Protein AF-0000000085014831 (afdb_homodimer)

Structure (mmCIF, N/CA/C/O backbone):
data_AF-0000000085014831-model_v1
#
loop_
_entity.id
_entity.type
_entity.pdbx_description
1 polymer 'Oxidoreductase-like protein'
#
loop_
_atom_site.group_PDB
_atom_site.id
_atom_site.type_symbol
_atom_site.label_atom_id
_atom_site.label_alt_id
_atom_site.label_comp_id
_atom_site.label_asym_id
_atom_site.label_entity_id
_atom_site.label_seq_id
_atom_site.pdbx_PDB_ins_code
_atom_site.Cartn_x
_atom_site.Cartn_y
_atom_site.Cartn_z
_atom_site.occupancy
_atom_site.B_iso_or_equiv
_atom_site.auth_seq_id
_atom_site.auth_comp_id
_atom_site.auth_asym_id
_atom_site.auth_atom_id
_atom_site.pdbx_PDB_model_num
ATOM 1 N N . MET A 1 1 ? 46.281 38.094 39.656 1 28.94 1 MET A N 1
ATOM 2 C CA . MET A 1 1 ? 44.969 37.719 40.156 1 28.94 1 MET A CA 1
ATOM 3 C C . MET A 1 1 ? 44.125 37.031 39.062 1 28.94 1 MET A C 1
ATOM 5 O O . MET A 1 1 ? 43.969 37.594 37.969 1 28.94 1 MET A O 1
ATOM 9 N N . PRO A 1 2 ? 43.875 35.688 39.094 1 31.06 2 PRO A N 1
ATOM 10 C CA . PRO A 1 2 ? 43.469 34.938 37.906 1 31.06 2 PRO A CA 1
ATOM 11 C C . PRO A 1 2 ? 42.094 35.344 37.406 1 31.06 2 PRO A C 1
ATOM 13 O O . PRO A 1 2 ? 41.219 35.688 38.219 1 31.06 2 PRO A O 1
ATOM 16 N N . GLN A 1 3 ? 42.031 36.156 36.438 1 25.67 3 GLN A N 1
ATOM 17 C CA . GLN A 1 3 ? 40.75 36.625 35.875 1 25.67 3 GLN A CA 1
ATOM 18 C C . GLN A 1 3 ? 39.75 35.469 35.75 1 25.67 3 GLN A C 1
ATOM 20 O O . GLN A 1 3 ? 40.062 34.438 35.156 1 25.67 3 GLN A O 1
ATOM 25 N N . LYS A 1 4 ? 39.031 35.438 36.844 1 40.5 4 LYS A N 1
ATOM 26 C CA . LYS A 1 4 ? 38.031 34.406 36.938 1 40.5 4 LYS A CA 1
ATOM 27 C C . LYS A 1 4 ? 37.344 34.188 35.594 1 40.5 4 LYS A C 1
ATOM 29 O O . LYS A 1 4 ? 36.938 35.156 34.938 1 40.5 4 LYS A O 1
ATOM 34 N N . PRO A 1 5 ? 37.438 33.031 35.094 1 39.06 5 PRO A N 1
ATOM 35 C CA . PRO A 1 5 ? 36.844 32.781 33.781 1 39.06 5 PRO A CA 1
ATOM 36 C C . PRO A 1 5 ? 35.438 33.281 33.656 1 39.06 5 PRO A C 1
ATOM 38 O O . PRO A 1 5 ? 34.719 33.406 34.625 1 39.06 5 PRO A O 1
ATOM 41 N N . GLU A 1 6 ? 35.094 34.25 32.812 1 36.41 6 GLU A N 1
ATOM 42 C CA . GLU A 1 6 ? 33.75 34.719 32.5 1 36.41 6 GLU A CA 1
ATOM 43 C C . GLU A 1 6 ? 32.75 33.562 32.312 1 36.41 6 GLU A C 1
ATOM 45 O O . GLU A 1 6 ? 32.938 32.719 31.438 1 36.41 6 GLU A O 1
ATOM 50 N N . ILE A 1 7 ? 32.219 32.969 33.344 1 41.25 7 ILE A N 1
ATOM 51 C CA . ILE A 1 7 ? 31.172 31.953 33.312 1 41.25 7 ILE A CA 1
ATOM 52 C C . ILE A 1 7 ? 30.047 32.406 32.375 1 41.25 7 ILE A C 1
ATOM 54 O O . ILE A 1 7 ? 29.531 33.531 32.5 1 41.25 7 ILE A O 1
ATOM 58 N N . PRO A 1 8 ? 30.078 31.953 31.188 1 40 8 PRO A N 1
ATOM 59 C CA . PRO A 1 8 ? 29.016 32.406 30.297 1 40 8 PRO A CA 1
ATOM 60 C C . PRO A 1 8 ? 27.672 32.562 31.016 1 40 8 PRO A C 1
ATOM 62 O O . PRO A 1 8 ? 27.422 31.844 32 1 40 8 PRO A O 1
ATOM 65 N N . LEU A 1 9 ? 27.062 33.75 31.078 1 37.06 9 LEU A N 1
ATOM 66 C CA . LEU A 1 9 ? 25.75 33.906 31.703 1 37.06 9 LEU A CA 1
ATOM 67 C C . LEU A 1 9 ? 24.875 32.656 31.438 1 37.06 9 LEU A C 1
ATOM 69 O O . LEU A 1 9 ? 25.031 32 30.406 1 37.06 9 LEU A O 1
ATOM 73 N N . PRO A 1 10 ? 24.406 31.906 32.406 1 38.41 10 PRO A N 1
ATOM 74 C CA . PRO A 1 10 ? 23.406 30.875 32.156 1 38.41 10 PRO A CA 1
ATOM 75 C C . PRO A 1 10 ? 22.453 31.25 31.016 1 38.41 10 PRO A C 1
ATOM 77 O O . PRO A 1 10 ? 22.266 32.438 30.719 1 38.41 10 PRO A O 1
ATOM 80 N N . GLU A 1 11 ? 22.094 30.438 29.969 1 41.84 11 GLU A N 1
ATOM 81 C CA . GLU A 1 11 ? 21.188 30.812 28.891 1 41.84 11 GLU A CA 1
ATOM 82 C C . GLU A 1 11 ? 20.125 31.797 29.375 1 41.84 11 GLU A C 1
ATOM 84 O O . GLU A 1 11 ? 19.406 31.516 30.344 1 41.84 11 GLU A O 1
ATOM 89 N N . SER A 1 12 ? 20.219 33 29.547 1 39.25 12 SER A N 1
ATOM 90 C CA . SER A 1 12 ? 19.344 34.125 29.906 1 39.25 12 SER A CA 1
ATOM 91 C C . SER A 1 12 ? 17.875 33.75 29.766 1 39.25 12 SER A C 1
ATOM 93 O O . SER A 1 12 ? 17.531 32.781 29.062 1 39.25 12 SER A O 1
ATOM 95 N N . GLU A 1 13 ? 16.844 34.125 30.688 1 44.88 13 GLU A N 1
ATOM 96 C CA . GLU A 1 13 ? 15.414 33.844 30.734 1 44.88 13 GLU A CA 1
ATOM 97 C C . GLU A 1 13 ? 14.828 33.75 29.328 1 44.88 13 GLU A C 1
ATOM 99 O O . GLU A 1 13 ? 14.523 34.75 28.688 1 44.88 13 GLU A O 1
ATOM 104 N N . SER A 1 14 ? 15.336 33.094 28.469 1 54.78 14 SER A N 1
ATOM 105 C CA . SER A 1 14 ? 14.742 32.844 27.156 1 54.78 14 SER A CA 1
ATOM 106 C C . SER A 1 14 ? 13.219 32.906 27.219 1 54.78 14 SER A C 1
ATOM 108 O O . SER A 1 14 ? 12.586 32.125 27.938 1 54.78 14 SER A O 1
ATOM 110 N N . ARG A 1 15 ? 12.562 34.125 27.016 1 82.38 15 ARG A N 1
ATOM 111 C CA . ARG A 1 15 ? 11.156 34.469 27.109 1 82.38 15 ARG A CA 1
ATOM 112 C C . ARG A 1 15 ? 10.305 33.594 26.203 1 82.38 15 ARG A C 1
ATOM 114 O O . ARG A 1 15 ? 10.641 33.406 25.031 1 82.38 15 ARG A O 1
ATOM 121 N N . ARG A 1 16 ? 9.43 32.875 26.781 1 94.5 16 ARG A N 1
ATOM 122 C CA . ARG A 1 16 ? 8.453 32.094 26.047 1 94.5 16 ARG A CA 1
ATOM 123 C C . ARG A 1 16 ? 7.684 32.969 25.047 1 94.5 16 ARG A C 1
ATOM 125 O O . ARG A 1 16 ? 7.477 34.156 25.281 1 94.5 16 ARG A O 1
ATOM 132 N N . VAL A 1 17 ? 7.457 32.406 23.953 1 97.31 17 VAL A N 1
ATOM 133 C CA . VAL A 1 17 ? 6.684 33.094 22.922 1 97.31 17 VAL A CA 1
ATOM 134 C C . VAL A 1 17 ? 5.191 32.906 23.203 1 97.31 17 VAL A C 1
ATOM 136 O O . VAL A 1 17 ? 4.719 31.797 23.406 1 97.31 17 VAL A O 1
ATOM 139 N N . GLY A 1 18 ? 4.488 34 23.266 1 96.69 18 GLY A N 1
ATOM 140 C CA . GLY A 1 18 ? 3.049 33.938 23.484 1 96.69 18 GLY A CA 1
ATOM 141 C C . GLY A 1 18 ? 2.266 33.781 22.188 1 96.69 18 GLY A C 1
ATOM 142 O O . GLY A 1 18 ? 2.496 34.5 21.219 1 96.69 18 GLY A O 1
ATOM 143 N N . TYR A 1 19 ? 1.303 32.812 22.219 1 97.44 19 TYR A N 1
ATOM 144 C CA . TYR A 1 19 ? 0.477 32.5 21.062 1 97.44 19 TYR A CA 1
ATOM 145 C C . TYR A 1 19 ? -0.977 32.906 21.297 1 97.44 19 TYR A C 1
ATOM 147 O O . TYR A 1 19 ? -1.508 32.688 22.391 1 97.44 19 TYR A O 1
ATOM 155 N N . ALA A 1 20 ? -1.594 33.438 20.312 1 97.81 20 ALA A N 1
ATOM 156 C CA . ALA A 1 20 ? -3.053 33.438 20.234 1 97.81 20 ALA A CA 1
ATOM 157 C C . ALA A 1 20 ? -3.555 32.25 19.422 1 97.81 20 ALA A C 1
ATOM 159 O O . ALA A 1 20 ? -3.145 32.062 18.266 1 97.81 20 ALA A O 1
ATOM 160 N N . ILE A 1 21 ? -4.441 31.453 19.969 1 97.06 21 ILE A N 1
ATOM 161 C CA . ILE A 1 21 ? -5.055 30.359 19.25 1 97.06 21 ILE A CA 1
ATOM 162 C C . ILE A 1 21 ? -6.324 30.828 18.547 1 97.06 21 ILE A C 1
ATOM 164 O O . ILE A 1 21 ? -7.25 31.328 19.203 1 97.06 21 ILE A O 1
ATOM 168 N N . VAL A 1 22 ? -6.32 30.703 17.234 1 97.75 22 VAL A N 1
ATOM 169 C CA . VAL A 1 22 ? -7.445 31.156 16.422 1 97.75 22 VAL A CA 1
ATOM 170 C C . VAL A 1 22 ? -8.297 29.969 15.992 1 97.75 22 VAL A C 1
ATOM 172 O O . VAL A 1 22 ? -7.973 29.266 15.031 1 97.75 22 VAL A O 1
ATOM 175 N N . GLY A 1 23 ? -9.445 29.797 16.578 1 96 23 GLY A N 1
ATOM 176 C CA . GLY A 1 23 ? -10.289 28.625 16.422 1 96 23 GLY A CA 1
ATOM 177 C C . GLY A 1 23 ? -10.188 27.641 17.594 1 96 23 GLY A C 1
ATOM 178 O O . GLY A 1 23 ? -9.156 26.984 17.766 1 96 23 GLY A O 1
ATOM 179 N N . ILE A 1 24 ? -11.266 27.516 18.359 1 91.19 24 ILE A N 1
ATOM 180 C CA . ILE A 1 24 ? -11.258 26.641 19.531 1 91.19 24 ILE A CA 1
ATOM 181 C C . ILE A 1 24 ? -12.156 25.422 19.266 1 91.19 24 ILE A C 1
ATOM 183 O O . ILE A 1 24 ? -13.258 25.328 19.812 1 91.19 24 ILE A O 1
ATOM 187 N N . GLY A 1 25 ? -11.633 24.547 18.469 1 87.88 25 GLY A N 1
ATOM 188 C CA . GLY A 1 25 ? -12.289 23.266 18.234 1 87.88 25 GLY A CA 1
ATOM 189 C C . GLY A 1 25 ? -11.68 22.125 19.047 1 87.88 25 GLY A C 1
ATOM 190 O O . GLY A 1 25 ? -11 22.375 20.047 1 87.88 25 GLY A O 1
ATOM 191 N N . GLU A 1 26 ? -12.008 20.984 18.672 1 86.06 26 GLU A N 1
ATOM 192 C CA . GLU A 1 26 ? -11.547 19.797 19.391 1 86.06 26 GLU A CA 1
ATOM 193 C C . GLU A 1 26 ? -10.023 19.734 19.438 1 86.06 26 GLU A C 1
ATOM 195 O O . GLU A 1 26 ? -9.445 19.438 20.484 1 86.06 26 GLU A O 1
ATOM 200 N N . LEU A 1 27 ? -9.414 20.016 18.344 1 89.75 27 LEU A N 1
ATOM 201 C CA . LEU A 1 27 ? -7.953 19.969 18.312 1 89.75 27 LEU A CA 1
ATOM 202 C C . LEU A 1 27 ? -7.352 20.969 19.281 1 89.75 27 LEU A C 1
ATOM 204 O O . LEU A 1 27 ? -6.434 20.641 20.031 1 89.75 27 LEU A O 1
ATOM 208 N N . SER A 1 28 ? -7.859 22.109 19.281 1 89.94 28 SER A N 1
ATOM 209 C CA . SER A 1 28 ? -7.336 23.156 20.141 1 89.94 28 SER A CA 1
ATOM 210 C C . SER A 1 28 ? -7.5 22.797 21.609 1 89.94 28 SER A C 1
ATOM 212 O O . SER A 1 28 ? -6.539 22.844 22.391 1 89.94 28 SER A O 1
ATOM 214 N N . SER A 1 29 ? -8.68 22.344 21.922 1 85.94 29 SER A N 1
ATOM 215 C CA . SER A 1 29 ? -9.016 22.109 23.328 1 85.94 29 SER A CA 1
ATOM 216 C C . SER A 1 29 ? -8.336 20.844 23.844 1 85.94 29 SER A C 1
ATOM 218 O O . SER A 1 29 ? -7.887 20.797 24.984 1 85.94 29 SER A O 1
ATOM 220 N N . GLU A 1 30 ? -8.148 19.906 22.969 1 88.62 30 GLU A N 1
ATOM 221 C CA . GLU A 1 30 ? -7.691 18.609 23.438 1 88.62 30 GLU A CA 1
ATOM 222 C C . GLU A 1 30 ? -6.18 18.453 23.266 1 88.62 30 GLU A C 1
ATOM 224 O O . GLU A 1 30 ? -5.543 17.688 23.984 1 88.62 30 GLU A O 1
ATOM 229 N N . GLU A 1 31 ? -5.645 19.234 22.328 1 91.5 31 GLU A N 1
ATOM 230 C CA . GLU A 1 31 ? -4.25 18.953 22 1 91.5 31 GLU A CA 1
ATOM 231 C C . GLU A 1 31 ? -3.389 20.203 22.141 1 91.5 31 GLU A C 1
ATOM 233 O O . GLU A 1 31 ? -2.42 20.219 22.906 1 91.5 31 GLU A O 1
ATOM 238 N N . LEU A 1 32 ? -3.764 21.281 21.594 1 92 32 LEU A N 1
ATOM 239 C CA . LEU A 1 32 ? -2.879 22.438 21.438 1 92 32 LEU A CA 1
ATOM 240 C C . LEU A 1 32 ? -2.709 23.156 22.766 1 92 32 LEU A C 1
ATOM 242 O O . LEU A 1 32 ? -1.587 23.469 23.172 1 92 32 LEU A O 1
ATOM 246 N N . ILE A 1 33 ? -3.791 23.422 23.406 1 87.44 33 ILE A N 1
ATOM 247 C CA . ILE A 1 33 ? -3.732 24.188 24.641 1 87.44 33 ILE A CA 1
ATOM 248 C C . ILE A 1 33 ? -2.961 23.406 25.703 1 87.44 33 ILE A C 1
ATOM 250 O O . ILE A 1 33 ? -2.027 23.938 26.312 1 87.44 33 ILE A O 1
ATOM 254 N N . PRO A 1 34 ? -3.24 22.109 25.828 1 87.19 34 PRO A N 1
ATOM 255 C CA . PRO A 1 34 ? -2.436 21.328 26.781 1 87.19 34 PRO A CA 1
ATOM 256 C C . PRO A 1 34 ? -0.957 21.297 26.406 1 87.19 34 PRO A C 1
ATOM 258 O O . PRO A 1 34 ? -0.092 21.359 27.281 1 87.19 34 PRO A O 1
ATOM 261 N N . ALA A 1 35 ? -0.677 21.234 25.172 1 91.38 35 ALA A N 1
ATOM 262 C CA . ALA A 1 35 ? 0.706 21.188 24.703 1 91.38 35 ALA A CA 1
ATOM 263 C C . ALA A 1 35 ? 1.439 22.484 25.047 1 91.38 35 ALA A C 1
ATOM 265 O O . ALA A 1 35 ? 2.588 22.453 25.484 1 91.38 35 ALA A O 1
ATOM 266 N N . ALA A 1 36 ? 0.824 23.578 24.875 1 89.44 36 ALA A N 1
ATOM 267 C CA . ALA A 1 36 ? 1.432 24.875 25.156 1 89.44 36 ALA A CA 1
ATOM 268 C C . ALA A 1 36 ? 1.682 25.062 26.656 1 89.44 36 ALA A C 1
ATOM 270 O O . ALA A 1 36 ? 2.652 25.703 27.047 1 89.44 36 ALA A O 1
ATOM 271 N N . ARG A 1 37 ? 0.869 24.438 27.359 1 86.56 37 ARG A N 1
ATOM 272 C CA . ARG A 1 37 ? 0.972 24.578 28.812 1 86.56 37 ARG A CA 1
ATOM 273 C C . ARG A 1 37 ? 2.252 23.922 29.328 1 86.56 37 ARG A C 1
ATOM 275 O O . ARG A 1 37 ? 2.842 24.391 30.312 1 86.56 37 ARG A O 1
ATOM 282 N N . THR A 1 38 ? 2.666 22.969 28.672 1 88 38 THR A N 1
ATOM 283 C CA . THR A 1 38 ? 3.822 22.219 29.172 1 88 38 THR A CA 1
ATOM 284 C C . THR A 1 38 ? 5.078 22.594 28.391 1 88 38 THR A C 1
ATOM 286 O O . THR A 1 38 ? 6.16 22.062 28.641 1 88 38 THR A O 1
ATOM 289 N N . SER A 1 39 ? 4.879 23.484 27.578 1 91.12 39 SER A N 1
ATOM 290 C CA . SER A 1 39 ? 6.012 23.922 26.75 1 91.12 39 SER A CA 1
ATOM 291 C C . SER A 1 39 ? 6.926 24.859 27.531 1 91.12 39 SER A C 1
ATOM 293 O O . SER A 1 39 ? 6.453 25.734 28.281 1 91.12 39 SER A O 1
ATOM 295 N N . GLU A 1 40 ? 8.227 24.688 27.281 1 89 40 GLU A N 1
ATOM 296 C CA . GLU A 1 40 ? 9.203 25.594 27.875 1 89 40 GLU A CA 1
ATOM 297 C C . GLU A 1 40 ? 9.453 26.797 26.984 1 89 40 GLU A C 1
ATOM 299 O O . GLU A 1 40 ? 10.086 27.766 27.422 1 89 40 GLU A O 1
ATOM 304 N N . HIS A 1 41 ? 8.867 26.766 25.828 1 95.19 41 HIS A N 1
ATOM 305 C CA . HIS A 1 41 ? 9.227 27.797 24.859 1 95.19 41 HIS A CA 1
ATOM 306 C C . HIS A 1 41 ? 8 28.594 24.422 1 95.19 41 HIS A C 1
ATOM 308 O O . HIS A 1 41 ? 8.133 29.672 23.828 1 95.19 41 HIS A O 1
ATOM 314 N N . ALA A 1 42 ? 6.809 28.109 24.766 1 95.62 42 ALA A N 1
ATOM 315 C CA . ALA A 1 42 ? 5.582 28.734 24.266 1 95.62 42 ALA A CA 1
ATOM 316 C C . ALA A 1 42 ? 4.512 28.766 25.359 1 95.62 42 ALA A C 1
ATOM 318 O O . ALA A 1 42 ? 4.543 27.969 26.297 1 95.62 42 ALA A O 1
ATOM 319 N N . TYR A 1 43 ? 3.639 29.703 25.281 1 93.75 43 TYR A N 1
ATOM 320 C CA . TYR A 1 43 ? 2.438 29.734 26.109 1 93.75 43 TYR A CA 1
ATOM 321 C C . TYR A 1 43 ? 1.27 30.344 25.344 1 93.75 43 TYR A C 1
ATOM 323 O O . TYR A 1 43 ? 1.468 31.016 24.328 1 93.75 43 TYR A O 1
ATOM 331 N N . VAL A 1 44 ? 0.047 30.078 25.812 1 94.81 44 VAL A N 1
ATOM 332 C CA . VAL A 1 44 ? -1.146 30.656 25.219 1 94.81 44 VAL A CA 1
ATOM 333 C C . VAL A 1 44 ? -1.457 32 25.875 1 94.81 44 VAL A C 1
ATOM 335 O O . VAL A 1 44 ? -1.687 32.062 27.078 1 94.81 44 VAL A O 1
ATOM 338 N N . ALA A 1 45 ? -1.477 33 25.047 1 95.38 45 ALA A N 1
ATOM 339 C CA . ALA A 1 45 ? -1.692 34.344 25.578 1 95.38 45 ALA A CA 1
ATOM 340 C C . ALA A 1 45 ? -3.119 34.812 25.312 1 95.38 45 ALA A C 1
ATOM 342 O O . ALA A 1 45 ? -3.637 35.688 26.031 1 95.38 45 ALA A O 1
ATOM 343 N N . ALA A 1 46 ? -3.727 34.25 24.312 1 96.44 46 ALA A N 1
ATOM 344 C CA . ALA A 1 46 ? -5.066 34.688 23.938 1 96.44 46 ALA A CA 1
ATOM 345 C C . ALA A 1 46 ? -5.797 33.594 23.141 1 96.44 46 ALA A C 1
ATOM 347 O O . ALA A 1 46 ? -5.176 32.688 22.625 1 96.44 46 ALA A O 1
ATOM 348 N N . LEU A 1 47 ? -7.137 33.781 23.125 1 96.25 47 LEU A N 1
ATOM 349 C CA . LEU A 1 47 ? -8.023 32.906 22.375 1 96.25 47 LEU A CA 1
ATOM 350 C C . LEU A 1 47 ? -8.922 33.688 21.453 1 96.25 47 LEU A C 1
ATOM 352 O O . LEU A 1 47 ? -9.406 34.781 21.812 1 96.25 47 LEU A O 1
ATOM 356 N N . VAL A 1 48 ? -9.094 33.188 20.25 1 97.25 48 VAL A N 1
ATOM 357 C CA . VAL A 1 48 ? -10.031 33.781 19.281 1 97.25 48 VAL A CA 1
ATOM 358 C C . VAL A 1 48 ? -11.078 32.75 18.891 1 97.25 48 VAL A C 1
ATOM 360 O O . VAL A 1 48 ? -10.742 31.656 18.422 1 97.25 48 VAL A O 1
ATOM 363 N N . THR A 1 49 ? -12.344 33.062 19.062 1 96.12 49 THR A N 1
ATOM 364 C CA . THR A 1 49 ? -13.398 32.062 18.844 1 96.12 49 THR A CA 1
ATOM 365 C C . THR A 1 49 ? -14.695 32.75 18.406 1 96.12 49 THR A C 1
ATOM 367 O O . THR A 1 49 ? -14.875 33.938 18.625 1 96.12 49 THR A O 1
ATOM 370 N N . GLY A 1 50 ? -15.477 31.969 17.703 1 93.88 50 GLY A N 1
ATOM 371 C CA . GLY A 1 50 ? -16.797 32.438 17.344 1 93.88 50 GLY A CA 1
ATOM 372 C C . GLY A 1 50 ? -17.828 32.25 18.453 1 93.88 50 GLY A C 1
ATOM 373 O O . GLY A 1 50 ? -18.922 32.812 18.375 1 93.88 50 GLY A O 1
ATOM 374 N N . ASP A 1 51 ? -17.438 31.562 19.516 1 92.88 51 ASP A N 1
ATOM 375 C CA . ASP A 1 51 ? -18.281 31.328 20.688 1 92.88 51 ASP A CA 1
ATOM 376 C C . ASP A 1 51 ? -17.641 31.906 21.938 1 92.88 51 ASP A C 1
ATOM 378 O O . ASP A 1 51 ? -16.969 31.203 22.688 1 92.88 51 ASP A O 1
ATOM 382 N N . PRO A 1 52 ? -18.047 33.062 22.266 1 90.44 52 PRO A N 1
ATOM 383 C CA . PRO A 1 52 ? -17.375 33.719 23.375 1 90.44 52 PRO A CA 1
ATOM 384 C C . PRO A 1 52 ? -17.578 33 24.703 1 90.44 52 PRO A C 1
ATOM 386 O O . PRO A 1 52 ? -16.656 32.969 25.531 1 90.44 52 PRO A O 1
ATOM 389 N N . GLU A 1 53 ? -18.703 32.438 24.859 1 91.38 53 GLU A N 1
ATOM 390 C CA . GLU A 1 53 ? -18.953 31.734 26.125 1 91.38 53 GLU A CA 1
ATOM 391 C C . GLU A 1 53 ? -18.047 30.516 26.25 1 91.38 53 GLU A C 1
ATOM 393 O O . GLU A 1 53 ? -17.484 30.266 27.312 1 91.38 53 GLU A O 1
ATOM 398 N N . LYS A 1 54 ? -17.922 29.875 25.172 1 88.44 54 LYS A N 1
ATOM 399 C CA . LYS A 1 54 ? -17 28.75 25.156 1 88.44 54 LYS A CA 1
ATOM 400 C C . LYS A 1 54 ? -15.562 29.203 25.375 1 88.44 54 LYS A C 1
ATOM 402 O O . LYS A 1 54 ? -14.797 28.562 26.094 1 88.44 54 LYS A O 1
ATOM 407 N N . GLY A 1 55 ? -15.273 30.266 24.781 1 90.62 55 GLY A N 1
ATOM 408 C CA . GLY A 1 55 ? -13.945 30.844 24.953 1 90.62 55 GLY A CA 1
ATOM 409 C C . GLY A 1 55 ? -13.633 31.234 26.375 1 90.62 55 GLY A C 1
ATOM 410 O O . GLY A 1 55 ? -12.531 30.969 26.875 1 90.62 55 GLY A O 1
ATOM 411 N N . LYS A 1 56 ? -14.562 31.797 27.016 1 91.12 56 LYS A N 1
ATOM 412 C CA . LYS A 1 56 ? -14.383 32.219 28.391 1 91.12 56 LYS A CA 1
ATOM 413 C C . LYS A 1 56 ? -14.211 31.016 29.312 1 91.12 56 LYS A C 1
ATOM 415 O O . LYS A 1 56 ? -13.391 31.047 30.234 1 91.12 56 LYS A O 1
ATOM 420 N N . ALA A 1 57 ? -14.977 30.062 29.031 1 88.75 57 ALA A N 1
ATOM 421 C CA . ALA A 1 57 ? -14.859 28.844 29.812 1 88.75 57 ALA A CA 1
ATOM 422 C C . ALA A 1 57 ? -13.453 28.25 29.688 1 88.75 57 ALA A C 1
ATOM 424 O O . ALA A 1 57 ? -12.859 27.828 30.688 1 88.75 57 ALA A O 1
ATOM 425 N N . PHE A 1 58 ? -12.984 28.312 28.5 1 86.56 58 PHE A N 1
ATOM 426 C CA . PHE A 1 58 ? -11.633 27.797 28.25 1 86.56 58 PHE A CA 1
ATOM 427 C C . PHE A 1 58 ? -10.594 28.688 28.922 1 86.56 58 PHE A C 1
ATOM 429 O O . PHE A 1 58 ? -9.609 28.203 29.469 1 86.56 58 PHE A O 1
ATOM 436 N N . ALA A 1 59 ? -10.812 29.906 28.828 1 88.62 59 ALA A N 1
ATOM 437 C CA . ALA A 1 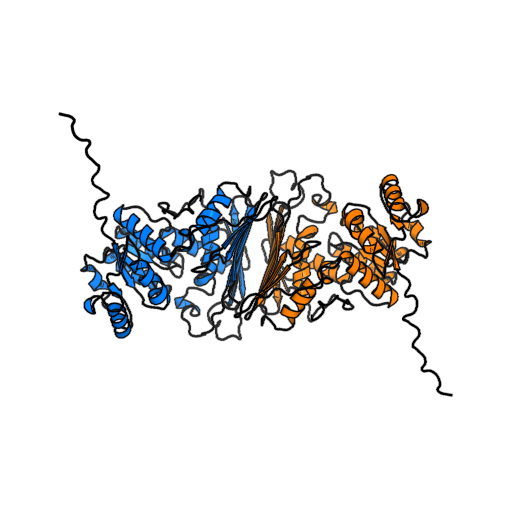59 ? -9.891 30.859 29.422 1 88.62 59 ALA A CA 1
ATOM 438 C C . ALA A 1 59 ? -9.758 30.609 30.922 1 88.62 59 ALA A C 1
ATOM 440 O O . ALA A 1 59 ? -8.641 30.578 31.469 1 88.62 59 ALA A O 1
ATOM 441 N N . HIS A 1 60 ? -10.82 30.359 31.516 1 87.38 60 HIS A N 1
ATOM 442 C CA . HIS A 1 60 ? -10.828 30.125 32.969 1 87.38 60 HIS A CA 1
ATOM 443 C C . HIS A 1 60 ? -10.094 28.844 33.312 1 87.38 60 HIS A C 1
ATOM 445 O O . HIS A 1 60 ? -9.422 28.766 34.344 1 87.38 60 HIS A O 1
ATOM 451 N N . ALA A 1 61 ? -10.234 27.969 32.469 1 83.88 61 ALA A N 1
ATOM 452 C CA . ALA A 1 61 ? -9.625 26.656 32.688 1 83.88 61 ALA A CA 1
ATOM 453 C C . ALA A 1 61 ? -8.109 26.719 32.5 1 83.88 61 ALA A C 1
ATOM 455 O O . ALA A 1 61 ? -7.379 25.859 33 1 83.88 61 ALA A O 1
ATOM 456 N N . TYR A 1 62 ? -7.605 27.75 31.797 1 81.81 62 TYR A N 1
ATOM 457 C CA . TYR A 1 62 ? -6.195 27.734 31.422 1 81.81 62 TYR A CA 1
ATOM 458 C C . TYR A 1 62 ? -5.496 29.016 31.859 1 81.81 62 TYR A C 1
ATOM 460 O O . TYR A 1 62 ? -4.648 29.547 31.125 1 81.81 62 TYR A O 1
ATOM 468 N N . ASP A 1 63 ? -5.773 29.531 32.906 1 82.5 63 ASP A N 1
ATOM 469 C CA . ASP A 1 63 ? -5.145 30.672 33.562 1 82.5 63 ASP A CA 1
ATOM 470 C C . ASP A 1 63 ? -5.152 31.906 32.688 1 82.5 63 ASP A C 1
ATOM 472 O O . ASP A 1 63 ? -4.156 32.625 32.625 1 82.5 63 ASP A O 1
ATOM 476 N N . LEU A 1 64 ? -6.105 32.031 31.859 1 91.44 64 LEU A N 1
ATOM 477 C CA . LEU A 1 64 ? -6.402 33.219 31.094 1 91.44 64 LEU A CA 1
ATOM 478 C C . LEU A 1 64 ? -7.613 33.938 31.656 1 91.44 64 LEU A C 1
ATOM 480 O O . LEU A 1 64 ? -8.281 33.438 32.562 1 91.44 64 LEU A O 1
ATOM 484 N N . THR A 1 65 ? -7.777 35.219 31.266 1 93.44 65 THR A N 1
ATOM 485 C CA . THR A 1 65 ? -8.922 36 31.719 1 93.44 65 THR A CA 1
ATOM 486 C C . THR A 1 65 ? -9.914 36.188 30.578 1 93.44 65 THR A C 1
ATOM 488 O O . THR A 1 65 ? -9.617 35.875 29.422 1 93.44 65 THR A O 1
ATOM 491 N N . GLU A 1 66 ? -11.047 36.656 30.938 1 94.25 66 GLU A N 1
ATOM 492 C CA . GLU A 1 66 ? -12.055 36.938 29.922 1 94.25 66 GLU A CA 1
ATOM 493 C C . GLU A 1 66 ? -11.539 37.969 28.922 1 94.25 66 GLU A C 1
ATOM 495 O O . GLU A 1 66 ? -11.938 37.969 27.75 1 94.25 66 GLU A O 1
ATOM 500 N N . GLY A 1 67 ? -10.617 38.812 29.375 1 94.38 67 GLY A N 1
ATOM 501 C CA . GLY A 1 67 ? -10.023 39.812 28.516 1 94.38 67 GLY A CA 1
ATOM 502 C C . GLY A 1 67 ? -9.07 39.25 27.5 1 94.38 67 GLY A C 1
ATOM 503 O O . GLY A 1 67 ? -8.695 39.938 26.531 1 94.38 67 GLY A O 1
ATOM 504 N N . ASP A 1 68 ? -8.773 38 27.656 1 96.12 68 ASP A N 1
ATOM 505 C CA . ASP A 1 68 ? -7.852 37.344 26.734 1 96.12 68 ASP A CA 1
ATOM 506 C C . ASP A 1 68 ? -8.617 36.562 25.656 1 96.12 68 ASP A C 1
ATOM 508 O O . ASP A 1 68 ? -8.008 35.875 24.844 1 96.12 68 ASP A O 1
ATOM 512 N N . VAL A 1 69 ? -9.977 36.688 25.672 1 96.56 69 VAL A N 1
ATOM 513 C CA . VAL A 1 69 ? -10.828 36.031 24.688 1 96.56 69 VAL A CA 1
ATOM 514 C C . VAL A 1 69 ? -11.336 37.062 23.672 1 96.56 69 VAL A C 1
ATOM 516 O O . VAL A 1 69 ? -11.945 38.062 24.047 1 96.56 69 VAL A O 1
ATOM 519 N N . TYR A 1 70 ? -11.07 36.719 22.422 1 97.19 70 TYR A N 1
ATOM 520 C CA . TYR A 1 70 ? -11.477 37.625 21.344 1 97.19 70 TYR A CA 1
ATOM 521 C C . TYR A 1 70 ? -12.43 36.906 20.391 1 97.19 70 TYR A C 1
ATOM 523 O O . TYR A 1 70 ? -12.375 35.688 20.219 1 97.19 70 TYR A O 1
ATOM 531 N N . THR A 1 71 ? -13.336 37.719 19.797 1 96.69 71 THR A N 1
ATOM 532 C CA . THR A 1 71 ? -14.125 37.219 18.672 1 96.69 71 THR A CA 1
ATOM 533 C C . THR A 1 71 ? -13.375 37.406 17.359 1 96.69 71 THR A C 1
ATOM 535 O O . THR A 1 71 ? -12.367 38.125 17.312 1 96.69 71 THR A O 1
ATOM 538 N N . TYR A 1 72 ? -13.875 36.781 16.312 1 97.25 72 TYR A N 1
ATOM 539 C CA . TYR A 1 72 ? -13.258 36.938 14.992 1 97.25 72 TYR A CA 1
ATOM 540 C C . TYR A 1 72 ? -13.312 38.375 14.516 1 97.25 72 TYR A C 1
ATOM 542 O O . TYR A 1 72 ? -12.398 38.844 13.836 1 97.25 72 TYR A O 1
ATOM 550 N N . GLU A 1 73 ? -14.289 39.125 14.938 1 96.31 73 GLU A N 1
ATOM 551 C CA . GLU A 1 73 ? -14.453 40.5 14.57 1 96.31 73 GLU A CA 1
ATOM 552 C C . GLU A 1 73 ? -13.422 41.406 15.273 1 96.31 73 GLU A C 1
ATOM 554 O O . GLU A 1 73 ? -13.039 42.438 14.75 1 96.31 73 GLU A O 1
ATOM 559 N N . ARG A 1 74 ? -13 40.906 16.422 1 96.88 74 ARG A N 1
ATOM 560 C CA . ARG A 1 74 ? -12.062 41.688 17.219 1 96.88 74 ARG A CA 1
ATOM 561 C C . ARG A 1 74 ? -10.641 41.156 17.078 1 96.88 74 ARG A C 1
ATOM 563 O O . ARG A 1 74 ? -9.781 41.438 17.906 1 96.88 74 ARG A O 1
ATOM 570 N N . PHE A 1 75 ? -10.445 40.438 16.078 1 98.12 75 PHE A N 1
ATOM 571 C CA . PHE A 1 75 ? -9.156 39.812 15.852 1 98.12 75 PHE A CA 1
ATOM 572 C C . PHE A 1 75 ? -8.031 40.844 15.828 1 98.12 75 PHE A C 1
ATOM 574 O O . PHE A 1 75 ? -6.973 40.625 16.422 1 98.12 75 PHE A O 1
ATOM 581 N N . GLU A 1 76 ? -8.242 42 15.242 1 98.25 76 GLU A N 1
ATOM 582 C CA . GLU A 1 76 ? -7.207 43 15.031 1 98.25 76 GLU A CA 1
ATOM 583 C C . GLU A 1 76 ? -6.797 43.656 16.344 1 98.25 76 GLU A C 1
ATOM 585 O O . GLU A 1 76 ? -5.75 44.312 16.422 1 98.25 76 GLU A O 1
ATOM 590 N N . ALA A 1 77 ? -7.598 43.469 17.375 1 97.88 77 ALA A N 1
ATOM 591 C CA . ALA A 1 77 ? -7.242 44.031 18.688 1 97.88 77 ALA A CA 1
ATOM 592 C C . ALA A 1 77 ? -5.969 43.375 19.219 1 97.88 77 ALA A C 1
ATOM 594 O O . ALA A 1 77 ? -5.293 43.938 20.094 1 97.88 77 ALA A O 1
ATOM 595 N N . LEU A 1 78 ? -5.621 42.25 18.719 1 98.12 78 LEU A N 1
ATOM 596 C CA . LEU A 1 78 ? -4.418 41.531 19.141 1 98.12 78 LEU A CA 1
ATOM 597 C C . LEU A 1 78 ? -3.164 42.312 18.766 1 98.12 78 LEU A C 1
ATOM 599 O O . LEU A 1 78 ? -2.082 42.062 19.297 1 98.12 78 LEU A O 1
ATOM 603 N N . LYS A 1 79 ? -3.279 43.219 17.781 1 98.06 79 LYS A N 1
ATOM 604 C CA . LYS A 1 79 ? -2.145 44.062 17.359 1 98.06 79 LYS A CA 1
ATOM 605 C C . LYS A 1 79 ? -1.514 44.781 18.547 1 98.06 79 LYS A C 1
ATOM 607 O O . LYS A 1 79 ? -0.296 44.969 18.594 1 98.06 79 LYS A O 1
ATOM 612 N N . ASP A 1 80 ? -2.305 45.125 19.516 1 96.62 80 ASP A N 1
ATOM 613 C CA . ASP A 1 80 ? -1.866 45.969 20.641 1 96.62 80 ASP A CA 1
ATOM 614 C C . ASP A 1 80 ? -1.39 45.094 21.812 1 96.62 80 ASP A C 1
ATOM 616 O O . ASP A 1 80 ? -0.968 45.594 22.844 1 96.62 80 ASP A O 1
ATOM 620 N N . ARG A 1 81 ? -1.495 43.781 21.656 1 97.06 81 ARG A N 1
ATOM 621 C CA . ARG A 1 81 ? -1.034 42.844 22.688 1 97.06 81 ARG A CA 1
ATOM 622 C C . ARG A 1 81 ? 0.438 42.5 22.5 1 97.06 81 ARG A C 1
ATOM 624 O O . ARG A 1 81 ? 0.775 41.656 21.688 1 97.06 81 ARG A O 1
ATOM 631 N N . GLU A 1 82 ? 1.292 43.031 23.375 1 95.31 82 GLU A N 1
ATOM 632 C CA . GLU A 1 82 ? 2.73 42.812 23.25 1 95.31 82 GLU A CA 1
ATOM 633 C C . GLU A 1 82 ? 3.104 41.406 23.625 1 95.31 82 GLU A C 1
ATOM 635 O O . GLU A 1 82 ? 4.129 40.875 23.188 1 95.31 82 GLU A O 1
ATOM 640 N N . ASP A 1 83 ? 2.26 40.75 24.375 1 95.5 83 ASP A N 1
ATOM 641 C CA . ASP A 1 83 ? 2.561 39.406 24.844 1 95.5 83 ASP A CA 1
ATOM 642 C C . ASP A 1 83 ? 2.139 38.344 23.812 1 95.5 83 ASP A C 1
ATOM 644 O O . ASP A 1 83 ? 2.445 37.156 23.953 1 95.5 83 ASP A O 1
ATOM 648 N N . VAL A 1 84 ? 1.41 38.844 22.781 1 97.62 84 VAL A N 1
ATOM 649 C CA . VAL A 1 84 ? 1.084 37.969 21.656 1 97.62 84 VAL A CA 1
ATOM 650 C C . VAL A 1 84 ? 2.078 38.188 20.516 1 97.62 84 VAL A C 1
ATOM 652 O O . VAL A 1 84 ? 2.047 39.219 19.859 1 97.62 84 VAL A O 1
ATOM 655 N N . GLU A 1 85 ? 2.893 37.188 20.297 1 98.06 85 GLU A N 1
ATOM 656 C CA . GLU A 1 85 ? 3.918 37.344 19.266 1 98.06 85 GLU A CA 1
ATOM 657 C C . GLU A 1 85 ? 3.566 36.531 18.016 1 98.06 85 GLU A C 1
ATOM 659 O O . GLU A 1 85 ? 4.062 36.812 16.922 1 98.06 85 GLU A O 1
ATOM 664 N N . ALA A 1 86 ? 2.766 35.531 18.234 1 98.62 86 ALA A N 1
ATOM 665 C CA . ALA A 1 86 ? 2.381 34.656 17.141 1 98.62 86 ALA A CA 1
ATOM 666 C C . ALA A 1 86 ? 0.91 34.25 17.234 1 98.62 86 ALA A C 1
ATOM 668 O O . ALA A 1 86 ? 0.312 34.344 18.312 1 98.62 86 ALA A O 1
ATOM 669 N N . VAL A 1 87 ? 0.369 33.875 16.125 1 98.62 87 VAL A N 1
ATOM 670 C CA . VAL A 1 87 ? -0.964 33.281 16.094 1 98.62 87 VAL A CA 1
ATOM 671 C C . VAL A 1 87 ? -0.883 31.844 15.586 1 98.62 87 VAL A C 1
ATOM 673 O O . VAL A 1 87 ? -0.065 31.531 14.719 1 98.62 87 VAL A O 1
ATOM 676 N N . TYR A 1 88 ? -1.673 30.953 16.188 1 98.5 88 TYR A N 1
ATOM 677 C CA . TYR A 1 88 ? -1.897 29.594 15.68 1 98.5 88 TYR A CA 1
ATOM 678 C C . TYR A 1 88 ? -3.287 29.469 15.07 1 98.5 88 TYR A C 1
ATOM 680 O O . TYR A 1 88 ? -4.293 29.5 15.781 1 98.5 88 TYR A O 1
ATOM 688 N N . ILE A 1 89 ? -3.314 29.297 13.781 1 98.62 89 ILE A N 1
ATOM 689 C CA . ILE A 1 89 ? -4.574 29.297 13.039 1 98.62 89 ILE A CA 1
ATOM 690 C C . ILE A 1 89 ? -5.09 27.875 12.898 1 98.62 89 ILE A C 1
ATOM 692 O O . ILE A 1 89 ? -4.473 27.047 12.219 1 98.62 89 ILE A O 1
ATOM 696 N N . VAL A 1 90 ? -6.227 27.594 13.523 1 97.5 90 VAL A N 1
ATOM 697 C CA . VAL A 1 90 ? -6.895 26.297 13.523 1 97.5 90 VAL A CA 1
ATOM 698 C C . VAL A 1 90 ? -8.336 26.453 13.047 1 97.5 90 VAL A C 1
ATOM 700 O O . VAL A 1 90 ? -9.281 26.141 13.789 1 97.5 90 VAL A O 1
ATOM 703 N N . LEU A 1 91 ? -8.57 26.938 11.859 1 97.44 91 LEU A N 1
ATOM 704 C CA . LEU A 1 91 ? -9.859 27.203 11.227 1 97.44 91 LEU A CA 1
ATOM 705 C C . LEU A 1 91 ? -10.078 26.297 10.023 1 97.44 91 LEU A C 1
ATOM 707 O O . LEU A 1 91 ? -9.164 25.578 9.609 1 97.44 91 LEU A O 1
ATOM 711 N N . PRO A 1 92 ? -11.289 26.266 9.508 1 97.19 92 PRO A N 1
ATOM 712 C CA . PRO A 1 92 ? -11.43 25.594 8.219 1 97.19 92 PRO A CA 1
ATOM 713 C C . PRO A 1 92 ? -10.461 26.125 7.16 1 97.19 92 PRO A C 1
ATOM 715 O O . PRO A 1 92 ? -10.125 27.312 7.168 1 97.19 92 PRO A O 1
ATOM 718 N N . ASN A 1 93 ? -10.078 25.297 6.258 1 98.62 93 ASN A N 1
ATOM 719 C CA . ASN A 1 93 ? -8.953 25.562 5.363 1 98.62 93 ASN A CA 1
ATOM 720 C C . ASN A 1 93 ? -9.148 26.859 4.586 1 98.62 93 ASN A C 1
ATOM 722 O O . ASN A 1 93 ? -8.195 27.625 4.402 1 98.62 93 ASN A O 1
ATOM 726 N N . SER A 1 94 ? -10.344 27.141 4.191 1 98.5 94 SER A N 1
ATOM 727 C CA . SER A 1 94 ? -10.625 28.281 3.328 1 98.5 94 SER A CA 1
ATOM 728 C C . SER A 1 94 ? -10.398 29.594 4.07 1 98.5 94 SER A C 1
ATOM 730 O O . SER A 1 94 ? -10.312 30.656 3.447 1 98.5 94 SER A O 1
ATOM 732 N N . LEU A 1 95 ? -10.297 29.516 5.363 1 98.44 95 LEU A N 1
ATOM 733 C CA . LEU A 1 95 ? -10.148 30.734 6.164 1 98.44 95 LEU A CA 1
ATOM 734 C C . LEU A 1 95 ? -8.68 30.984 6.492 1 98.44 95 LEU A C 1
ATOM 736 O O . LEU A 1 95 ? -8.328 32.031 7.023 1 98.44 95 LEU A O 1
ATOM 740 N N . HIS A 1 96 ? -7.824 30.078 6.168 1 98.88 96 HIS A N 1
ATOM 741 C CA . HIS A 1 96 ? -6.414 30.188 6.527 1 98.88 96 HIS A CA 1
ATOM 742 C C . HIS A 1 96 ? -5.785 31.422 5.906 1 98.88 96 HIS A C 1
ATOM 744 O O . HIS A 1 96 ? -5.09 32.188 6.59 1 98.88 96 HIS A O 1
ATOM 750 N N . ARG A 1 97 ? -6.059 31.609 4.672 1 98.88 97 ARG A N 1
ATOM 751 C CA . ARG A 1 97 ? -5.438 32.75 3.998 1 98.88 97 ARG A CA 1
ATOM 752 C C . ARG A 1 97 ? -5.844 34.062 4.652 1 98.88 97 ARG A C 1
ATOM 754 O O . ARG A 1 97 ? -4.992 34.875 4.996 1 98.88 97 ARG A O 1
ATOM 761 N N . GLU A 1 98 ? -7.113 34.188 4.793 1 98.81 98 GLU A N 1
ATOM 762 C CA . GLU A 1 98 ? -7.637 35.438 5.359 1 98.81 98 GLU A CA 1
ATOM 763 C C . GLU A 1 98 ? -6.973 35.75 6.695 1 98.81 98 GLU A C 1
ATOM 765 O O . GLU A 1 98 ? -6.461 36.844 6.895 1 98.81 98 GLU A O 1
ATOM 770 N N . TYR A 1 99 ? -6.902 34.812 7.551 1 98.88 99 TYR A N 1
ATOM 771 C CA . TYR A 1 99 ? -6.422 35.094 8.906 1 98.88 99 TYR A CA 1
ATOM 772 C C . TYR A 1 99 ? -4.898 35.156 8.93 1 98.88 99 TYR A C 1
ATOM 774 O O . TYR A 1 99 ? -4.324 35.844 9.789 1 98.88 99 TYR A O 1
ATOM 782 N N . THR A 1 100 ? -4.254 34.469 8.016 1 98.94 100 THR A N 1
ATOM 783 C CA . THR A 1 100 ? -2.811 34.625 7.875 1 98.94 100 THR A CA 1
ATOM 784 C C . THR A 1 100 ? -2.465 36.031 7.426 1 98.94 100 THR A C 1
ATOM 786 O O . THR A 1 100 ? -1.597 36.688 8.016 1 98.94 100 THR A O 1
ATOM 789 N N . GLU A 1 101 ? -3.143 36.531 6.43 1 98.88 101 GLU A N 1
ATOM 790 C CA . GLU A 1 101 ? -2.891 37.875 5.914 1 98.88 101 GLU A CA 1
ATOM 791 C C . GLU A 1 101 ? -3.188 38.938 6.973 1 98.88 101 GLU A C 1
ATOM 793 O O . GLU A 1 101 ? -2.43 39.906 7.125 1 98.88 101 GLU A O 1
ATOM 798 N N . ARG A 1 102 ? -4.258 38.75 7.672 1 98.81 102 ARG A N 1
ATOM 799 C CA . ARG A 1 102 ? -4.625 39.656 8.742 1 98.81 102 ARG A CA 1
ATOM 800 C C . ARG A 1 102 ? -3.584 39.656 9.852 1 98.81 102 ARG A C 1
ATOM 802 O O . ARG A 1 102 ? -3.195 40.719 10.352 1 98.81 102 ARG A O 1
ATOM 809 N N . ALA A 1 103 ? -3.117 38.469 10.258 1 98.88 103 ALA A N 1
ATOM 810 C CA . ALA A 1 103 ? -2.08 38.344 11.281 1 98.88 103 ALA A CA 1
ATOM 811 C C . ALA A 1 103 ? -0.784 39 10.828 1 98.88 103 ALA A C 1
ATOM 813 O O . ALA A 1 103 ? -0.136 39.719 11.609 1 98.88 103 ALA A O 1
ATOM 814 N N . ALA A 1 104 ? -0.428 38.812 9.602 1 98.81 104 ALA A N 1
ATOM 815 C CA . ALA A 1 104 ? 0.78 39.406 9.039 1 98.81 104 ALA A CA 1
ATOM 816 C C . ALA A 1 104 ? 0.71 40.938 9.102 1 98.81 104 ALA A C 1
ATOM 818 O O . ALA A 1 104 ? 1.675 41.594 9.492 1 98.81 104 ALA A O 1
ATOM 819 N N . LYS A 1 105 ? -0.42 41.438 8.758 1 98.38 105 LYS A N 1
ATOM 820 C CA . LYS A 1 105 ? -0.616 42.875 8.773 1 98.38 105 LYS A CA 1
ATOM 821 C C . LYS A 1 105 ? -0.421 43.438 10.18 1 98.38 105 LYS A C 1
ATOM 823 O O . LYS A 1 105 ? 0.013 44.594 10.344 1 98.38 105 LYS A O 1
ATOM 828 N N . MET A 1 106 ? -0.677 42.625 11.195 1 98.25 106 MET A N 1
ATOM 829 C CA . MET A 1 106 ? -0.533 43.031 12.594 1 98.25 106 MET A CA 1
ATOM 830 C C . MET A 1 106 ? 0.904 42.844 13.07 1 98.25 106 MET A C 1
ATOM 832 O O . MET A 1 106 ? 1.233 43.156 14.211 1 98.25 106 MET A O 1
ATOM 836 N N . GLY A 1 107 ? 1.697 42.281 12.242 1 98.44 107 GLY A N 1
ATOM 837 C CA . GLY A 1 107 ? 3.082 42.031 12.609 1 98.44 107 GLY A CA 1
ATOM 838 C C . GLY A 1 107 ? 3.248 40.812 13.484 1 98.44 107 GLY A C 1
ATOM 839 O O . GLY A 1 107 ? 4.207 40.719 14.25 1 98.44 107 GLY A O 1
ATOM 840 N N . LYS A 1 108 ? 2.281 39.875 13.422 1 98.81 108 LYS A N 1
ATOM 841 C CA . LYS A 1 108 ? 2.357 38.656 14.219 1 98.81 108 LYS A CA 1
ATOM 842 C C . LYS A 1 108 ? 2.855 37.5 13.375 1 98.81 108 LYS A C 1
ATOM 844 O O . LYS A 1 108 ? 2.469 37.344 12.211 1 98.81 108 LYS A O 1
ATOM 849 N N . HIS A 1 109 ? 3.791 36.656 13.922 1 98.88 109 HIS A N 1
ATOM 850 C CA . HIS A 1 109 ? 4.184 35.406 13.266 1 98.88 109 HIS A CA 1
ATOM 851 C C . HIS A 1 109 ? 3.008 34.438 13.172 1 98.88 109 HIS A C 1
ATOM 853 O O . HIS A 1 109 ? 2.045 34.562 13.93 1 98.88 109 HIS A O 1
ATOM 859 N N . VAL A 1 110 ? 3.078 33.5 12.211 1 98.94 110 VAL A N 1
ATOM 860 C CA . VAL A 1 110 ? 1.914 32.656 11.969 1 98.94 110 VAL A CA 1
ATOM 861 C C . VAL A 1 110 ? 2.33 31.203 11.969 1 98.94 110 VAL A C 1
ATOM 863 O O . VAL A 1 110 ? 3.225 30.797 11.219 1 98.94 110 VAL A O 1
ATOM 866 N N . LEU A 1 111 ? 1.804 30.391 12.844 1 98.81 111 LEU A N 1
ATOM 867 C CA . LEU A 1 111 ? 1.714 28.938 12.766 1 98.81 111 LEU A CA 1
ATOM 868 C C . LEU A 1 111 ? 0.341 28.516 12.266 1 98.81 111 LEU A C 1
ATOM 870 O O . LEU A 1 111 ? -0.669 28.734 12.93 1 98.81 111 LEU A O 1
ATOM 874 N N . CYS A 1 112 ? 0.275 27.938 11.086 1 98.88 112 CYS A N 1
ATOM 875 C CA . CYS A 1 112 ? -1.002 27.594 10.469 1 98.88 112 CYS A CA 1
ATOM 876 C C . CYS A 1 112 ? -1.149 26.078 10.336 1 98.88 112 CYS A C 1
ATOM 878 O O . CYS A 1 112 ? -0.228 25.406 9.883 1 98.88 112 CYS A O 1
ATOM 880 N N . GLU A 1 113 ? -2.256 25.578 10.664 1 98.44 113 GLU A N 1
ATOM 881 C CA . GLU A 1 113 ? -2.561 24.156 10.492 1 98.44 113 GLU A CA 1
ATOM 882 C C . GLU A 1 113 ? -2.449 23.75 9.023 1 98.44 113 GLU A C 1
ATOM 884 O O . GLU A 1 113 ? -2.639 24.578 8.125 1 98.44 113 GLU A O 1
ATOM 889 N N . LYS A 1 114 ? -2.127 22.531 8.828 1 98.69 114 LYS A N 1
ATOM 890 C CA . LYS A 1 114 ? -2.154 21.938 7.492 1 98.69 114 LYS A CA 1
ATOM 891 C C . LYS A 1 114 ? -3.578 21.562 7.082 1 98.69 114 LYS A C 1
ATOM 893 O O . LYS A 1 114 ? -4.414 21.266 7.934 1 98.69 114 LYS A O 1
ATOM 898 N N . PRO A 1 115 ? -3.93 21.516 5.879 1 98.69 115 PRO A N 1
ATOM 899 C CA . PRO A 1 115 ? -3.1 22.078 4.809 1 98.69 115 PRO A CA 1
ATOM 900 C C . PRO A 1 115 ? -3.01 23.609 4.879 1 98.69 115 PRO A C 1
ATOM 902 O O . PRO A 1 115 ? -3.818 24.25 5.555 1 98.69 115 PRO A O 1
ATOM 905 N N . LEU A 1 116 ? -2.049 24.156 4.215 1 98.81 116 LEU A N 1
ATOM 906 C CA . LEU A 1 116 ? -1.788 25.578 4.391 1 98.81 116 LEU A CA 1
ATOM 907 C C . LEU A 1 116 ? -2.984 26.406 3.936 1 98.81 116 LEU A C 1
ATOM 909 O O . LEU A 1 116 ? -3.26 27.469 4.5 1 98.81 116 LEU A O 1
ATOM 913 N N . SER A 1 117 ? -3.656 25.969 2.881 1 98.5 117 SER A N 1
ATOM 914 C CA . SER A 1 117 ? -4.871 26.609 2.377 1 98.5 117 SER A CA 1
ATOM 915 C C . SER A 1 117 ? -5.711 25.625 1.562 1 98.5 117 SER A C 1
ATOM 917 O O . SER A 1 117 ? -5.828 24.453 1.92 1 98.5 117 SER A O 1
ATOM 919 N N . VAL A 1 118 ? -6.43 26.172 0.494 1 98.31 118 VAL A N 1
ATOM 920 C CA . VAL A 1 118 ? -7.305 25.297 -0.271 1 98.31 118 VAL A CA 1
ATOM 921 C C . VAL A 1 118 ? -6.695 25.031 -1.647 1 98.31 118 VAL A C 1
ATOM 923 O O .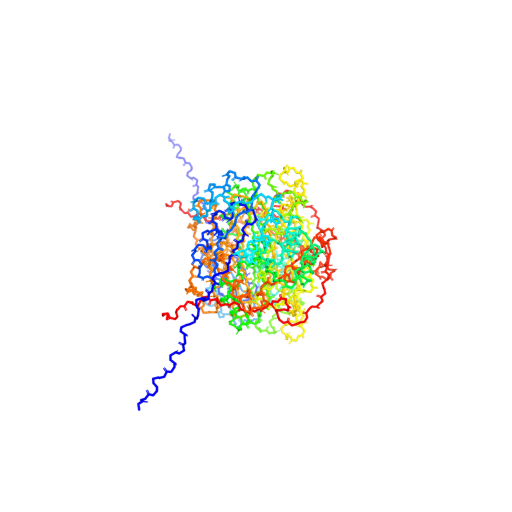 VAL A 1 118 ? -7.121 24.109 -2.355 1 98.31 118 VAL A O 1
ATOM 926 N N . ASN A 1 119 ? -5.711 25.812 -2.043 1 98 119 ASN A N 1
ATOM 927 C CA . ASN A 1 119 ? -5.004 25.641 -3.309 1 98 119 ASN A CA 1
ATOM 928 C C . ASN A 1 119 ? -3.648 26.328 -3.295 1 98 119 ASN A C 1
ATOM 930 O O . ASN A 1 119 ? -3.316 27.047 -2.34 1 98 119 ASN A O 1
ATOM 934 N N . ALA A 1 120 ? -2.92 26.125 -4.352 1 98.44 120 ALA A N 1
ATOM 935 C CA . ALA A 1 120 ? -1.549 26.625 -4.41 1 98.44 120 ALA A CA 1
ATOM 936 C C . ALA A 1 120 ? -1.523 28.156 -4.469 1 98.44 120 ALA A C 1
ATOM 938 O O . ALA A 1 120 ? -0.662 28.781 -3.859 1 98.44 120 ALA A O 1
ATOM 939 N N . ALA A 1 121 ? -2.41 28.719 -5.16 1 98.56 121 ALA A N 1
ATOM 940 C CA . ALA A 1 121 ? -2.443 30.172 -5.316 1 98.56 121 ALA A CA 1
ATOM 941 C C . ALA A 1 121 ? -2.691 30.859 -3.977 1 98.56 121 ALA A C 1
ATOM 943 O O . ALA A 1 121 ? -1.991 31.812 -3.623 1 98.56 121 ALA A O 1
ATOM 944 N N . ASP A 1 122 ? -3.656 30.344 -3.238 1 98.75 122 ASP A N 1
ATOM 945 C CA . ASP A 1 122 ? -3.965 30.906 -1.927 1 98.75 122 ASP A CA 1
ATOM 946 C C . ASP A 1 122 ? -2.807 30.688 -0.953 1 98.75 122 ASP A C 1
ATOM 948 O O . ASP A 1 122 ? -2.465 31.594 -0.184 1 98.75 122 ASP A O 1
ATOM 952 N N . ALA A 1 123 ? -2.248 29.578 -0.988 1 98.94 123 ALA A N 1
ATOM 953 C CA . ALA A 1 123 ? -1.101 29.281 -0.129 1 98.94 123 ALA A CA 1
ATOM 954 C C . ALA A 1 123 ? 0.056 30.234 -0.428 1 98.94 123 ALA A C 1
ATOM 956 O O . ALA A 1 123 ? 0.695 30.75 0.49 1 98.94 123 ALA A O 1
ATOM 957 N N . GLN A 1 124 ? 0.276 30.438 -1.712 1 98.88 124 GLN A N 1
ATOM 958 C CA . GLN A 1 124 ? 1.349 31.344 -2.102 1 98.88 124 GLN A CA 1
ATOM 959 C C . GLN A 1 124 ? 1.073 32.75 -1.608 1 98.88 124 GLN A C 1
ATOM 961 O O . GLN A 1 124 ? 1.99 33.469 -1.176 1 98.88 124 GLN A O 1
ATOM 966 N N . ALA A 1 125 ? -0.141 33.156 -1.683 1 98.94 125 ALA A N 1
ATOM 967 C CA . ALA A 1 125 ? -0.525 34.469 -1.198 1 98.94 125 ALA A CA 1
ATOM 968 C C . ALA A 1 125 ? -0.214 34.625 0.288 1 98.94 125 ALA A C 1
ATOM 970 O O . ALA A 1 125 ? 0.185 35.719 0.738 1 98.94 125 ALA A O 1
ATOM 971 N N . MET A 1 126 ? -0.393 33.594 1.054 1 98.94 126 MET A N 1
ATOM 972 C CA . MET A 1 126 ? -0.062 33.594 2.477 1 98.94 126 MET A CA 1
ATOM 973 C C . MET A 1 126 ? 1.433 33.812 2.688 1 98.94 126 MET A C 1
ATOM 975 O O . MET A 1 126 ? 1.833 34.625 3.525 1 98.94 126 MET A O 1
ATOM 979 N N . VAL A 1 127 ? 2.223 33.062 1.906 1 98.94 127 VAL A N 1
ATOM 980 C CA . VAL A 1 127 ? 3.674 33.188 1.988 1 98.94 127 VAL A CA 1
ATOM 981 C C . VAL A 1 127 ? 4.094 34.625 1.655 1 98.94 127 VAL A C 1
ATOM 983 O O . VAL A 1 127 ? 4.891 35.219 2.377 1 98.94 127 VAL A O 1
ATOM 986 N N . ASP A 1 128 ? 3.533 35.156 0.63 1 98.94 128 ASP A N 1
ATOM 987 C CA . ASP A 1 128 ? 3.863 36.531 0.177 1 98.94 128 ASP A CA 1
ATOM 988 C C . ASP A 1 128 ? 3.494 37.562 1.231 1 98.94 128 ASP A C 1
ATOM 990 O O . ASP A 1 128 ? 4.246 38.5 1.469 1 98.94 128 ASP A O 1
ATOM 994 N N . ALA A 1 129 ? 2.367 37.375 1.852 1 98.88 129 ALA A N 1
ATOM 995 C CA . ALA A 1 129 ? 1.905 38.312 2.871 1 98.88 129 ALA A CA 1
ATOM 996 C C . ALA A 1 129 ? 2.857 38.344 4.062 1 98.88 129 ALA A C 1
ATOM 998 O O . ALA A 1 129 ? 3.211 39.406 4.562 1 98.88 129 ALA A O 1
ATOM 999 N N . CYS A 1 130 ? 3.242 37.188 4.559 1 98.94 130 CYS A N 1
ATOM 1000 C CA . CYS A 1 130 ? 4.148 37.125 5.699 1 98.94 130 CYS A CA 1
ATOM 1001 C C . CYS A 1 130 ? 5.52 37.688 5.348 1 98.94 130 CYS A C 1
ATOM 1003 O O . CYS A 1 130 ? 6.125 38.406 6.152 1 98.94 130 CYS A O 1
ATOM 1005 N N . ARG A 1 131 ? 5.973 37.406 4.137 1 98.75 131 ARG A N 1
ATOM 1006 C CA . ARG A 1 131 ? 7.242 37.938 3.664 1 98.75 131 ARG A CA 1
ATOM 1007 C C . ARG A 1 131 ? 7.207 39.469 3.633 1 98.75 131 ARG A C 1
ATOM 1009 O O . ARG A 1 131 ? 8.133 40.125 4.117 1 98.75 131 ARG A O 1
ATOM 1016 N N . ALA A 1 132 ? 6.211 40 3.094 1 98.69 132 ALA A N 1
ATOM 1017 C CA . ALA A 1 132 ? 6.055 41.438 2.979 1 98.69 132 ALA A CA 1
ATOM 1018 C C . ALA A 1 132 ? 6.023 42.094 4.355 1 98.69 132 ALA A C 1
ATOM 1020 O O . ALA A 1 132 ? 6.523 43.219 4.527 1 98.69 132 ALA A O 1
ATOM 1021 N N . ALA A 1 133 ? 5.461 41.438 5.34 1 98.69 133 ALA A N 1
ATOM 1022 C CA . ALA A 1 133 ? 5.312 41.969 6.688 1 98.69 133 ALA A CA 1
ATOM 1023 C C . ALA A 1 133 ? 6.555 41.688 7.531 1 98.69 133 ALA A C 1
ATOM 1025 O O . ALA A 1 133 ? 6.684 42.219 8.641 1 98.69 133 ALA A O 1
ATOM 1026 N N . GLY A 1 134 ? 7.453 40.875 7.004 1 98.5 134 GLY A N 1
ATOM 1027 C CA . GLY A 1 134 ? 8.664 40.531 7.734 1 98.5 134 GLY A CA 1
ATOM 1028 C C . GLY A 1 134 ? 8.398 39.594 8.906 1 98.5 134 GLY A C 1
ATOM 1029 O O . GLY A 1 134 ? 9.07 39.688 9.938 1 98.5 134 GLY A O 1
ATOM 1030 N N . VAL A 1 135 ? 7.367 38.781 8.852 1 98.81 135 VAL A N 1
ATOM 1031 C CA . VAL A 1 135 ? 7.07 37.812 9.914 1 98.81 135 VAL A CA 1
ATOM 1032 C C . VAL A 1 135 ? 7.223 36.375 9.391 1 98.81 135 VAL A C 1
ATOM 1034 O O . VAL A 1 135 ? 7.219 36.156 8.18 1 98.81 135 VAL A O 1
ATOM 1037 N N . LEU A 1 136 ? 7.367 35.375 10.297 1 98.88 136 LEU A N 1
ATOM 1038 C CA . LEU A 1 136 ? 7.566 33.969 9.938 1 98.88 136 LEU A CA 1
ATOM 1039 C C . LEU A 1 136 ? 6.227 33.281 9.727 1 98.88 136 LEU A C 1
ATOM 1041 O O . LEU A 1 136 ? 5.234 33.625 10.375 1 98.88 136 LEU A O 1
ATOM 1045 N N . LEU A 1 137 ? 6.18 32.375 8.766 1 98.94 137 LEU A N 1
ATOM 1046 C CA . LEU A 1 137 ? 5.066 31.469 8.516 1 98.94 137 LEU A CA 1
ATOM 1047 C C . LEU A 1 137 ? 5.531 30.016 8.594 1 98.94 137 LEU A C 1
ATOM 1049 O O . LEU A 1 137 ? 6.469 29.609 7.902 1 98.94 137 LEU A O 1
ATOM 1053 N N . MET A 1 138 ? 4.914 29.25 9.516 1 98.88 138 MET A N 1
ATOM 1054 C CA . MET A 1 138 ? 5.18 27.812 9.641 1 98.88 138 MET A CA 1
ATOM 1055 C C . MET A 1 138 ? 3.904 27.016 9.422 1 98.88 138 MET A C 1
ATOM 1057 O O . MET A 1 138 ? 2.838 27.375 9.914 1 98.88 138 MET A O 1
ATOM 1061 N N . THR A 1 139 ? 3.973 25.984 8.578 1 98.88 139 THR A N 1
ATOM 1062 C CA . THR A 1 139 ? 2.881 25.031 8.438 1 98.88 139 THR A CA 1
ATOM 1063 C C . THR A 1 139 ? 2.986 23.938 9.484 1 98.88 139 THR A C 1
ATOM 1065 O O . THR A 1 139 ? 4.07 23.391 9.719 1 98.88 139 THR A O 1
ATOM 1068 N N . ALA A 1 140 ? 1.895 23.562 10.078 1 98.44 140 ALA A N 1
ATOM 1069 C CA . ALA A 1 140 ? 1.874 22.625 11.203 1 98.44 140 ALA A CA 1
ATOM 1070 C C . ALA A 1 140 ? 1.938 21.188 10.719 1 98.44 140 ALA A C 1
ATOM 1072 O O . ALA A 1 140 ? 0.939 20.469 10.766 1 98.44 140 ALA A O 1
ATOM 1073 N N . TYR A 1 141 ? 3.107 20.766 10.367 1 98.44 141 TYR A N 1
ATOM 1074 C CA . TYR A 1 141 ? 3.363 19.375 9.984 1 98.44 141 TYR A CA 1
ATOM 1075 C C . TYR A 1 141 ? 3.945 18.594 11.156 1 98.44 141 TYR A C 1
ATOM 1077 O O . TYR A 1 141 ? 5.125 18.219 11.141 1 98.44 141 TYR A O 1
ATOM 1085 N N . ARG A 1 142 ? 3.141 18.203 12.031 1 97.56 142 ARG A N 1
ATOM 1086 C CA . ARG A 1 142 ? 3.523 17.656 13.336 1 97.56 142 ARG A CA 1
ATOM 1087 C C . ARG A 1 142 ? 4.406 16.422 13.172 1 97.56 142 ARG A C 1
ATOM 1089 O O . ARG A 1 142 ? 5.312 16.188 13.969 1 97.56 142 ARG A O 1
ATOM 1096 N N . CYS A 1 143 ? 4.27 15.664 12.086 1 98.12 143 CYS A N 1
ATOM 1097 C CA . CYS A 1 143 ? 5.012 14.422 11.906 1 98.12 143 CYS A CA 1
ATOM 1098 C C . CYS A 1 143 ? 6.488 14.695 11.648 1 98.12 143 CYS A C 1
ATOM 1100 O O . CYS A 1 143 ? 7.336 13.844 11.906 1 98.12 143 CYS A O 1
ATOM 1102 N N . GLN A 1 144 ? 6.793 15.867 11.203 1 98.38 144 GLN A N 1
ATOM 1103 C CA . GLN A 1 144 ? 8.18 16.172 10.883 1 98.38 144 GLN A CA 1
ATOM 1104 C C . GLN A 1 144 ? 8.953 16.594 12.125 1 98.38 144 GLN A C 1
ATOM 1106 O O . GLN A 1 144 ? 10.109 17.031 12.031 1 98.38 144 GLN A O 1
ATOM 1111 N N . TYR A 1 145 ? 8.352 16.453 13.289 1 97.38 145 TYR A N 1
ATOM 1112 C CA . TYR A 1 145 ? 9.016 16.875 14.508 1 97.38 145 TYR A CA 1
ATOM 1113 C C . TYR A 1 145 ? 9.141 15.727 15.5 1 97.38 145 TYR A C 1
ATOM 1115 O O . TYR A 1 145 ? 9.758 15.867 16.547 1 97.38 145 TYR A O 1
ATOM 1123 N N . THR A 1 146 ? 8.648 14.531 15.164 1 97.38 146 THR A N 1
ATOM 1124 C CA . THR A 1 146 ? 8.617 13.422 16.109 1 97.38 146 THR A CA 1
ATOM 1125 C C . THR A 1 146 ? 9.906 12.602 16.016 1 97.38 146 THR A C 1
ATOM 1127 O O . THR A 1 146 ? 10.453 12.422 14.93 1 97.38 146 THR A O 1
ATOM 1130 N N . PRO A 1 147 ? 10.312 12.039 17.172 1 97.62 147 PRO A N 1
ATOM 1131 C CA . PRO A 1 147 ? 11.492 11.172 17.156 1 97.62 147 PRO A CA 1
ATOM 1132 C C . PRO A 1 147 ? 11.344 9.984 16.203 1 97.62 147 PRO A C 1
ATOM 1134 O O . PRO A 1 147 ? 12.305 9.602 15.531 1 97.62 147 PRO A O 1
ATOM 1137 N N . GLN A 1 148 ? 10.195 9.43 16.109 1 98 148 GLN A N 1
ATOM 1138 C CA . GLN A 1 148 ? 9.945 8.25 15.289 1 98 148 GLN A CA 1
ATOM 1139 C C . GLN A 1 148 ? 10.148 8.547 13.812 1 98 148 GLN A C 1
ATOM 1141 O O . GLN A 1 148 ? 10.812 7.793 13.102 1 98 148 GLN A O 1
ATOM 1146 N N . HIS A 1 149 ? 9.641 9.672 13.359 1 98.56 149 HIS A N 1
ATOM 1147 C CA . HIS A 1 149 ? 9.773 10.023 11.953 1 98.56 149 HIS A CA 1
ATOM 1148 C C . HIS A 1 149 ? 11.211 10.375 11.609 1 98.56 149 HIS A C 1
ATOM 1150 O O . HIS A 1 149 ? 11.695 10.055 10.516 1 98.56 149 HIS A O 1
ATOM 1156 N N . TRP A 1 150 ? 11.828 11.047 12.484 1 98.25 150 TRP A N 1
ATOM 1157 C CA . TRP A 1 150 ? 13.219 11.398 12.219 1 98.25 150 TRP A CA 1
ATOM 1158 C C . TRP A 1 150 ? 14.102 10.156 12.203 1 98.25 150 TRP A C 1
ATOM 1160 O O . TRP A 1 150 ? 15.031 10.055 11.398 1 98.25 150 TRP A O 1
ATOM 1170 N N . ALA A 1 151 ? 13.844 9.219 13.133 1 97.88 151 ALA A N 1
ATOM 1171 C CA . ALA A 1 151 ? 14.57 7.953 13.094 1 97.88 151 ALA A CA 1
ATOM 1172 C C . ALA A 1 151 ? 14.32 7.219 11.781 1 97.88 151 ALA A C 1
ATOM 1174 O O . ALA A 1 151 ? 15.242 6.652 11.195 1 97.88 151 ALA A O 1
ATOM 1175 N N . ALA A 1 152 ? 13.102 7.195 11.328 1 98.44 152 ALA A N 1
ATOM 1176 C CA . ALA A 1 152 ? 12.766 6.598 10.039 1 98.44 152 ALA A CA 1
ATOM 1177 C C . ALA A 1 152 ? 13.516 7.281 8.898 1 98.44 152 ALA A C 1
ATOM 1179 O O . ALA A 1 152 ? 14.094 6.613 8.039 1 98.44 152 ALA A O 1
ATOM 1180 N N . ARG A 1 153 ? 13.539 8.602 8.93 1 98.38 153 ARG A N 1
ATOM 1181 C CA . ARG A 1 153 ? 14.242 9.383 7.918 1 98.38 153 ARG A CA 1
ATOM 1182 C C . ARG A 1 153 ? 15.734 9.055 7.902 1 98.38 153 ARG A C 1
ATOM 1184 O O . ARG A 1 153 ? 16.344 8.938 6.836 1 98.38 153 ARG A O 1
ATOM 1191 N N . GLU A 1 154 ? 16.281 8.961 9.055 1 97.56 154 GLU A N 1
ATOM 1192 C CA . GLU A 1 154 ? 17.703 8.617 9.156 1 97.56 154 GLU A CA 1
ATOM 1193 C C . GLU A 1 154 ? 17.984 7.246 8.547 1 97.56 154 GLU A C 1
ATOM 1195 O O . GLU A 1 154 ? 18.984 7.062 7.859 1 97.56 154 GLU A O 1
ATOM 1200 N N . ALA A 1 155 ? 17.141 6.312 8.812 1 97.75 155 ALA A N 1
ATOM 1201 C CA . ALA A 1 155 ? 17.297 4.98 8.234 1 97.75 155 ALA A CA 1
ATOM 1202 C C . ALA A 1 155 ? 17.188 5.023 6.711 1 97.75 155 ALA A C 1
ATOM 1204 O O . ALA A 1 155 ? 17.922 4.312 6.016 1 97.75 155 ALA A O 1
ATOM 1205 N N . VAL A 1 156 ? 16.359 5.848 6.164 1 98.31 156 VAL A N 1
ATOM 1206 C CA . VAL A 1 156 ? 16.078 5.953 4.738 1 98.31 156 VAL A CA 1
ATOM 1207 C C . VAL A 1 156 ? 17.219 6.688 4.039 1 98.31 156 VAL A C 1
ATOM 1209 O O . VAL A 1 156 ? 17.734 6.215 3.025 1 98.31 156 VAL A O 1
ATOM 1212 N N . GLN A 1 157 ? 17.641 7.789 4.605 1 97.56 157 GLN A N 1
ATOM 1213 C CA . GLN A 1 157 ? 18.609 8.656 3.941 1 97.56 157 GLN A CA 1
ATOM 1214 C C . GLN A 1 157 ? 20.031 8.266 4.312 1 97.56 157 GLN A C 1
ATOM 1216 O O . GLN A 1 157 ? 20.969 8.547 3.564 1 97.56 157 GLN A O 1
ATOM 1221 N N . GLY A 1 158 ? 20.156 7.641 5.457 1 95.81 158 GLY A N 1
ATOM 1222 C CA . GLY A 1 158 ? 21.484 7.289 5.934 1 95.81 158 GLY A CA 1
ATOM 1223 C C . GLY A 1 158 ? 22.016 6.008 5.32 1 95.81 158 GLY A C 1
ATOM 1224 O O . GLY A 1 158 ? 23.141 5.59 5.621 1 95.81 158 GLY A O 1
ATOM 1225 N N . GLY A 1 159 ? 21.219 5.348 4.586 1 94.31 159 GLY A N 1
ATOM 1226 C CA . GLY A 1 159 ? 21.703 4.203 3.83 1 94.31 159 GLY A CA 1
ATOM 1227 C C . GLY A 1 159 ? 21.438 2.879 4.523 1 94.31 159 GLY A C 1
ATOM 1228 O O . GLY A 1 159 ? 21.781 1.818 3.996 1 94.31 159 GLY A O 1
ATOM 1229 N N . LYS A 1 160 ? 20.828 2.883 5.637 1 94.62 160 LYS A N 1
ATOM 1230 C CA . LYS A 1 160 ? 20.594 1.672 6.418 1 94.62 160 LYS A CA 1
ATOM 1231 C C . LYS A 1 160 ? 19.797 0.641 5.617 1 94.62 160 LYS A C 1
ATOM 1233 O O . LYS A 1 160 ? 20.016 -0.565 5.777 1 94.62 160 LYS A O 1
ATOM 1238 N N . ILE A 1 161 ? 18.953 1.093 4.758 1 97.69 161 ILE A N 1
ATOM 1239 C CA . ILE A 1 161 ? 18.094 0.143 4.059 1 97.69 161 ILE A CA 1
ATOM 1240 C C . ILE A 1 161 ? 18.516 0.061 2.592 1 97.69 161 ILE A C 1
ATOM 1242 O O . ILE A 1 161 ? 17.766 -0.454 1.758 1 97.69 161 ILE A O 1
ATOM 1246 N N . GLY A 1 162 ? 19.688 0.583 2.24 1 97.38 162 GLY A N 1
ATOM 1247 C CA . GLY A 1 162 ? 20.125 0.621 0.85 1 97.38 162 GLY A CA 1
ATOM 1248 C C . GLY A 1 162 ? 19.328 1.611 0.012 1 97.38 162 GLY A C 1
ATOM 1249 O O . GLY A 1 162 ? 18.547 2.396 0.545 1 97.38 162 GLY A O 1
ATOM 1250 N N . PRO A 1 163 ? 19.594 1.575 -1.333 1 96.75 163 PRO A N 1
ATOM 1251 C CA . PRO A 1 163 ? 18.828 2.477 -2.197 1 96.75 163 PRO A CA 1
ATOM 1252 C C . PRO A 1 163 ? 17.312 2.256 -2.092 1 96.75 163 PRO A C 1
ATOM 1254 O O . PRO A 1 163 ? 16.844 1.12 -2.188 1 96.75 163 PRO A O 1
ATOM 1257 N N . VAL A 1 164 ? 16.594 3.307 -1.886 1 98.12 164 VAL A N 1
ATOM 1258 C CA . VAL A 1 164 ? 15.148 3.254 -1.798 1 98.12 164 VAL A CA 1
ATOM 1259 C C . VAL A 1 164 ? 14.547 3.051 -3.189 1 98.12 164 VAL A C 1
ATOM 1261 O O . VAL A 1 164 ? 14.969 3.699 -4.152 1 98.12 164 VAL A O 1
ATOM 1264 N N . LYS A 1 165 ? 13.523 2.152 -3.271 1 97.94 165 LYS A N 1
ATOM 1265 C CA . LYS A 1 165 ? 12.914 1.866 -4.566 1 97.94 165 LYS A CA 1
ATOM 1266 C C . LYS A 1 165 ? 11.445 2.277 -4.586 1 97.94 165 LYS A C 1
ATOM 1268 O O . LYS A 1 165 ? 10.984 2.924 -5.531 1 97.94 165 LYS A O 1
ATOM 1273 N N . LEU A 1 166 ? 10.758 1.9 -3.584 1 98.69 166 LEU A N 1
ATOM 1274 C CA . LEU A 1 166 ? 9.312 2.096 -3.525 1 98.69 166 LEU A CA 1
ATOM 1275 C C . LEU A 1 166 ? 8.891 2.58 -2.145 1 98.69 166 LEU A C 1
ATOM 1277 O O . LEU A 1 166 ? 9.555 2.289 -1.146 1 98.69 166 LEU A O 1
ATOM 1281 N N . LEU A 1 167 ? 7.809 3.326 -2.08 1 98.88 167 LEU A N 1
ATOM 1282 C CA . LEU A 1 167 ? 7.133 3.688 -0.839 1 98.88 167 LEU A CA 1
ATOM 1283 C C . LEU A 1 167 ? 5.645 3.367 -0.918 1 98.88 167 LEU A C 1
ATOM 1285 O O . LEU A 1 167 ? 5.074 3.314 -2.012 1 98.88 167 LEU A O 1
ATOM 1289 N N . ASP A 1 168 ? 5.051 3.131 0.204 1 98.88 168 ASP A N 1
ATOM 1290 C CA . ASP A 1 168 ? 3.627 2.85 0.353 1 98.88 168 ASP A CA 1
ATOM 1291 C C . ASP A 1 168 ? 3.055 3.547 1.586 1 98.88 168 ASP A C 1
ATOM 1293 O O . ASP A 1 168 ? 3.6 3.422 2.686 1 98.88 168 ASP A O 1
ATOM 1297 N N . ALA A 1 169 ? 2.01 4.309 1.378 1 98.94 169 ALA A N 1
ATOM 1298 C CA . ALA A 1 169 ? 1.423 5.02 2.51 1 98.94 169 ALA A CA 1
ATOM 1299 C C . ALA A 1 169 ? -0.101 5.016 2.434 1 98.94 169 ALA A C 1
ATOM 1301 O O . ALA A 1 169 ? -0.675 5.191 1.355 1 98.94 169 ALA A O 1
ATOM 1302 N N . ILE A 1 170 ? -0.739 4.801 3.627 1 98.88 170 ILE A N 1
ATOM 1303 C CA . ILE A 1 170 ? -2.193 4.805 3.736 1 98.88 170 ILE A CA 1
ATOM 1304 C C . ILE A 1 170 ? -2.619 5.668 4.918 1 98.88 170 ILE A C 1
ATOM 1306 O O . ILE A 1 170 ? -2.068 5.547 6.016 1 98.88 170 ILE A O 1
ATOM 1310 N N . HIS A 1 171 ? -3.504 6.523 4.691 1 98.81 171 HIS A N 1
ATOM 1311 C CA . HIS A 1 171 ? -4.195 7.223 5.77 1 98.81 171 HIS A CA 1
ATOM 1312 C C . HIS A 1 171 ? -5.684 7.367 5.465 1 98.81 171 HIS A C 1
ATOM 1314 O O . HIS A 1 171 ? -6.066 8.07 4.531 1 98.81 171 HIS A O 1
ATOM 1320 N N . GLY A 1 172 ? -6.477 6.676 6.195 1 97.56 172 GLY A N 1
ATOM 1321 C CA . GLY A 1 172 ? -7.922 6.719 6.039 1 97.56 172 GLY A CA 1
ATOM 1322 C C . GLY A 1 172 ? -8.672 6.695 7.355 1 97.56 172 GLY A C 1
ATOM 1323 O O . GLY A 1 172 ? -8.133 6.242 8.367 1 97.56 172 GLY A O 1
ATOM 1324 N N . GLN A 1 173 ? -9.82 7.227 7.352 1 97.25 173 GLN A N 1
ATOM 1325 C CA . GLN A 1 173 ? -10.766 7.203 8.461 1 97.25 173 GLN A CA 1
ATOM 1326 C C . GLN A 1 173 ? -12.195 7.398 7.961 1 97.25 173 GLN A C 1
ATOM 1328 O O . GLN A 1 173 ? -12.414 7.871 6.84 1 97.25 173 GLN A O 1
ATOM 1333 N N . VAL A 1 174 ? -13.109 7.125 8.82 1 96.75 174 VAL A N 1
ATOM 1334 C CA . VAL A 1 174 ? -14.5 7.336 8.445 1 96.75 174 VAL A CA 1
ATOM 1335 C C . VAL A 1 174 ? -14.961 8.719 8.898 1 96.75 174 VAL A C 1
ATOM 1337 O O . VAL A 1 174 ? -14.805 9.078 10.07 1 96.75 174 VAL A O 1
ATOM 1340 N N . GLU A 1 175 ? -15.414 9.492 7.988 1 96.94 175 GLU A N 1
ATOM 1341 C CA . GLU A 1 175 ? -16.172 10.695 8.32 1 96.94 175 GLU A CA 1
ATOM 1342 C C . GLU A 1 175 ? -17.672 10.422 8.32 1 96.94 175 GLU A C 1
ATOM 1344 O O . GLU A 1 175 ? -18.266 10.164 7.262 1 96.94 175 GLU A O 1
ATOM 1349 N N . GLN A 1 176 ? -18.297 10.609 9.453 1 94.56 176 GLN A N 1
ATOM 1350 C CA . GLN A 1 176 ? -19.672 10.125 9.609 1 94.56 176 GLN A CA 1
ATOM 1351 C C . GLN A 1 176 ? -20.672 11.242 9.328 1 94.56 176 GLN A C 1
ATOM 1353 O O . GLN A 1 176 ? -21.75 10.984 8.797 1 94.56 176 GLN A O 1
ATOM 1358 N N . ASP A 1 177 ? -20.328 12.477 9.672 1 96.31 177 ASP A N 1
ATOM 1359 C CA . ASP A 1 177 ? -21.297 13.578 9.633 1 96.31 177 ASP A CA 1
ATOM 1360 C C . ASP A 1 177 ? -21.312 14.242 8.258 1 96.31 177 ASP A C 1
ATOM 1362 O O . ASP A 1 177 ? -20.375 14.953 7.891 1 96.31 177 ASP A O 1
ATOM 1366 N N . PRO A 1 178 ? -22.359 14.094 7.543 1 96.06 178 PRO A N 1
ATOM 1367 C CA . PRO A 1 178 ? -22.438 14.695 6.207 1 96.06 178 PRO A CA 1
ATOM 1368 C C . PRO A 1 178 ? -22.359 16.219 6.242 1 96.06 178 PRO A C 1
ATOM 1370 O O . PRO A 1 178 ? -22.141 16.859 5.211 1 96.06 178 PRO A O 1
ATOM 1373 N N . GLU A 1 179 ? -22.547 16.797 7.422 1 95.94 179 GLU A N 1
ATOM 1374 C CA . GLU A 1 179 ? -22.562 18.25 7.531 1 95.94 179 GLU A CA 1
ATOM 1375 C C . GLU A 1 179 ? -21.188 18.781 7.965 1 95.94 179 GLU A C 1
ATOM 1377 O O . GLU A 1 179 ? -21 19.984 8.078 1 95.94 179 GLU A O 1
ATOM 1382 N N . ALA A 1 180 ? -20.281 17.891 8.156 1 96.25 180 ALA A N 1
ATOM 1383 C CA . ALA A 1 180 ? -18.938 18.312 8.547 1 96.25 180 ALA A CA 1
ATOM 1384 C C . ALA A 1 180 ? -18.312 19.25 7.504 1 96.25 180 ALA A C 1
ATOM 1386 O O . ALA A 1 180 ? -18.438 19 6.301 1 96.25 180 ALA A O 1
ATOM 1387 N N . TRP A 1 181 ? -17.594 20.266 7.969 1 95.88 181 TRP A N 1
ATOM 1388 C CA . TRP A 1 181 ? -17.016 21.25 7.059 1 95.88 181 TRP A CA 1
ATOM 1389 C C . TRP A 1 181 ? -16.016 20.594 6.113 1 95.88 181 TRP A C 1
ATOM 1391 O O . TRP A 1 181 ? -15.852 21.047 4.973 1 95.88 181 TRP A O 1
ATOM 1401 N N . ARG A 1 182 ? -15.391 19.5 6.551 1 97.19 182 ARG A N 1
ATOM 1402 C CA . ARG A 1 182 ? -14.375 18.812 5.754 1 97.19 182 ARG A CA 1
ATOM 1403 C C . ARG A 1 182 ? -14.992 18.125 4.547 1 97.19 182 ARG A C 1
ATOM 1405 O O . ARG A 1 182 ? -14.281 17.719 3.625 1 97.19 182 ARG A O 1
ATOM 1412 N N . LEU A 1 183 ? -16.312 18 4.539 1 98.19 183 LEU A N 1
ATOM 1413 C CA . LEU A 1 183 ? -17 17.406 3.402 1 98.19 183 LEU A CA 1
ATOM 1414 C C . LEU A 1 183 ? -17.578 18.469 2.486 1 98.19 183 LEU A C 1
ATOM 1416 O O . LEU A 1 183 ? -18.266 18.156 1.505 1 98.19 183 LEU A O 1
ATOM 1420 N N . LYS A 1 184 ? -17.344 19.766 2.828 1 98.12 184 LYS A N 1
ATOM 1421 C CA . LYS A 1 184 ? -17.719 20.891 1.984 1 98.12 184 LYS A CA 1
ATOM 1422 C C . LYS A 1 184 ? -16.547 21.359 1.137 1 98.12 184 LYS A C 1
ATOM 1424 O O . LYS A 1 184 ? -15.555 21.875 1.666 1 98.12 184 LYS A O 1
ATOM 1429 N N . ARG A 1 185 ? -16.688 21.266 -0.13 1 97.81 185 ARG A N 1
ATOM 1430 C CA . ARG A 1 185 ? -15.578 21.516 -1.052 1 97.81 185 ARG A CA 1
ATOM 1431 C C . ARG A 1 185 ? -15.031 22.922 -0.883 1 97.81 185 ARG A C 1
ATOM 1433 O O . ARG A 1 185 ? -13.82 23.125 -0.837 1 97.81 185 ARG A O 1
ATOM 1440 N N . ASP A 1 186 ? -15.883 23.875 -0.715 1 97.38 186 ASP A N 1
ATOM 1441 C CA . ASP A 1 186 ? -15.477 25.281 -0.655 1 97.38 186 ASP A CA 1
ATOM 1442 C C . ASP A 1 186 ? -14.703 25.578 0.629 1 97.38 186 ASP A C 1
ATOM 1444 O O . ASP A 1 186 ? -13.875 26.484 0.67 1 97.38 186 ASP A O 1
ATOM 1448 N N . LEU A 1 187 ? -14.945 24.766 1.649 1 97.88 187 LEU A N 1
ATOM 1449 C CA . LEU A 1 187 ? -14.281 24.984 2.93 1 97.88 187 LEU A CA 1
ATOM 1450 C C . LEU A 1 187 ? -13.016 24.141 3.031 1 97.88 187 LEU A C 1
ATOM 1452 O O . LEU A 1 187 ? -11.992 24.609 3.541 1 97.88 187 LEU A O 1
ATOM 1456 N N . ALA A 1 188 ? -13.055 22.938 2.445 1 98.06 188 ALA A N 1
ATOM 1457 C CA . ALA A 1 188 ? -11.984 21.984 2.674 1 98.06 188 ALA A CA 1
ATOM 1458 C C . ALA A 1 188 ? -10.969 22.016 1.539 1 98.06 188 ALA A C 1
ATOM 1460 O O . ALA A 1 188 ? -9.797 21.672 1.737 1 98.06 188 ALA A O 1
ATOM 1461 N N . GLY A 1 189 ? -11.367 22.359 0.382 1 97.94 189 GLY A N 1
ATOM 1462 C CA . GLY A 1 189 ? -10.5 22.344 -0.788 1 97.94 189 GLY A CA 1
ATOM 1463 C C . GLY A 1 189 ? -10.445 20.984 -1.469 1 97.94 189 GLY A C 1
ATOM 1464 O O . GLY A 1 189 ? -9.82 20.844 -2.521 1 97.94 189 GLY A O 1
ATOM 1465 N N . GLY A 1 190 ? -11.102 19.984 -0.942 1 98.19 190 GLY A N 1
ATOM 1466 C CA . GLY A 1 190 ? -11.133 18.625 -1.465 1 98.19 190 GLY A CA 1
ATOM 1467 C C . GLY A 1 190 ? -11.641 17.609 -0.458 1 98.19 190 GLY A C 1
ATOM 1468 O O . GLY A 1 190 ? -12.156 17.984 0.598 1 98.19 190 GLY A O 1
ATOM 1469 N N . GLY A 1 191 ? -11.617 16.359 -0.851 1 98.38 191 GLY A N 1
ATOM 1470 C CA . GLY A 1 191 ? -12.023 15.281 0.031 1 98.38 191 GLY A CA 1
ATOM 1471 C C . GLY A 1 191 ? -10.953 14.883 1.023 1 98.38 191 GLY A C 1
ATOM 1472 O O . GLY A 1 191 ? -10.414 15.727 1.741 1 98.38 191 GLY A O 1
ATOM 1473 N N . PRO A 1 192 ? -10.656 13.594 1.059 1 98.81 192 PRO A N 1
ATOM 1474 C CA . PRO A 1 192 ? -9.703 13.141 2.078 1 98.81 192 PRO A CA 1
ATOM 1475 C C . PRO A 1 192 ? -8.273 13.578 1.784 1 98.81 192 PRO A C 1
ATOM 1477 O O . PRO A 1 192 ? -7.438 13.617 2.689 1 98.81 192 PRO A O 1
ATOM 1480 N N . LEU A 1 193 ? -7.887 13.93 0.616 1 98.81 193 LEU A N 1
ATOM 1481 C CA . LEU A 1 193 ? -6.512 14.227 0.237 1 98.81 193 LEU A CA 1
ATOM 1482 C C . LEU A 1 193 ? -5.973 15.406 1.045 1 98.81 193 LEU A C 1
ATOM 1484 O O . LEU A 1 193 ? -4.945 15.281 1.718 1 98.81 193 LEU A O 1
ATOM 1488 N N . PRO A 1 194 ? -6.617 16.531 1.096 1 98.69 194 PRO A N 1
ATOM 1489 C CA . PRO A 1 194 ? -6.039 17.641 1.846 1 98.69 194 PRO A CA 1
ATOM 1490 C C . PRO A 1 194 ? -6.109 17.438 3.357 1 98.69 194 PRO A C 1
ATOM 1492 O O . PRO A 1 194 ? -5.469 18.172 4.113 1 98.69 194 PRO A O 1
ATOM 1495 N N . ASP A 1 195 ? -6.867 16.5 3.838 1 98.31 195 ASP A N 1
ATOM 1496 C CA . ASP A 1 195 ? -7.074 16.328 5.273 1 98.31 195 ASP A CA 1
ATOM 1497 C C . ASP A 1 195 ? -6.188 15.203 5.816 1 98.31 195 ASP A C 1
ATOM 1499 O O . ASP A 1 195 ? -5.246 15.461 6.57 1 98.31 195 ASP A O 1
ATOM 1503 N N . VAL A 1 196 ? -6.41 14.008 5.363 1 98.25 196 VAL A N 1
ATOM 1504 C CA . VAL A 1 196 ? -5.656 12.883 5.91 1 98.25 196 VAL A CA 1
ATOM 1505 C C . VAL A 1 196 ? -4.645 12.391 4.879 1 98.25 196 VAL A C 1
ATOM 1507 O O . VAL A 1 196 ? -3.533 11.992 5.23 1 98.25 196 VAL A O 1
ATOM 1510 N N . GLY A 1 197 ? -4.949 12.492 3.59 1 98.75 197 GLY A N 1
ATOM 1511 C CA . GLY A 1 197 ? -4.031 12.102 2.533 1 98.75 197 GLY A CA 1
ATOM 1512 C C . GLY A 1 197 ? -2.75 12.906 2.52 1 98.75 197 GLY A C 1
ATOM 1513 O O . GLY A 1 197 ? -1.697 12.406 2.119 1 98.75 197 GLY A O 1
ATOM 1514 N N . ILE A 1 198 ? -2.846 14.102 2.945 1 98.81 198 ILE A N 1
ATOM 1515 C CA . ILE A 1 198 ? -1.702 15.008 2.924 1 98.81 198 ILE A CA 1
ATOM 1516 C C . ILE A 1 198 ? -0.609 14.484 3.852 1 98.81 198 ILE A C 1
ATOM 1518 O O . ILE A 1 198 ? 0.572 14.781 3.658 1 98.81 198 ILE A O 1
ATOM 1522 N N . TYR A 1 199 ? -0.954 13.703 4.875 1 98.81 199 TYR A N 1
ATOM 1523 C CA . TYR A 1 199 ? 0.064 13.102 5.73 1 98.81 199 TYR A CA 1
ATOM 1524 C C . TYR A 1 199 ? 0.931 12.125 4.945 1 98.81 199 TYR A C 1
ATOM 1526 O O . TYR A 1 199 ? 2.148 12.07 5.137 1 98.81 199 TYR A O 1
ATOM 1534 N N . CYS A 1 200 ? 0.319 11.375 4.059 1 98.88 200 CYS A N 1
ATOM 1535 C CA . CYS A 1 200 ? 1.09 10.492 3.191 1 98.88 200 CYS A CA 1
ATOM 1536 C C . CYS A 1 200 ? 2.027 11.289 2.293 1 98.88 200 CYS A C 1
ATOM 1538 O O . CYS A 1 200 ? 3.236 11.047 2.279 1 98.88 200 CYS A O 1
ATOM 1540 N N . LEU A 1 201 ? 1.449 12.258 1.645 1 98.88 201 LEU A N 1
ATOM 1541 C CA . LEU A 1 201 ? 2.18 13.086 0.689 1 98.88 201 LEU A CA 1
ATOM 1542 C C . LEU A 1 201 ? 3.354 13.789 1.363 1 98.88 201 LEU A C 1
ATOM 1544 O O . LEU A 1 201 ? 4.496 13.656 0.92 1 98.88 201 LEU A O 1
ATOM 1548 N N . ASN A 1 202 ? 3.068 14.422 2.428 1 98.88 202 ASN A N 1
ATOM 1549 C CA . ASN A 1 202 ? 4.055 15.258 3.102 1 98.88 202 ASN A CA 1
ATOM 1550 C C . ASN A 1 202 ? 5.168 14.422 3.727 1 98.88 202 ASN A C 1
ATOM 1552 O O . ASN A 1 202 ? 6.344 14.781 3.639 1 98.88 202 ASN A O 1
ATOM 1556 N N . THR A 1 203 ? 4.855 13.305 4.324 1 98.88 203 THR A N 1
ATOM 1557 C CA . THR A 1 203 ? 5.871 12.492 4.992 1 98.88 203 THR A CA 1
ATOM 1558 C C . THR A 1 203 ? 6.75 11.781 3.971 1 98.88 203 THR A C 1
ATOM 1560 O O . THR A 1 203 ? 7.938 11.555 4.215 1 98.88 203 THR A O 1
ATOM 1563 N N . ILE A 1 204 ? 6.215 11.484 2.82 1 98.88 204 ILE A N 1
ATOM 1564 C CA . ILE A 1 204 ? 7.023 10.859 1.777 1 98.88 204 ILE A CA 1
ATOM 1565 C C . ILE A 1 204 ? 8.07 11.852 1.275 1 98.88 204 ILE A C 1
ATOM 1567 O O . ILE A 1 204 ? 9.242 11.508 1.124 1 98.88 204 ILE A O 1
ATOM 1571 N N . ARG A 1 205 ? 7.66 13.086 1.05 1 98.88 205 ARG A N 1
ATOM 1572 C CA . ARG A 1 205 ? 8.602 14.141 0.688 1 98.88 205 ARG A CA 1
ATOM 1573 C C . ARG A 1 205 ? 9.664 14.32 1.769 1 98.88 205 ARG A C 1
ATOM 1575 O O . ARG A 1 205 ? 10.844 14.5 1.463 1 98.88 205 ARG A O 1
ATOM 1582 N N . PHE A 1 206 ? 9.227 14.203 2.99 1 98.88 206 PHE A N 1
ATOM 1583 C CA . PHE A 1 206 ? 10.109 14.336 4.141 1 98.88 206 PHE A CA 1
ATOM 1584 C C . PHE A 1 206 ? 11.102 13.18 4.199 1 98.88 206 PHE A C 1
ATOM 1586 O O . PHE A 1 206 ? 12.305 13.391 4.359 1 98.88 206 PHE A O 1
ATOM 1593 N N . MET A 1 207 ? 10.641 11.938 4.043 1 98.75 207 MET A N 1
ATOM 1594 C CA . MET A 1 207 ? 11.477 10.742 4.121 1 98.75 207 MET A CA 1
ATOM 1595 C C . MET A 1 207 ? 12.562 10.773 3.053 1 98.75 207 MET A C 1
ATOM 1597 O O . MET A 1 207 ? 13.711 10.43 3.326 1 98.75 207 MET A O 1
ATOM 1601 N N . LEU A 1 208 ? 12.188 11.211 1.858 1 98.44 208 LEU A N 1
ATOM 1602 C CA . LEU A 1 208 ? 13.109 11.141 0.73 1 98.44 208 LEU A CA 1
ATOM 1603 C C . LEU A 1 208 ? 13.961 12.406 0.651 1 98.44 208 LEU A C 1
ATOM 1605 O O . LEU A 1 208 ? 15.047 12.391 0.077 1 98.44 208 LEU A O 1
ATOM 1609 N N . GLY A 1 209 ? 13.438 13.516 1.215 1 98.31 209 GLY A N 1
ATOM 1610 C CA . GLY A 1 209 ? 14.094 14.805 1.062 1 98.31 209 GLY A CA 1
ATOM 1611 C C . GLY A 1 209 ? 14.062 15.328 -0.363 1 98.31 209 GLY A C 1
ATOM 1612 O O . GLY A 1 209 ? 14.914 16.125 -0.757 1 98.31 209 GLY A O 1
ATOM 1613 N N . GLN A 1 210 ? 13.164 14.773 -1.189 1 98.25 210 GLN A N 1
ATOM 1614 C CA . GLN A 1 210 ? 13.062 15.117 -2.605 1 98.25 210 GLN A CA 1
ATOM 1615 C C . GLN A 1 210 ? 11.633 15.469 -2.99 1 98.25 210 GLN A C 1
ATOM 1617 O O . GLN A 1 210 ? 10.695 15.227 -2.219 1 98.25 210 GLN A O 1
ATOM 1622 N N . GLU A 1 211 ? 11.516 16.062 -4.141 1 98.75 211 GLU A N 1
ATOM 1623 C CA . GLU A 1 211 ? 10.211 16.422 -4.676 1 98.75 211 GLU A CA 1
ATOM 1624 C C . GLU A 1 211 ? 9.828 15.516 -5.852 1 98.75 211 GLU A C 1
ATOM 1626 O O . GLU A 1 211 ? 10.688 15.133 -6.648 1 98.75 211 GLU A O 1
ATOM 1631 N N . PRO A 1 212 ? 8.57 15.172 -5.938 1 98.69 212 PRO A N 1
ATOM 1632 C CA . PRO A 1 212 ? 8.164 14.344 -7.078 1 98.69 212 PRO A CA 1
ATOM 1633 C C . PRO A 1 212 ? 8.234 15.102 -8.406 1 98.69 212 PRO A C 1
ATOM 1635 O O . PRO A 1 212 ? 8.117 16.328 -8.43 1 98.69 212 PRO A O 1
ATOM 1638 N N . GLU A 1 213 ? 8.328 14.312 -9.469 1 98.38 213 GLU A N 1
ATOM 1639 C CA . GLU A 1 213 ? 8.422 14.859 -10.82 1 98.38 213 GLU A CA 1
ATOM 1640 C C . GLU A 1 213 ? 7.125 14.648 -11.594 1 98.38 213 GLU A C 1
ATOM 1642 O O . GLU A 1 213 ? 6.891 15.297 -12.617 1 98.38 213 GLU A O 1
ATOM 1647 N N . TRP A 1 214 ? 6.34 13.758 -11.195 1 97.69 214 TRP A N 1
ATOM 1648 C CA . TRP A 1 214 ? 5.043 13.492 -11.812 1 97.69 214 TRP A CA 1
ATOM 1649 C C . TRP A 1 214 ? 4.086 12.852 -10.82 1 97.69 214 TRP A C 1
ATOM 1651 O O . TRP A 1 214 ? 4.512 12.359 -9.773 1 97.69 214 TRP A O 1
ATOM 1661 N N . VAL A 1 215 ? 2.816 12.969 -11.156 1 98.06 215 VAL A N 1
ATOM 1662 C CA . VAL A 1 215 ? 1.787 12.367 -10.312 1 98.06 215 VAL A CA 1
ATOM 1663 C C . VAL A 1 215 ? 0.756 11.656 -11.188 1 98.06 215 VAL A C 1
ATOM 1665 O O . VAL A 1 215 ? 0.643 11.938 -12.383 1 98.06 215 VAL A O 1
ATOM 1668 N N . LEU A 1 216 ? 0.137 10.727 -10.609 1 96.38 216 LEU A N 1
ATOM 1669 C CA . LEU A 1 216 ? -0.984 9.992 -11.188 1 96.38 216 LEU A CA 1
ATOM 1670 C C . LEU A 1 216 ? -2.027 9.664 -10.125 1 96.38 216 LEU A C 1
ATOM 1672 O O . LEU A 1 216 ? -1.681 9.258 -9.016 1 96.38 216 LEU A O 1
ATOM 1676 N N . ALA A 1 217 ? -3.34 9.867 -10.453 1 96.88 217 ALA A N 1
ATOM 1677 C CA . ALA A 1 217 ? -4.336 9.664 -9.406 1 96.88 217 ALA A CA 1
ATOM 1678 C C . ALA A 1 217 ? -5.676 9.227 -10 1 96.88 217 ALA A C 1
ATOM 1680 O O . ALA A 1 217 ? -5.945 9.469 -11.18 1 96.88 217 ALA A O 1
ATOM 1681 N N . THR A 1 218 ? -6.422 8.516 -9.203 1 96.19 218 THR A N 1
ATOM 1682 C CA . THR A 1 218 ? -7.836 8.242 -9.422 1 96.19 218 THR A CA 1
ATOM 1683 C C . THR A 1 218 ? -8.641 8.523 -8.164 1 96.19 218 THR A C 1
ATOM 1685 O O . THR A 1 218 ? -8.102 8.492 -7.055 1 96.19 218 THR A O 1
ATOM 1688 N N . LEU A 1 219 ? -9.883 8.898 -8.297 1 97.06 219 LEU A N 1
ATOM 1689 C CA . LEU A 1 219 ? -10.719 9.109 -7.117 1 97.06 219 LEU A CA 1
ATOM 1690 C C . LEU A 1 219 ? -12.109 8.531 -7.332 1 97.06 219 LEU A C 1
ATOM 1692 O O . LEU A 1 219 ? -12.492 8.219 -8.461 1 97.06 219 LEU A O 1
ATOM 1696 N N . HIS A 1 220 ? -12.766 8.273 -6.281 1 97.69 220 HIS A N 1
ATOM 1697 C CA . HIS A 1 220 ? -14.133 7.762 -6.297 1 97.69 220 HIS A CA 1
ATOM 1698 C C . HIS A 1 220 ? -15.047 8.625 -5.438 1 97.69 220 HIS A C 1
ATOM 1700 O O . HIS A 1 220 ? -14.766 8.852 -4.262 1 97.69 220 HIS A O 1
ATOM 1706 N N . GLN A 1 221 ? -16.094 9.078 -6.055 1 98 221 GLN A N 1
ATOM 1707 C CA . GLN A 1 221 ? -17.156 9.828 -5.387 1 98 221 GLN A CA 1
ATOM 1708 C C . GLN A 1 221 ? -18.516 9.156 -5.566 1 98 221 GLN A C 1
ATOM 1710 O O . GLN A 1 221 ? -19.156 9.328 -6.602 1 98 221 GLN A O 1
ATOM 1715 N N . PRO A 1 222 ? -18.891 8.461 -4.535 1 96.81 222 PRO A N 1
ATOM 1716 C CA . PRO A 1 222 ? -20.188 7.797 -4.68 1 96.81 222 PRO A CA 1
ATOM 1717 C C . PRO A 1 222 ? -21.344 8.789 -4.863 1 96.81 222 PRO A C 1
ATOM 1719 O O . PRO A 1 222 ? -21.344 9.859 -4.254 1 96.81 222 PRO A O 1
ATOM 1722 N N . GLN A 1 223 ? -22.312 8.438 -5.609 1 93.81 223 GLN A N 1
ATOM 1723 C CA . GLN A 1 223 ? -23.406 9.344 -5.934 1 93.81 223 GLN A CA 1
ATOM 1724 C C . GLN A 1 223 ? -24.562 9.18 -4.957 1 93.81 223 GLN A C 1
ATOM 1726 O O . GLN A 1 223 ? -25.406 10.07 -4.824 1 93.81 223 GLN A O 1
ATOM 1731 N N . ASP A 1 224 ? -24.578 8.086 -4.266 1 93.88 224 ASP A N 1
ATOM 1732 C CA . ASP A 1 224 ? -25.75 7.773 -3.453 1 93.88 224 ASP A CA 1
ATOM 1733 C C . ASP A 1 224 ? -25.453 7.953 -1.966 1 93.88 224 ASP A C 1
ATOM 1735 O O . ASP A 1 224 ? -26.219 7.52 -1.113 1 93.88 224 ASP A O 1
ATOM 1739 N N . ASP A 1 225 ? -24.359 8.453 -1.596 1 95.81 225 ASP A N 1
ATOM 1740 C CA . ASP A 1 225 ? -23.984 8.734 -0.214 1 95.81 225 ASP A CA 1
ATOM 1741 C C . ASP A 1 225 ? -24 10.234 0.06 1 95.81 225 ASP A C 1
ATOM 1743 O O . ASP A 1 225 ? -23.188 10.977 -0.501 1 95.81 225 ASP A O 1
ATOM 1747 N N . PRO A 1 226 ? -24.828 10.695 0.95 1 96.88 226 PRO A N 1
ATOM 1748 C CA . PRO A 1 226 ? -24.969 12.133 1.195 1 96.88 226 PRO A CA 1
ATOM 1749 C C . PRO A 1 226 ? -23.688 12.773 1.708 1 96.88 226 PRO A C 1
ATOM 1751 O O . PRO A 1 226 ? -23.5 13.984 1.583 1 96.88 226 PRO A O 1
ATOM 1754 N N . ARG A 1 227 ? -22.828 11.984 2.225 1 97.56 227 ARG A N 1
ATOM 1755 C CA . ARG A 1 227 ? -21.562 12.523 2.713 1 97.56 227 ARG A CA 1
ATOM 1756 C C . ARG A 1 227 ? -20.719 13.055 1.564 1 97.56 227 ARG A C 1
ATOM 1758 O O . ARG A 1 227 ? -19.938 13.992 1.747 1 97.56 227 ARG A O 1
ATOM 1765 N N . PHE A 1 228 ? -20.891 12.555 0.436 1 98.31 228 PHE A N 1
ATOM 1766 C CA . PHE A 1 228 ? -19.922 12.82 -0.614 1 98.31 228 PHE A CA 1
ATOM 1767 C C . PHE A 1 228 ? -20.578 13.531 -1.791 1 98.31 228 PHE A C 1
ATOM 1769 O O . PHE A 1 228 ? -20.219 13.289 -2.947 1 98.31 228 PHE A O 1
ATOM 1776 N N . ARG A 1 229 ? -21.422 14.367 -1.442 1 97.25 229 ARG A N 1
ATOM 1777 C CA . ARG A 1 229 ? -22.094 15.164 -2.459 1 97.25 229 ARG A CA 1
ATOM 1778 C C . ARG A 1 229 ? -21.141 16.125 -3.143 1 97.25 229 ARG A C 1
ATOM 1780 O O . ARG A 1 229 ? -21.25 16.375 -4.344 1 97.25 229 ARG A O 1
ATOM 1787 N N . GLU A 1 230 ? -20.125 16.594 -2.361 1 97.75 230 GLU A N 1
ATOM 1788 C CA . GLU A 1 230 ? -19.297 17.672 -2.887 1 97.75 230 GLU A CA 1
ATOM 1789 C C . GLU A 1 230 ? -17.859 17.219 -3.068 1 97.75 230 GLU A C 1
ATOM 1791 O O . GLU A 1 230 ? -17.109 17.797 -3.859 1 97.75 230 GLU A O 1
ATOM 1796 N N . VAL A 1 231 ? -17.5 16.156 -2.342 1 98.31 231 VAL A N 1
ATOM 1797 C CA . VAL A 1 231 ? -16.109 15.719 -2.383 1 98.31 231 VAL A CA 1
ATOM 1798 C C . VAL A 1 231 ? -16.047 14.195 -2.537 1 98.31 231 VAL A C 1
ATOM 1800 O O . VAL A 1 231 ? -17.047 13.508 -2.318 1 98.31 231 VAL A O 1
ATOM 1803 N N . GLU A 1 232 ? -14.938 13.719 -2.979 1 98.5 232 GLU A N 1
ATOM 1804 C CA . GLU A 1 232 ? -14.734 12.289 -3.168 1 98.5 232 GLU A CA 1
ATOM 1805 C C . GLU A 1 232 ? -14.633 11.562 -1.831 1 98.5 232 GLU A C 1
ATOM 1807 O O . GLU A 1 232 ? -14.281 12.164 -0.816 1 98.5 232 GLU A O 1
ATOM 1812 N N . GLU A 1 233 ? -14.93 10.289 -1.844 1 98.62 233 GLU A N 1
ATOM 1813 C CA . GLU A 1 233 ? -14.781 9.406 -0.691 1 98.62 233 GLU A CA 1
ATOM 1814 C C . GLU A 1 233 ? -13.336 8.93 -0.545 1 98.62 233 GLU A C 1
ATOM 1816 O O . GLU A 1 233 ? -12.836 8.797 0.572 1 98.62 233 GLU A O 1
ATOM 1821 N N . SER A 1 234 ? -12.742 8.586 -1.701 1 98.69 234 SER A N 1
ATOM 1822 C CA . SER A 1 234 ? -11.422 7.969 -1.687 1 98.69 234 SER A CA 1
ATOM 1823 C C . SER A 1 234 ? -10.57 8.461 -2.855 1 98.69 234 SER A C 1
ATOM 1825 O O . SER A 1 234 ? -11.102 8.844 -3.898 1 98.69 234 SER A O 1
ATOM 1827 N N . MET A 1 235 ? -9.305 8.438 -2.641 1 98.44 235 MET A N 1
ATOM 1828 C CA . MET A 1 235 ? -8.336 8.703 -3.703 1 98.44 235 MET A CA 1
ATOM 1829 C C . MET A 1 235 ? -7.148 7.758 -3.609 1 98.44 235 MET A C 1
ATOM 1831 O O . MET A 1 235 ? -6.664 7.469 -2.514 1 98.44 235 MET A O 1
ATOM 1835 N N . SER A 1 236 ? -6.77 7.207 -4.723 1 98.25 236 SER A N 1
ATOM 1836 C CA . SER A 1 236 ? -5.5 6.52 -4.938 1 98.25 236 SER A CA 1
ATOM 1837 C C . SER A 1 236 ? -4.555 7.355 -5.793 1 98.25 236 SER A C 1
ATOM 1839 O O . SER A 1 236 ? -4.953 7.875 -6.84 1 98.25 236 SER A O 1
ATOM 1841 N N . PHE A 1 237 ? -3.287 7.508 -5.254 1 98.06 237 PHE A N 1
ATOM 1842 C CA . PHE A 1 237 ? -2.416 8.352 -6.062 1 98.06 237 PHE A CA 1
ATOM 1843 C C . PHE A 1 237 ? -0.974 7.863 -5.996 1 98.06 237 PHE A C 1
ATOM 1845 O O . PHE A 1 237 ? -0.584 7.199 -5.035 1 98.06 237 PHE A O 1
ATOM 1852 N N . LEU A 1 238 ? -0.244 8.18 -7.039 1 97.88 238 LEU A N 1
ATOM 1853 C CA . LEU A 1 238 ? 1.173 7.871 -7.191 1 97.88 238 LEU A CA 1
ATOM 1854 C C . LEU A 1 238 ? 2.002 9.148 -7.289 1 97.88 238 LEU A C 1
ATOM 1856 O O . LEU A 1 238 ? 1.566 10.133 -7.895 1 97.88 238 LEU A O 1
ATOM 1860 N N . LEU A 1 239 ? 3.109 9.078 -6.672 1 98.69 239 LEU A N 1
ATOM 1861 C CA . LEU A 1 239 ? 4.141 10.094 -6.824 1 98.69 239 LEU A CA 1
ATOM 1862 C C . LEU A 1 239 ? 5.406 9.5 -7.438 1 98.69 239 LEU A C 1
ATOM 1864 O O . LEU A 1 239 ? 5.93 8.5 -6.945 1 98.69 239 LEU A O 1
ATOM 1868 N N . GLY A 1 240 ? 5.898 10.117 -8.484 1 98.31 240 GLY A N 1
ATOM 1869 C CA . GLY A 1 240 ? 7.156 9.703 -9.086 1 98.31 240 GLY A CA 1
ATOM 1870 C C . GLY A 1 240 ? 8.312 10.625 -8.742 1 98.31 240 GLY A C 1
ATOM 1871 O O . GLY A 1 240 ? 8.242 11.828 -8.984 1 98.31 240 GLY A O 1
ATOM 1872 N N . PHE A 1 241 ? 9.328 10.078 -8.211 1 98.31 241 PHE A N 1
ATOM 1873 C CA . PHE A 1 241 ? 10.5 10.828 -7.781 1 98.31 241 PHE A CA 1
ATOM 1874 C C . PHE A 1 241 ? 11.68 10.555 -8.695 1 98.31 241 PHE A C 1
ATOM 1876 O O . PHE A 1 241 ? 11.641 9.641 -9.523 1 98.31 241 PHE A O 1
ATOM 1883 N N . PRO A 1 242 ? 12.742 11.406 -8.594 1 96.19 242 PRO A N 1
ATOM 1884 C CA . PRO A 1 242 ? 13.945 11.141 -9.383 1 96.19 242 PRO A CA 1
ATOM 1885 C C . PRO A 1 242 ? 14.523 9.75 -9.133 1 96.19 242 PRO A C 1
ATOM 1887 O O . PRO A 1 242 ? 14.438 9.234 -8.016 1 96.19 242 PRO A O 1
ATOM 1890 N N . GLY A 1 243 ? 15.078 9.164 -10.141 1 93.5 243 GLY A N 1
ATOM 1891 C CA . GLY A 1 243 ? 15.758 7.887 -9.992 1 93.5 243 GLY A CA 1
ATOM 1892 C C . GLY A 1 243 ? 14.812 6.703 -10.07 1 93.5 243 GLY A C 1
ATOM 1893 O O . GLY A 1 243 ? 15.195 5.574 -9.742 1 93.5 243 GLY A O 1
ATOM 1894 N N . GLY A 1 244 ? 13.594 6.945 -10.406 1 94.88 244 GLY A N 1
ATOM 1895 C CA . GLY A 1 244 ? 12.656 5.848 -10.609 1 94.88 244 GLY A CA 1
ATOM 1896 C C . GLY A 1 244 ? 11.922 5.449 -9.344 1 94.88 244 GLY A C 1
ATOM 1897 O O . GLY A 1 244 ? 11.195 4.453 -9.336 1 94.88 244 GLY A O 1
ATOM 1898 N N . VAL A 1 245 ? 12.07 6.184 -8.258 1 97.75 245 VAL A N 1
ATOM 1899 C CA . VAL A 1 245 ? 11.375 5.914 -7.004 1 97.75 245 VAL A CA 1
ATOM 1900 C C . VAL A 1 245 ? 9.898 6.277 -7.148 1 97.75 245 VAL A C 1
ATOM 1902 O O . VAL A 1 245 ? 9.562 7.344 -7.672 1 97.75 245 VAL A O 1
ATOM 1905 N N . VAL A 1 246 ? 9 5.355 -6.738 1 98.25 246 VAL A N 1
ATOM 1906 C CA . VAL A 1 246 ? 7.566 5.605 -6.836 1 98.25 246 VAL A CA 1
ATOM 1907 C C . VAL A 1 246 ? 6.906 5.355 -5.48 1 98.25 246 VAL A C 1
ATOM 1909 O O . VAL A 1 246 ? 7.254 4.402 -4.781 1 98.25 246 VAL A O 1
ATOM 1912 N N . ALA A 1 247 ? 6.004 6.203 -5.117 1 98.75 247 ALA A N 1
ATOM 1913 C CA . ALA A 1 247 ? 5.195 6.035 -3.914 1 98.75 247 ALA A CA 1
ATOM 1914 C C . ALA A 1 247 ? 3.73 5.793 -4.27 1 98.75 247 ALA A C 1
ATOM 1916 O O . ALA A 1 247 ? 3.141 6.543 -5.051 1 98.75 247 ALA A O 1
ATOM 1917 N N . ASN A 1 248 ? 3.176 4.734 -3.691 1 98.56 248 ASN A N 1
ATOM 1918 C CA . ASN A 1 248 ? 1.743 4.465 -3.744 1 98.56 248 ASN A CA 1
ATOM 1919 C C . ASN A 1 248 ? 1.032 4.969 -2.492 1 98.56 248 ASN A C 1
ATOM 1921 O O . ASN A 1 248 ? 1.442 4.66 -1.373 1 98.56 248 ASN A O 1
ATOM 1925 N N . CYS A 1 249 ? -0.044 5.66 -2.744 1 98.81 249 CYS A N 1
ATOM 1926 C CA . CYS A 1 249 ? -0.753 6.215 -1.597 1 98.81 249 CYS A CA 1
ATOM 1927 C C . CYS A 1 249 ? -2.252 5.961 -1.708 1 98.81 249 CYS A C 1
ATOM 1929 O O . CYS A 1 249 ? -2.82 6.043 -2.799 1 98.81 249 CYS A O 1
ATOM 1931 N N . LEU A 1 250 ? -2.861 5.691 -0.558 1 98.88 250 LEU A N 1
ATOM 1932 C CA . LEU A 1 250 ? -4.312 5.586 -0.429 1 98.88 250 LEU A CA 1
ATOM 1933 C C . LEU A 1 250 ? -4.828 6.512 0.669 1 98.88 250 LEU A C 1
ATOM 1935 O O . LEU A 1 250 ? -4.211 6.625 1.731 1 98.88 250 LEU A O 1
ATOM 1939 N N . THR A 1 251 ? -5.918 7.145 0.392 1 98.88 251 THR A N 1
ATOM 1940 C CA . THR A 1 251 ? -6.605 7.926 1.416 1 98.88 251 THR A CA 1
ATOM 1941 C C . THR A 1 251 ? -8.117 7.852 1.226 1 98.88 251 THR A C 1
ATOM 1943 O O . THR A 1 251 ? -8.602 7.73 0.098 1 98.88 251 THR A O 1
ATOM 1946 N N . SER A 1 252 ? -8.867 7.902 2.395 1 98.88 252 SER A N 1
ATOM 1947 C CA . SER A 1 252 ? -10.312 7.734 2.307 1 98.88 252 SER A CA 1
ATOM 1948 C C . SER A 1 252 ? -11.008 8.273 3.551 1 98.88 252 SER A C 1
ATOM 1950 O O . SER A 1 252 ? -10.445 8.25 4.645 1 98.88 252 SER A O 1
ATOM 1952 N N . TYR A 1 253 ? -12.25 8.781 3.316 1 98.69 253 TYR A N 1
ATOM 1953 C CA . TYR A 1 253 ? -13.172 9.07 4.41 1 98.69 253 TYR A CA 1
ATOM 1954 C C . TYR A 1 253 ? -14.148 7.922 4.625 1 98.69 253 TYR A C 1
ATOM 1956 O O . TYR A 1 253 ? -15.102 8.047 5.391 1 98.69 253 TYR A O 1
ATOM 1964 N N . GLY A 1 254 ? -13.914 6.816 3.947 1 97.88 254 GLY A N 1
ATOM 1965 C CA . GLY A 1 254 ? -14.891 5.738 3.994 1 97.88 254 GLY A CA 1
ATOM 1966 C C . GLY A 1 254 ? -14.32 4.441 4.531 1 97.88 254 GLY A C 1
ATOM 1967 O O . GLY A 1 254 ? -14.961 3.389 4.434 1 97.88 254 GLY A O 1
ATOM 1968 N N . THR A 1 255 ? -13.109 4.477 5.117 1 97.69 255 THR A N 1
ATOM 1969 C CA . THR A 1 255 ? -12.484 3.254 5.609 1 97.69 255 THR A CA 1
ATOM 1970 C C . THR A 1 255 ? -12.195 3.361 7.105 1 97.69 255 THR A C 1
ATOM 1972 O O . THR A 1 255 ? -11.992 4.461 7.625 1 97.69 255 THR A O 1
ATOM 1975 N N . GLN A 1 256 ? -12.188 2.186 7.719 1 96.25 256 GLN A N 1
ATOM 1976 C CA . GLN A 1 256 ? -11.688 2.17 9.086 1 96.25 256 GLN A CA 1
ATOM 1977 C C . GLN A 1 256 ? -10.297 2.799 9.172 1 96.25 256 GLN A C 1
ATOM 1979 O O . GLN A 1 256 ? -9.5 2.684 8.242 1 96.25 256 GLN A O 1
ATOM 1984 N N . LYS A 1 257 ? -10.086 3.396 10.312 1 96.31 257 LYS A N 1
ATOM 1985 C CA . LYS A 1 257 ? -8.852 4.148 10.508 1 96.31 257 LYS A CA 1
ATOM 1986 C C . LYS A 1 257 ? -7.629 3.279 10.211 1 96.31 257 LYS A C 1
ATOM 1988 O O . LYS A 1 257 ? -7.465 2.211 10.805 1 96.31 257 LYS A O 1
ATOM 1993 N N . THR A 1 258 ? -6.82 3.658 9.281 1 97 258 THR A N 1
ATOM 1994 C CA . THR A 1 258 ? -5.547 3.066 8.891 1 97 258 THR A CA 1
ATOM 1995 C C . THR A 1 258 ? -4.5 4.148 8.641 1 97 258 THR A C 1
ATOM 1997 O O . THR A 1 258 ? -4.758 5.113 7.914 1 97 258 THR A O 1
ATOM 2000 N N . ALA A 1 259 ? -3.354 4.035 9.273 1 98.31 259 ALA A N 1
ATOM 2001 C CA . ALA A 1 259 ? -2.281 5.023 9.164 1 98.31 259 ALA A CA 1
ATOM 2002 C C . ALA A 1 259 ? -0.918 4.344 9.07 1 98.31 259 ALA A C 1
ATOM 2004 O O . ALA A 1 259 ? -0.266 4.098 10.086 1 98.31 259 ALA A O 1
ATOM 2005 N N . THR A 1 260 ? -0.471 4.125 7.855 1 98.69 260 THR A N 1
ATOM 2006 C CA . THR A 1 260 ? 0.768 3.371 7.703 1 98.69 260 THR A CA 1
ATOM 2007 C C . THR A 1 260 ? 1.686 4.039 6.684 1 98.69 260 THR A C 1
ATOM 2009 O O . THR A 1 260 ? 1.214 4.695 5.75 1 98.69 260 THR A O 1
ATOM 2012 N N . LEU A 1 261 ? 2.939 3.934 6.871 1 98.88 261 LEU A N 1
ATOM 2013 C CA . LEU A 1 261 ? 3.998 4.348 5.957 1 98.88 261 LEU A CA 1
ATOM 2014 C C . LEU A 1 261 ? 5.082 3.279 5.859 1 98.88 261 LEU A C 1
ATOM 2016 O O . LEU A 1 261 ? 5.633 2.855 6.875 1 98.88 261 LEU A O 1
ATOM 2020 N N . ARG A 1 262 ? 5.383 2.848 4.676 1 98.88 262 ARG A N 1
ATOM 2021 C CA . ARG A 1 262 ? 6.426 1.858 4.426 1 98.88 262 ARG A CA 1
ATOM 2022 C C . ARG A 1 262 ? 7.414 2.355 3.377 1 98.88 262 ARG A C 1
ATOM 2024 O O . ARG A 1 262 ? 7.012 2.91 2.354 1 98.88 262 ARG A O 1
ATOM 2031 N N . VAL A 1 263 ? 8.656 2.223 3.645 1 98.88 263 VAL A N 1
ATOM 2032 C CA . VAL A 1 263 ? 9.727 2.508 2.691 1 98.88 263 VAL A CA 1
ATOM 2033 C C . VAL A 1 263 ? 10.484 1.224 2.363 1 98.88 263 VAL A C 1
ATOM 2035 O O . VAL A 1 263 ? 10.961 0.53 3.266 1 98.88 263 VAL A O 1
ATOM 2038 N N . LEU A 1 264 ? 10.562 0.923 1.102 1 98.81 264 LEU A N 1
ATOM 2039 C CA . LEU A 1 264 ? 11.203 -0.314 0.661 1 98.81 264 LEU A CA 1
ATOM 2040 C C . LEU A 1 264 ? 12.547 -0.03 0.007 1 98.81 264 LEU A C 1
ATOM 2042 O O . LEU A 1 264 ? 12.609 0.582 -1.062 1 98.81 264 LEU A O 1
ATOM 2046 N N . GLY A 1 265 ? 13.57 -0.512 0.631 1 98.44 265 GLY A N 1
ATOM 2047 C CA . GLY A 1 265 ? 14.914 -0.47 0.07 1 98.44 265 GLY A CA 1
ATOM 2048 C C . GLY A 1 265 ? 15.438 -1.838 -0.322 1 98.44 265 GLY A C 1
ATOM 2049 O O . GLY A 1 265 ? 14.797 -2.855 -0.049 1 98.44 265 GLY A O 1
ATOM 2050 N N . GLU A 1 266 ? 16.531 -1.807 -0.972 1 97.44 266 GLU A N 1
ATOM 2051 C CA . GLU A 1 266 ? 17.141 -3.039 -1.472 1 97.44 266 GLU A CA 1
ATOM 2052 C C . GLU A 1 266 ? 17.625 -3.916 -0.324 1 97.44 266 GLU A C 1
ATOM 2054 O O . GLU A 1 266 ? 17.609 -5.145 -0.42 1 97.44 266 GLU A O 1
ATOM 2059 N N . GLN A 1 267 ? 17.984 -3.289 0.806 1 97.62 267 GLN A N 1
ATOM 2060 C CA . GLN A 1 267 ? 18.641 -4.043 1.872 1 97.62 267 GLN A CA 1
ATOM 2061 C C . GLN A 1 267 ? 17.781 -4.062 3.135 1 97.62 267 GLN A C 1
ATOM 2063 O O . GLN A 1 267 ? 18.156 -4.672 4.137 1 97.62 267 GLN A O 1
ATOM 2068 N N . GLY A 1 268 ? 16.672 -3.387 3.057 1 98.12 268 GLY A N 1
ATOM 2069 C CA . GLY A 1 268 ? 15.805 -3.338 4.227 1 98.12 268 GLY A CA 1
ATOM 2070 C C . GLY A 1 268 ? 14.547 -2.523 3.998 1 98.12 268 GLY A C 1
ATOM 2071 O O . GLY A 1 268 ? 14.32 -2.01 2.9 1 98.12 268 GLY A O 1
ATOM 2072 N N . THR A 1 269 ? 13.734 -2.51 5.031 1 98.5 269 THR A N 1
ATOM 2073 C CA . THR A 1 269 ? 12.477 -1.763 4.977 1 98.5 269 THR A CA 1
ATOM 2074 C C . THR A 1 269 ? 12.281 -0.944 6.25 1 98.5 269 THR A C 1
ATOM 2076 O O . THR A 1 269 ? 12.836 -1.274 7.297 1 98.5 269 THR A O 1
ATOM 2079 N N . VAL A 1 270 ? 11.625 0.183 6.102 1 98.69 270 VAL A N 1
ATOM 2080 C CA . VAL A 1 270 ? 11.109 0.99 7.203 1 98.69 270 VAL A CA 1
ATOM 2081 C C . VAL A 1 270 ? 9.578 0.905 7.234 1 98.69 270 VAL A C 1
ATOM 2083 O O . VAL A 1 270 ? 8.922 1.129 6.219 1 98.69 270 VAL A O 1
ATOM 2086 N N . LEU A 1 271 ? 9.047 0.553 8.398 1 98.81 271 LEU A N 1
ATOM 2087 C CA . LEU A 1 271 ? 7.598 0.524 8.547 1 98.81 271 LEU A CA 1
ATOM 2088 C C . LEU A 1 271 ? 7.164 1.331 9.773 1 98.81 271 LEU A C 1
ATOM 2090 O O . LEU A 1 271 ? 7.66 1.105 10.875 1 98.81 271 LEU A O 1
ATOM 2094 N N . MET A 1 272 ? 6.332 2.309 9.531 1 98.75 272 MET A N 1
ATOM 2095 C CA . MET A 1 272 ? 5.598 2.949 10.617 1 98.75 272 MET A CA 1
ATOM 2096 C C . MET A 1 272 ? 4.121 2.562 10.578 1 98.75 272 MET A C 1
ATOM 2098 O O . MET A 1 272 ? 3.414 2.893 9.625 1 98.75 272 MET A O 1
ATOM 2102 N N . ASP A 1 273 ? 3.713 1.868 11.664 1 97.69 273 ASP A N 1
ATOM 2103 C CA . ASP A 1 273 ? 2.34 1.388 11.789 1 97.69 273 ASP A CA 1
ATOM 2104 C C . ASP A 1 273 ? 1.908 1.335 13.258 1 97.69 273 ASP A C 1
ATOM 2106 O O . ASP A 1 273 ? 2.117 0.326 13.93 1 97.69 273 ASP A O 1
ATOM 2110 N N . PRO A 1 274 ? 1.296 2.465 13.711 1 97.31 274 PRO A N 1
ATOM 2111 C CA . PRO A 1 274 ? 0.778 3.576 12.906 1 97.31 274 PRO A CA 1
ATOM 2112 C C . PRO A 1 274 ? 1.824 4.66 12.656 1 97.31 274 PRO A C 1
ATOM 2114 O O . PRO A 1 274 ? 2.758 4.816 13.453 1 97.31 274 PRO A O 1
ATOM 2117 N N . ALA A 1 275 ? 1.531 5.445 11.641 1 98.69 275 ALA A N 1
ATOM 2118 C CA . ALA A 1 275 ? 2.484 6.469 11.219 1 98.69 275 ALA A CA 1
ATOM 2119 C C . ALA A 1 275 ? 1.98 7.863 11.562 1 98.69 275 ALA A C 1
ATOM 2121 O O . ALA A 1 275 ? 2.768 8.812 11.656 1 98.69 275 ALA A O 1
ATOM 2122 N N . TYR A 1 276 ? 0.656 8.008 11.781 1 98.44 276 TYR A N 1
ATOM 2123 C CA . TYR A 1 276 ? 0.162 9.383 11.742 1 98.44 276 TYR A CA 1
ATOM 2124 C C . TYR A 1 276 ? -0.685 9.695 12.969 1 98.44 276 TYR A C 1
ATOM 2126 O O . TYR A 1 276 ? -1.258 10.781 13.07 1 98.44 276 TYR A O 1
ATOM 2134 N N . THR A 1 277 ? -0.768 8.812 13.938 1 96.69 277 THR A N 1
ATOM 2135 C CA . THR A 1 277 ? -1.56 9.047 15.141 1 96.69 277 THR A CA 1
ATOM 2136 C C . THR A 1 277 ? -0.849 10.023 16.078 1 96.69 277 THR A C 1
ATOM 2138 O O . THR A 1 277 ? 0.366 10.203 15.984 1 96.69 277 THR A O 1
ATOM 2141 N N . TYR A 1 278 ? -1.633 10.555 17.016 1 95.5 278 TYR A N 1
ATOM 2142 C CA . TYR A 1 278 ? -1.081 11.539 17.938 1 95.5 278 TYR A CA 1
ATOM 2143 C C . TYR A 1 278 ? -0.155 10.867 18.953 1 95.5 278 TYR A C 1
ATOM 2145 O O . TYR A 1 278 ? 0.768 11.508 19.469 1 95.5 278 TYR A O 1
ATOM 2153 N N . GLN A 1 279 ? -0.468 9.656 19.203 1 93.62 279 GLN A N 1
ATOM 2154 C CA . GLN A 1 279 ? 0.298 8.859 20.156 1 93.62 279 GLN A CA 1
ATOM 2155 C C . GLN A 1 279 ? 0.504 7.438 19.641 1 93.62 279 GLN A C 1
ATOM 2157 O O . GLN A 1 279 ? -0.179 7.008 18.703 1 93.62 279 GLN A O 1
ATOM 2162 N N . GLY A 1 280 ? 1.474 6.867 20.109 1 94.94 280 GLY A N 1
ATOM 2163 C CA . GLY A 1 280 ? 1.652 5.445 19.844 1 94.94 280 GLY A CA 1
ATOM 2164 C C . GLY A 1 280 ? 2.273 5.16 18.5 1 94.94 280 GLY A C 1
ATOM 2165 O O . GLY A 1 280 ? 2.062 4.086 17.922 1 94.94 280 GLY A O 1
ATOM 2166 N N . LEU A 1 281 ? 2.996 6.098 17.953 1 97.5 281 LEU A N 1
ATOM 2167 C CA . LEU A 1 281 ? 3.732 5.832 16.719 1 97.5 281 LEU A CA 1
ATOM 2168 C C . LEU A 1 281 ? 4.672 4.641 16.891 1 97.5 281 LEU A C 1
ATOM 2170 O O . LEU A 1 281 ? 5.289 4.48 17.953 1 97.5 281 LEU A O 1
ATOM 2174 N N . ARG A 1 282 ? 4.734 3.799 15.891 1 97.25 282 ARG A N 1
ATOM 2175 C CA . ARG A 1 282 ? 5.598 2.627 15.961 1 97.25 282 ARG A CA 1
ATOM 2176 C C . ARG A 1 282 ? 6.492 2.531 14.727 1 97.25 282 ARG A C 1
ATOM 2178 O O . ARG A 1 282 ? 6.008 2.631 13.594 1 97.25 282 ARG A O 1
ATOM 2185 N N . LEU A 1 283 ? 7.766 2.32 14.992 1 98.31 283 LEU A N 1
ATOM 2186 C CA . LEU A 1 283 ? 8.766 2.174 13.938 1 98.31 283 LEU A CA 1
ATOM 2187 C C . LEU A 1 283 ? 9.383 0.778 13.961 1 98.31 283 LEU A C 1
ATOM 2189 O O . LEU A 1 283 ? 9.828 0.309 15.016 1 98.31 283 LEU A O 1
ATOM 2193 N N . THR A 1 284 ? 9.32 0.124 12.852 1 98.38 284 THR A N 1
ATOM 2194 C CA . THR A 1 284 ? 10.008 -1.149 12.672 1 98.38 284 THR A CA 1
ATOM 2195 C C . THR A 1 284 ? 11.008 -1.065 11.523 1 98.38 284 THR A C 1
ATOM 2197 O O . THR A 1 284 ? 10.664 -0.631 10.422 1 98.38 284 THR A O 1
ATOM 2200 N N . LEU A 1 285 ? 12.195 -1.403 11.805 1 98.12 285 LEU A N 1
ATOM 2201 C CA . LEU A 1 285 ? 13.234 -1.561 10.797 1 98.12 285 LEU A CA 1
ATOM 2202 C C . LEU A 1 285 ? 13.492 -3.035 10.508 1 98.12 285 LEU A C 1
ATOM 2204 O O . LEU A 1 285 ? 13.727 -3.82 11.43 1 98.12 285 LEU A O 1
ATOM 2208 N N . SER A 1 286 ? 13.383 -3.369 9.234 1 97.06 286 SER A N 1
ATOM 2209 C CA . SER A 1 286 ? 13.57 -4.77 8.859 1 97.06 286 SER A CA 1
ATOM 2210 C C . SER A 1 286 ? 14.719 -4.926 7.867 1 97.06 286 SER A C 1
ATOM 2212 O O . SER A 1 286 ? 14.891 -4.094 6.973 1 97.06 286 SER A O 1
ATOM 2214 N N . ASP A 1 287 ? 15.484 -5.984 8.047 1 93.81 287 ASP A N 1
ATOM 2215 C CA . ASP A 1 287 ? 16.5 -6.387 7.078 1 93.81 287 ASP A CA 1
ATOM 2216 C C . ASP A 1 287 ? 16.672 -7.902 7.059 1 93.81 287 ASP A C 1
ATOM 2218 O O . ASP A 1 287 ? 15.789 -8.641 7.496 1 93.81 287 ASP A O 1
ATOM 2222 N N . GLN A 1 288 ? 17.766 -8.391 6.453 1 89.44 288 GLN A N 1
ATOM 2223 C CA . GLN A 1 288 ? 17.984 -9.828 6.305 1 89.44 288 GLN A CA 1
ATOM 2224 C C . GLN A 1 288 ? 18.125 -10.508 7.66 1 89.44 288 GLN A C 1
ATOM 2226 O O . GLN A 1 288 ? 17.969 -11.727 7.773 1 89.44 288 GLN A O 1
ATOM 2231 N N . HIS A 1 289 ? 18.328 -9.672 8.656 1 91.25 289 HIS A N 1
ATOM 2232 C CA . HIS A 1 289 ? 18.578 -10.234 9.984 1 91.25 289 HIS A CA 1
ATOM 2233 C C . HIS A 1 289 ? 17.312 -10.195 10.836 1 91.25 289 HIS A C 1
ATOM 2235 O O . HIS A 1 289 ? 17.281 -10.766 11.93 1 91.25 289 HIS A O 1
ATOM 2241 N N . GLY A 1 290 ? 16.375 -9.547 10.398 1 92.31 290 GLY A N 1
ATOM 2242 C CA . GLY A 1 290 ? 15.117 -9.531 11.125 1 92.31 290 GLY A CA 1
ATOM 2243 C C . GLY A 1 290 ? 14.617 -8.125 11.43 1 92.31 290 GLY A C 1
ATOM 2244 O O . GLY A 1 290 ? 15.016 -7.164 10.766 1 92.31 290 GLY A O 1
ATOM 2245 N N . ASP A 1 291 ? 13.656 -8.078 12.406 1 95.06 291 ASP A N 1
ATOM 2246 C CA . ASP A 1 291 ? 12.992 -6.82 12.742 1 95.06 291 ASP A CA 1
ATOM 2247 C C . ASP A 1 291 ? 13.586 -6.211 14.016 1 95.06 291 ASP A C 1
ATOM 2249 O O . ASP A 1 291 ? 13.898 -6.934 14.961 1 95.06 291 ASP A O 1
ATOM 2253 N N . VAL A 1 292 ? 13.742 -4.898 13.898 1 96.12 292 VAL A N 1
ATOM 2254 C CA . VAL A 1 292 ? 14.117 -4.137 15.086 1 96.12 292 VAL A CA 1
ATOM 2255 C C . VAL A 1 292 ? 13.125 -2.996 15.305 1 96.12 292 VAL A C 1
ATOM 2257 O O . VAL A 1 292 ? 12.773 -2.285 14.359 1 96.12 292 VAL A O 1
ATOM 2260 N N . GLN A 1 293 ? 12.711 -2.871 16.531 1 96.62 293 GLN A N 1
ATOM 2261 C CA . GLN A 1 293 ? 11.867 -1.75 16.938 1 96.62 293 GLN A CA 1
ATOM 2262 C C . GLN A 1 293 ? 12.586 -0.854 17.938 1 96.62 293 GLN A C 1
ATOM 2264 O O . GLN A 1 293 ? 12.609 -1.15 19.141 1 96.62 293 GLN A O 1
ATOM 2269 N N . PRO A 1 294 ? 13.039 0.258 17.406 1 94.88 294 PRO A N 1
ATOM 2270 C CA . PRO A 1 294 ? 13.758 1.136 18.344 1 94.88 294 PRO A CA 1
ATOM 2271 C C . PRO A 1 294 ? 12.852 1.729 19.422 1 94.88 294 PRO A C 1
ATOM 2273 O O . PRO A 1 294 ? 11.68 2.018 19.156 1 94.88 294 PRO A O 1
ATOM 2276 N N . ARG A 1 295 ? 13.445 1.894 20.609 1 91.38 295 ARG A N 1
ATOM 2277 C CA . ARG A 1 295 ? 12.734 2.578 21.688 1 91.38 295 ARG A CA 1
ATOM 2278 C C . ARG A 1 295 ? 12.953 4.086 21.609 1 91.38 295 ARG A C 1
ATOM 2280 O O . ARG A 1 295 ? 14.062 4.57 21.828 1 91.38 295 ARG A O 1
ATOM 2287 N N . LEU A 1 296 ? 11.883 4.75 21.25 1 94.38 296 LEU A N 1
ATOM 2288 C CA . LEU A 1 296 ? 11.93 6.199 21.109 1 94.38 296 LEU A CA 1
ATOM 2289 C C . LEU A 1 296 ? 10.906 6.875 22.016 1 94.38 296 LEU A C 1
ATOM 2291 O O . LEU A 1 296 ? 9.844 6.309 22.281 1 94.38 296 LEU A O 1
ATOM 2295 N N . PRO A 1 297 ? 11.234 8.039 22.547 1 91.06 297 PRO A N 1
ATOM 2296 C CA . PRO A 1 297 ? 10.273 8.711 23.438 1 91.06 297 PRO A CA 1
ATOM 2297 C C . PRO A 1 297 ? 8.977 9.086 22.719 1 91.06 297 PRO A C 1
ATOM 2299 O O . PRO A 1 297 ? 9.008 9.469 21.547 1 91.06 297 PRO A O 1
ATOM 2302 N N . ASP A 1 298 ? 7.934 8.891 23.406 1 89.19 298 ASP A N 1
ATOM 2303 C CA . ASP A 1 298 ? 6.637 9.336 22.922 1 89.19 298 ASP A CA 1
ATOM 2304 C C . ASP A 1 298 ? 6.348 10.773 23.359 1 89.19 298 ASP A C 1
ATOM 2306 O O . ASP A 1 298 ? 5.727 10.992 24.406 1 89.19 298 ASP A O 1
ATOM 2310 N N . GLU A 1 299 ? 6.676 11.695 22.484 1 89.38 299 GLU A N 1
ATOM 2311 C CA . GLU A 1 299 ? 6.586 13.117 22.812 1 89.38 299 GLU A CA 1
ATOM 2312 C C . GLU A 1 299 ? 5.262 13.703 22.328 1 89.38 299 GLU A C 1
ATOM 2314 O O . GLU A 1 299 ? 4.629 13.156 21.406 1 89.38 299 GLU A O 1
ATOM 2319 N N . ASP A 1 300 ? 4.969 14.773 23 1 93.38 300 ASP A N 1
ATOM 2320 C CA . ASP A 1 300 ? 3.836 15.547 22.5 1 93.38 300 ASP A CA 1
ATOM 2321 C C . ASP A 1 300 ? 4.184 16.25 21.188 1 93.38 300 ASP A C 1
ATOM 2323 O O . ASP A 1 300 ? 4.977 17.188 21.172 1 93.38 300 ASP A O 1
ATOM 2327 N N . GLN A 1 301 ? 3.553 15.852 20.156 1 95.44 301 GLN A N 1
ATOM 2328 C CA . GLN A 1 301 ? 3.902 16.297 18.828 1 95.44 301 GLN A CA 1
ATOM 2329 C C . GLN A 1 301 ? 3.588 17.781 18.641 1 95.44 301 GLN A C 1
ATOM 2331 O O . GLN A 1 301 ? 4.309 18.5 17.938 1 95.44 301 GLN A O 1
ATOM 2336 N N . PHE A 1 302 ? 2.586 18.219 19.281 1 95.94 302 PHE A N 1
ATOM 2337 C CA . PHE A 1 302 ? 2.178 19.625 19.188 1 95.94 302 PHE A CA 1
ATOM 2338 C C . PHE A 1 302 ? 3.117 20.516 19.984 1 95.94 302 PHE A C 1
ATOM 2340 O O . PHE A 1 302 ? 3.453 21.609 19.562 1 95.94 302 PHE A O 1
ATOM 2347 N N . GLY A 1 303 ? 3.516 20 21.109 1 94.94 303 GLY A N 1
ATOM 2348 C CA . GLY A 1 303 ? 4.523 20.719 21.875 1 94.94 303 GLY A CA 1
ATOM 2349 C C . GLY A 1 303 ? 5.82 20.922 21.125 1 94.94 303 GLY A C 1
ATOM 2350 O O . GLY A 1 303 ? 6.41 22 21.172 1 94.94 303 GLY A O 1
ATOM 2351 N N . LEU A 1 304 ? 6.184 19.906 20.406 1 95.81 304 LEU A N 1
ATOM 2352 C CA . LEU A 1 304 ? 7.41 19.984 19.609 1 95.81 304 LEU A CA 1
ATOM 2353 C C . LEU A 1 304 ? 7.301 21.047 18.531 1 95.81 304 LEU A C 1
ATOM 2355 O O . LEU A 1 304 ? 8.258 21.766 18.266 1 95.81 304 LEU A O 1
ATOM 2359 N N . GLU A 1 305 ? 6.145 21.172 17.938 1 95.94 305 GLU A N 1
ATOM 2360 C CA . GLU A 1 305 ? 5.91 22.203 16.938 1 95.94 305 GLU A CA 1
ATOM 2361 C C . GLU A 1 305 ? 5.961 23.594 17.547 1 95.94 305 GLU A C 1
ATOM 2363 O O . GLU A 1 305 ? 6.605 24.484 17 1 95.94 305 GLU A O 1
ATOM 2368 N N . PHE A 1 306 ? 5.297 23.734 18.688 1 96.19 306 PHE A N 1
ATOM 2369 C CA . PHE A 1 306 ? 5.316 25 19.406 1 96.19 306 PHE A CA 1
ATOM 2370 C C . PHE A 1 306 ? 6.746 25.422 19.734 1 96.19 306 PHE A C 1
ATOM 2372 O O . PHE A 1 306 ? 7.129 26.562 19.484 1 96.19 306 PHE A O 1
ATOM 2379 N N . ASP A 1 307 ? 7.484 24.5 20.188 1 95.94 307 ASP A N 1
ATOM 2380 C CA . ASP A 1 307 ? 8.844 24.766 20.641 1 95.94 307 ASP A CA 1
ATOM 2381 C C . ASP A 1 307 ? 9.734 25.188 19.469 1 95.94 307 ASP A C 1
ATOM 2383 O O . ASP A 1 307 ? 10.469 26.172 19.562 1 95.94 307 ASP A O 1
ATOM 2387 N N . HIS A 1 308 ? 9.602 24.453 18.438 1 97.62 308 HIS A N 1
ATOM 2388 C CA . HIS A 1 308 ? 10.43 24.75 17.266 1 97.62 308 HIS A CA 1
ATOM 2389 C C . HIS A 1 308 ? 10.125 26.141 16.719 1 97.62 308 HIS A C 1
ATOM 2391 O O . HIS A 1 308 ? 11.047 26.922 16.453 1 97.62 308 HIS A O 1
ATOM 2397 N N . PHE A 1 309 ? 8.875 26.422 16.609 1 98.25 309 PHE A N 1
ATOM 2398 C CA . PHE A 1 309 ? 8.508 27.719 16.047 1 98.25 309 PHE A CA 1
ATOM 2399 C C . PHE A 1 309 ? 8.938 28.859 16.953 1 98.25 309 PHE A C 1
ATOM 2401 O O . PHE A 1 309 ? 9.453 29.875 16.484 1 98.25 309 PHE A O 1
ATOM 2408 N N . ALA A 1 310 ? 8.75 28.688 18.234 1 97.88 310 ALA A N 1
ATOM 2409 C CA . ALA A 1 310 ? 9.172 29.672 19.219 1 97.88 310 ALA A CA 1
ATOM 2410 C C . ALA A 1 310 ? 10.672 29.938 19.109 1 97.88 310 ALA A C 1
ATOM 2412 O O . ALA A 1 310 ? 11.109 31.094 19.125 1 97.88 310 ALA A O 1
ATOM 2413 N N . GLN A 1 311 ? 11.383 28.922 18.969 1 97.06 311 GLN A N 1
ATOM 2414 C CA . GLN A 1 311 ? 12.836 29.047 18.859 1 97.06 311 GLN A CA 1
ATOM 2415 C C . GLN A 1 311 ? 13.227 29.781 17.578 1 97.06 311 GLN A C 1
ATOM 2417 O O . GLN A 1 311 ? 14.141 30.609 17.578 1 97.06 311 GLN A O 1
ATOM 2422 N N . CYS A 1 312 ? 12.523 29.5 16.516 1 98.25 312 CYS A N 1
ATOM 2423 C CA . CYS A 1 312 ? 12.781 30.188 15.258 1 98.25 312 CYS A CA 1
ATOM 2424 C C . CYS A 1 312 ? 12.453 31.672 15.359 1 98.25 312 CYS A C 1
ATOM 2426 O O . CYS A 1 312 ? 13.188 32.5 14.844 1 98.25 312 CYS A O 1
ATOM 2428 N N . ILE A 1 313 ? 11.344 31.969 16.016 1 97.94 313 ILE A N 1
ATOM 2429 C CA . ILE A 1 313 ? 10.945 33.344 16.203 1 97.94 313 ILE A CA 1
ATOM 2430 C C . ILE A 1 313 ? 12.031 34.094 16.969 1 97.94 313 ILE A C 1
ATOM 2432 O O . ILE A 1 313 ? 12.445 35.188 16.562 1 97.94 313 ILE A O 1
ATOM 2436 N N . ARG A 1 314 ? 12.555 33.562 17.984 1 96.31 314 ARG A N 1
ATOM 2437 C CA . ARG A 1 314 ? 13.562 34.188 18.828 1 96.31 314 ARG A CA 1
ATOM 2438 C C . ARG A 1 314 ? 14.883 34.344 18.078 1 96.31 314 ARG A C 1
ATOM 2440 O O . ARG A 1 314 ? 15.586 35.344 18.25 1 96.31 314 ARG A O 1
ATOM 2447 N N . ALA A 1 315 ? 15.18 33.406 17.25 1 96.38 315 ALA A N 1
ATOM 2448 C CA . ALA A 1 315 ? 16.469 33.375 16.578 1 96.38 315 ALA A CA 1
ATOM 2449 C C . ALA A 1 315 ? 16.406 34.062 15.219 1 96.38 315 ALA A C 1
ATOM 2451 O O . ALA A 1 315 ? 17.438 34.344 14.602 1 96.38 315 ALA A O 1
ATOM 2452 N N . GLY A 1 316 ? 15.242 34.375 14.812 1 96.81 316 GLY A N 1
ATOM 2453 C CA . GLY A 1 316 ? 15.086 34.938 13.484 1 96.81 316 GLY A CA 1
ATOM 2454 C C . GLY A 1 316 ? 15.453 33.969 12.367 1 96.81 316 GLY A C 1
ATOM 2455 O O . GLY A 1 316 ? 16.125 34.375 11.406 1 96.81 316 GLY A O 1
ATOM 2456 N N . LYS A 1 317 ? 15.125 32.688 12.547 1 98.19 317 LYS A N 1
ATOM 2457 C CA . LYS A 1 31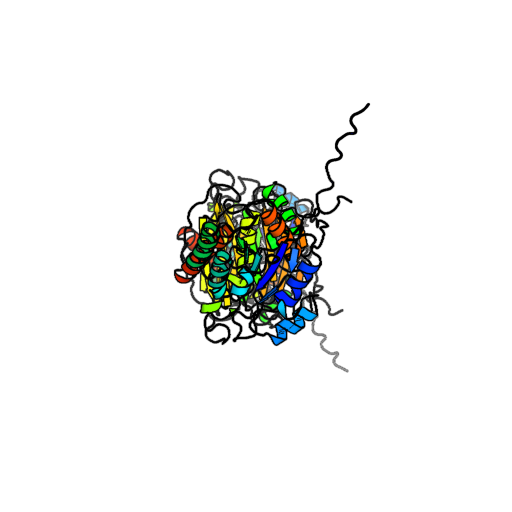7 ? 15.438 31.656 11.562 1 98.19 317 LYS A CA 1
ATOM 2458 C C . LYS A 1 317 ? 14.172 31.141 10.891 1 98.19 317 LYS A C 1
ATOM 2460 O O . LYS A 1 317 ? 13.102 31.125 11.492 1 98.19 317 LYS A O 1
ATOM 2465 N N . THR A 1 318 ? 14.289 30.734 9.664 1 98.62 318 THR A N 1
ATOM 2466 C CA . THR A 1 318 ? 13.188 30.109 8.938 1 98.62 318 THR A CA 1
ATOM 2467 C C . THR A 1 318 ? 12.828 28.766 9.555 1 98.62 318 THR A C 1
ATOM 2469 O O . THR A 1 318 ? 13.695 27.906 9.727 1 98.62 318 THR A O 1
ATOM 2472 N N . PRO A 1 319 ? 11.578 28.594 9.898 1 98.81 319 PRO A N 1
ATOM 2473 C CA . PRO A 1 319 ? 11.203 27.297 10.477 1 98.81 319 PRO A CA 1
ATOM 2474 C C . PRO A 1 319 ? 11.406 26.141 9.5 1 98.81 319 PRO A C 1
ATOM 2476 O O . PRO A 1 319 ? 11.422 26.344 8.289 1 98.81 319 PRO A O 1
ATOM 2479 N N . TRP A 1 320 ? 11.5 24.922 10.008 1 98.75 320 TRP A N 1
ATOM 2480 C CA . TRP A 1 320 ? 11.758 23.719 9.227 1 98.75 320 TRP A CA 1
ATOM 2481 C C . TRP A 1 320 ? 10.648 23.484 8.203 1 98.75 320 TRP A C 1
ATOM 2483 O O . TRP A 1 320 ? 10.922 23.094 7.062 1 98.75 320 TRP A O 1
ATOM 2493 N N . THR A 1 321 ? 9.438 23.719 8.594 1 98.81 321 THR A N 1
ATOM 2494 C CA . THR A 1 321 ? 8.305 23.578 7.684 1 98.81 321 THR A CA 1
ATOM 2495 C C . THR A 1 321 ? 7.695 24.938 7.367 1 98.81 321 THR A C 1
ATOM 2497 O O . THR A 1 321 ? 6.539 25.203 7.715 1 98.81 321 THR A O 1
ATOM 2500 N N . PRO A 1 322 ? 8.383 25.75 6.605 1 98.88 322 PRO A N 1
ATOM 2501 C CA . PRO A 1 322 ? 7.883 27.078 6.273 1 98.88 322 PRO A CA 1
ATOM 2502 C C . PRO A 1 322 ? 6.68 27.047 5.332 1 98.88 322 PRO A C 1
ATOM 2504 O O . PRO A 1 322 ? 6.285 25.969 4.875 1 98.88 322 PRO A O 1
ATOM 2507 N N . GLY A 1 323 ? 6.109 28.203 5.113 1 98.88 323 GLY A N 1
ATOM 2508 C CA . GLY A 1 323 ? 4.969 28.312 4.219 1 98.88 323 GLY A CA 1
ATOM 2509 C C . GLY A 1 323 ? 5.23 27.703 2.852 1 98.88 323 GLY A C 1
ATOM 2510 O O . GLY A 1 323 ? 4.328 27.125 2.242 1 98.88 323 GLY A O 1
ATOM 2511 N N . GLU A 1 324 ? 6.461 27.781 2.375 1 98.75 324 GLU A N 1
ATOM 2512 C CA . GLU A 1 324 ? 6.84 27.297 1.051 1 98.75 324 GLU A CA 1
ATOM 2513 C C . GLU A 1 324 ? 6.637 25.781 0.939 1 98.75 324 GLU A C 1
ATOM 2515 O O . GLU A 1 324 ? 6.293 25.281 -0.13 1 98.75 324 GLU A O 1
ATOM 2520 N N . GLU A 1 325 ? 6.871 25.094 2.014 1 98.56 325 GLU A N 1
ATOM 2521 C CA . GLU A 1 325 ? 6.602 23.656 2.021 1 98.56 325 GLU A CA 1
ATOM 2522 C C . GLU A 1 325 ? 5.117 23.375 1.816 1 98.56 325 GLU A C 1
ATOM 2524 O O . GLU A 1 325 ? 4.75 22.438 1.095 1 98.56 325 GLU A O 1
ATOM 2529 N N . GLY A 1 326 ? 4.289 24.172 2.475 1 98.88 326 GLY A N 1
ATOM 2530 C CA . GLY A 1 326 ? 2.852 24.047 2.295 1 98.88 326 GLY A CA 1
ATOM 2531 C C . GLY A 1 326 ? 2.395 24.375 0.886 1 98.88 326 GLY A C 1
ATOM 2532 O O . GLY A 1 326 ? 1.491 23.734 0.353 1 98.88 326 GLY A O 1
ATOM 2533 N N . VAL A 1 327 ? 3.006 25.375 0.26 1 98.88 327 VAL A N 1
ATOM 2534 C CA . VAL A 1 327 ? 2.693 25.734 -1.12 1 98.88 327 VAL A CA 1
ATOM 2535 C C . VAL A 1 327 ? 2.998 24.547 -2.039 1 98.88 327 VAL A C 1
ATOM 2537 O O . VAL A 1 327 ? 2.199 24.219 -2.918 1 98.88 327 VAL A O 1
ATOM 2540 N N . GLN A 1 328 ? 4.125 23.953 -1.834 1 98.81 328 GLN A N 1
ATOM 2541 C CA . GLN A 1 328 ? 4.52 22.812 -2.664 1 98.81 328 GLN A CA 1
ATOM 2542 C C . GLN A 1 328 ? 3.545 21.656 -2.504 1 98.81 328 GLN A C 1
ATOM 2544 O O . GLN A 1 328 ? 3.205 20.984 -3.482 1 98.81 328 GLN A O 1
ATOM 2549 N N . ASP A 1 329 ? 3.084 21.391 -1.277 1 98.81 329 ASP A N 1
ATOM 2550 C CA . ASP A 1 329 ? 2.039 20.391 -1.092 1 98.81 329 ASP A CA 1
ATOM 2551 C C . ASP A 1 329 ? 0.831 20.688 -1.978 1 98.81 329 ASP A C 1
ATOM 2553 O O . ASP A 1 329 ? 0.293 19.781 -2.623 1 98.81 329 ASP A O 1
ATOM 2557 N N . HIS A 1 330 ? 0.439 21.922 -1.974 1 98.81 330 HIS A N 1
ATOM 2558 C CA . HIS A 1 330 ? -0.743 22.281 -2.746 1 98.81 330 HIS A CA 1
ATOM 2559 C C . HIS A 1 330 ? -0.489 22.141 -4.242 1 98.81 330 HIS A C 1
ATOM 2561 O O . HIS A 1 330 ? -1.38 21.734 -4.992 1 98.81 330 HIS A O 1
ATOM 2567 N N . ARG A 1 331 ? 0.707 22.484 -4.703 1 98.81 331 ARG A N 1
ATOM 2568 C CA . ARG A 1 331 ? 1.021 22.297 -6.113 1 98.81 331 ARG A CA 1
ATOM 2569 C C . ARG A 1 331 ? 0.884 20.828 -6.512 1 98.81 331 ARG A C 1
ATOM 2571 O O . ARG A 1 331 ? 0.327 20.516 -7.566 1 98.81 331 ARG A O 1
ATOM 2578 N N . ILE A 1 332 ? 1.331 19.969 -5.711 1 98.88 332 ILE A N 1
ATOM 2579 C CA . ILE A 1 332 ? 1.266 18.547 -5.973 1 98.88 332 ILE A CA 1
ATOM 2580 C C . ILE A 1 332 ? -0.184 18.062 -5.891 1 98.88 332 ILE A C 1
ATOM 2582 O O . ILE A 1 332 ? -0.651 17.328 -6.754 1 98.88 332 ILE A O 1
ATOM 2586 N N . MET A 1 333 ? -0.943 18.5 -4.879 1 98.88 333 MET A N 1
ATOM 2587 C CA . MET A 1 333 ? -2.334 18.078 -4.734 1 98.88 333 MET A CA 1
ATOM 2588 C C . MET A 1 333 ? -3.18 18.578 -5.898 1 98.88 333 MET A C 1
ATOM 2590 O O . MET A 1 333 ? -4.051 17.859 -6.395 1 98.88 333 MET A O 1
ATOM 2594 N N . ASP A 1 334 ? -2.908 19.859 -6.297 1 98.62 334 ASP A N 1
ATOM 2595 C CA . ASP A 1 334 ? -3.604 20.359 -7.477 1 98.62 334 ASP A CA 1
ATOM 2596 C C . ASP A 1 334 ? -3.348 19.484 -8.688 1 98.62 334 ASP A C 1
ATOM 2598 O O . ASP A 1 334 ? -4.27 19.188 -9.453 1 98.62 334 ASP A O 1
ATOM 2602 N N . ALA A 1 335 ? -2.121 19.047 -8.852 1 98.75 335 ALA A N 1
ATOM 2603 C CA . ALA A 1 335 ? -1.756 18.156 -9.945 1 98.75 335 ALA A CA 1
ATOM 2604 C C . ALA A 1 335 ? -2.443 16.797 -9.805 1 98.75 335 ALA A C 1
ATOM 2606 O O . ALA A 1 335 ? -2.857 16.203 -10.805 1 98.75 335 ALA A O 1
ATOM 2607 N N . LEU A 1 336 ? -2.58 16.312 -8.617 1 98.62 336 LEU A N 1
ATOM 2608 C CA . LEU A 1 336 ? -3.26 15.047 -8.375 1 98.62 336 LEU A CA 1
ATOM 2609 C C . LEU A 1 336 ? -4.727 15.125 -8.781 1 98.62 336 LEU A C 1
ATOM 2611 O O . LEU A 1 336 ? -5.242 14.227 -9.445 1 98.62 336 LEU A O 1
ATOM 2615 N N . TYR A 1 337 ? -5.391 16.203 -8.406 1 98.5 337 TYR A N 1
ATOM 2616 C CA . TYR A 1 337 ? -6.785 16.375 -8.797 1 98.5 337 TYR A CA 1
ATOM 2617 C C . TYR A 1 337 ? -6.918 16.5 -10.312 1 98.5 337 TYR A C 1
ATOM 2619 O O . TYR A 1 337 ? -7.863 15.969 -10.898 1 98.5 337 TYR A O 1
ATOM 2627 N N . GLN A 1 338 ? -5.957 17.219 -10.891 1 98 338 GLN A N 1
ATOM 2628 C CA . GLN A 1 338 ? -5.945 17.297 -12.352 1 98 338 GLN A CA 1
ATOM 2629 C C . GLN A 1 338 ? -5.797 15.914 -12.984 1 98 338 GLN A C 1
ATOM 2631 O O . GLN A 1 338 ? -6.496 15.586 -13.945 1 98 338 GLN A O 1
ATOM 2636 N N . SER A 1 339 ? -4.891 15.125 -12.461 1 96.75 339 SER A N 1
ATOM 2637 C CA . SER A 1 339 ? -4.668 13.773 -12.953 1 96.75 339 SER A CA 1
ATOM 2638 C C . SER A 1 339 ? -5.926 12.922 -12.82 1 96.75 339 SER A C 1
ATOM 2640 O O . SER A 1 339 ? -6.301 12.203 -13.75 1 96.75 339 SER A O 1
ATOM 2642 N N . ALA A 1 340 ? -6.574 12.977 -11.688 1 96.19 340 ALA A N 1
ATOM 2643 C CA . ALA A 1 340 ? -7.785 12.203 -11.438 1 96.19 340 ALA A CA 1
ATOM 2644 C C . ALA A 1 340 ? -8.883 12.562 -12.43 1 96.19 340 ALA A C 1
ATOM 2646 O O . ALA A 1 340 ? -9.656 11.703 -12.844 1 96.19 340 ALA A O 1
ATOM 2647 N N . ARG A 1 341 ? -8.953 13.781 -12.789 1 94.94 341 ARG A N 1
ATOM 2648 C CA . ARG A 1 341 ? -9.969 14.25 -13.727 1 94.94 341 ARG A CA 1
ATOM 2649 C C . ARG A 1 341 ? -9.648 13.805 -15.148 1 94.94 341 ARG A C 1
ATOM 2651 O O . ARG A 1 341 ? -10.539 13.367 -15.883 1 94.94 341 ARG A O 1
ATOM 2658 N N . SER A 1 342 ? -8.359 13.859 -15.523 1 93.19 342 SER A N 1
ATOM 2659 C CA . SER A 1 342 ? -7.973 13.625 -16.906 1 93.19 342 SER A CA 1
ATOM 2660 C C . SER A 1 342 ? -7.672 12.156 -17.156 1 93.19 342 SER A C 1
ATOM 2662 O O . SER A 1 342 ? -7.672 11.703 -18.312 1 93.19 342 SER A O 1
ATOM 2664 N N . GLY A 1 343 ? -7.316 11.445 -16.125 1 89.88 343 GLY A N 1
ATOM 2665 C CA . GLY A 1 343 ? -6.887 10.062 -16.266 1 89.88 343 GLY A CA 1
ATOM 2666 C C . GLY A 1 343 ? -5.484 9.922 -16.828 1 89.88 343 GLY A C 1
ATOM 2667 O O . GLY A 1 343 ? -5.145 8.898 -17.422 1 89.88 343 GLY A O 1
ATOM 2668 N N . GLN A 1 344 ? -4.66 11.016 -16.703 1 92.5 344 GLN A N 1
ATOM 2669 C CA . GLN A 1 344 ? -3.324 11.023 -17.281 1 92.5 344 GLN A CA 1
ATOM 2670 C C . GLN A 1 344 ? -2.273 11.422 -16.25 1 92.5 344 GLN A C 1
ATOM 2672 O O . GLN A 1 344 ? -2.596 12.055 -15.242 1 92.5 344 GLN A O 1
ATOM 2677 N N . VAL A 1 345 ? -1.091 11.047 -16.578 1 94.69 345 VAL A N 1
ATOM 2678 C CA . VAL A 1 345 ? 0.049 11.516 -15.797 1 94.69 345 VAL A CA 1
ATOM 2679 C C . VAL A 1 345 ? 0.17 13.031 -15.914 1 94.69 345 VAL A C 1
ATOM 2681 O O . VAL A 1 345 ? -0.003 13.594 -17 1 94.69 345 VAL A O 1
ATOM 2684 N N . VAL A 1 346 ? 0.396 13.68 -14.758 1 97.12 346 VAL A N 1
ATOM 2685 C CA . VAL A 1 346 ? 0.67 15.117 -14.742 1 97.12 346 VAL A CA 1
ATOM 2686 C C . VAL A 1 346 ? 2.111 15.359 -14.305 1 97.12 346 VAL A C 1
ATOM 2688 O O . VAL A 1 346 ? 2.527 14.906 -13.234 1 97.12 346 VAL A O 1
ATOM 2691 N N . ARG A 1 347 ? 2.855 16.062 -15.117 1 97.75 347 ARG A N 1
ATOM 2692 C CA . ARG A 1 347 ? 4.246 16.359 -14.805 1 97.75 347 ARG A CA 1
ATOM 2693 C C . ARG A 1 347 ? 4.352 17.609 -13.922 1 97.75 347 ARG A C 1
ATOM 2695 O O . ARG A 1 347 ? 3.568 18.547 -14.078 1 97.75 347 ARG A O 1
ATOM 2702 N N . LEU A 1 348 ? 5.289 17.547 -13.023 1 98.5 348 LEU A N 1
ATOM 2703 C CA . LEU A 1 348 ? 5.566 18.656 -12.117 1 98.5 348 LEU A CA 1
ATOM 2704 C C . LEU A 1 348 ? 6.898 19.312 -12.461 1 98.5 348 LEU A C 1
ATOM 2706 O O . LEU A 1 348 ? 7.738 18.719 -13.133 1 98.5 348 LEU A O 1
ATOM 2710 N N . GLU A 1 349 ? 7.023 20.547 -12.016 1 97.06 349 GLU A N 1
ATOM 2711 C CA . GLU A 1 349 ? 8.312 21.219 -12.164 1 97.06 349 GLU A CA 1
ATOM 2712 C C . GLU A 1 349 ? 9.414 20.469 -11.422 1 97.06 349 GLU A C 1
ATOM 2714 O O . GLU A 1 349 ? 9.234 20.078 -10.273 1 97.06 349 GLU A O 1
ATOM 2719 N N . ARG A 1 350 ? 10.5 20.297 -12.133 1 95.62 350 ARG A N 1
ATOM 2720 C CA . ARG A 1 350 ? 11.625 19.609 -11.516 1 95.62 350 ARG A CA 1
ATOM 2721 C C . ARG A 1 350 ? 12.32 20.484 -10.484 1 95.62 350 ARG A C 1
ATOM 2723 O O . ARG A 1 350 ? 12.625 21.641 -10.758 1 95.62 350 ARG A O 1
ATOM 2730 N N . MET A 1 351 ? 12.469 19.938 -9.312 1 95.5 351 MET A N 1
ATOM 2731 C CA . MET A 1 351 ? 13.203 20.609 -8.242 1 95.5 351 MET A CA 1
ATOM 2732 C C . MET A 1 351 ? 14.492 19.859 -7.922 1 95.5 351 MET A C 1
ATOM 2734 O O . MET A 1 351 ? 14.453 18.703 -7.496 1 95.5 351 MET A O 1
ATOM 2738 N N . GLU A 1 352 ? 15.609 20.516 -8.055 1 94.06 352 GLU A N 1
ATOM 2739 C CA . GLU A 1 352 ? 16.891 19.875 -7.766 1 94.06 352 GLU A CA 1
ATOM 2740 C C . GLU A 1 352 ? 17.312 20.125 -6.32 1 94.06 352 GLU A C 1
ATOM 2742 O O . GLU A 1 352 ? 17.062 21.188 -5.766 1 94.06 352 GLU A O 1
ATOM 2747 N N . GLY A 1 353 ? 17.906 19.062 -5.773 1 94.75 353 GLY A N 1
ATOM 2748 C CA . GLY A 1 353 ? 18.422 19.188 -4.422 1 94.75 353 GLY A CA 1
ATOM 2749 C C . GLY A 1 353 ? 17.562 18.5 -3.385 1 94.75 353 GLY A C 1
ATOM 2750 O O . GLY A 1 353 ? 16.531 17.906 -3.715 1 94.75 353 GLY A O 1
ATOM 2751 N N . ARG A 1 354 ? 18.062 18.531 -2.119 1 96.5 354 ARG A N 1
ATOM 2752 C CA . ARG A 1 354 ? 17.375 17.906 -0.99 1 96.5 354 ARG A CA 1
ATOM 2753 C C . ARG A 1 354 ? 16.781 18.969 -0.07 1 96.5 354 ARG A C 1
ATOM 2755 O O . ARG A 1 354 ? 17.391 20.016 0.173 1 96.5 354 ARG A O 1
ATOM 2762 N N . ASP A 1 355 ? 15.555 18.703 0.372 1 97.88 355 ASP A N 1
ATOM 2763 C CA . ASP A 1 355 ? 14.891 19.547 1.357 1 97.88 355 ASP A CA 1
ATOM 2764 C C . ASP A 1 355 ? 14.82 20.984 0.879 1 97.88 355 ASP A C 1
ATOM 2766 O O . ASP A 1 355 ? 15.125 21.922 1.637 1 97.88 355 ASP A O 1
ATOM 2770 N N . VAL A 1 356 ? 14.406 21.203 -0.354 1 97.62 356 VAL A N 1
ATOM 2771 C CA . VAL A 1 356 ? 14.539 22.484 -1.026 1 97.62 356 VAL A CA 1
ATOM 2772 C C . VAL A 1 356 ? 13.516 23.469 -0.463 1 97.62 356 VAL A C 1
ATOM 2774 O O . VAL A 1 356 ? 13.633 24.688 -0.658 1 97.62 356 VAL A O 1
ATOM 2777 N N . PHE A 1 357 ? 12.562 22.969 0.302 1 97.5 357 PHE A N 1
ATOM 2778 C CA . PHE A 1 357 ? 11.539 23.875 0.819 1 97.5 357 PHE A CA 1
ATOM 2779 C C . PHE A 1 357 ? 11.586 23.922 2.342 1 97.5 357 PHE A C 1
ATOM 2781 O O . PHE A 1 357 ? 10.625 24.359 2.98 1 97.5 357 PHE A O 1
ATOM 2788 N N . ARG A 1 358 ? 12.641 23.453 2.938 1 97.5 358 ARG A N 1
ATOM 2789 C CA . ARG A 1 358 ? 12.68 23.359 4.391 1 97.5 358 ARG A CA 1
ATOM 2790 C C . ARG A 1 358 ? 13.68 24.344 4.98 1 97.5 358 ARG A C 1
ATOM 2792 O O . ARG A 1 358 ? 14.578 24.828 4.285 1 97.5 358 ARG A O 1
ATOM 2799 N N . GLY A 1 359 ? 13.469 24.703 6.246 1 97.88 359 GLY A N 1
ATOM 2800 C CA . GLY A 1 359 ? 14.32 25.656 6.926 1 97.88 359 GLY A CA 1
ATOM 2801 C C . GLY A 1 359 ? 15.25 25.016 7.938 1 97.88 359 GLY A C 1
ATOM 2802 O O . GLY A 1 359 ? 15.867 23.984 7.656 1 97.88 359 GLY A O 1
ATOM 2803 N N . GLU A 1 360 ? 15.289 25.609 9.094 1 97.31 360 GLU A N 1
ATOM 2804 C CA . GLU A 1 360 ? 16.188 25.188 10.156 1 97.31 360 GLU A CA 1
ATOM 2805 C C . GLU A 1 360 ? 15.742 23.859 10.758 1 97.31 360 GLU A C 1
ATOM 2807 O O . GLU A 1 360 ? 14.609 23.719 11.211 1 97.31 360 GLU A O 1
ATOM 2812 N N . LYS A 1 361 ? 16.672 22.953 10.812 1 97 361 LYS A N 1
ATOM 2813 C CA . LYS A 1 361 ? 16.375 21.641 11.383 1 97 361 LYS A CA 1
ATOM 2814 C C . LYS A 1 361 ? 15.984 21.766 12.859 1 97 361 LYS A C 1
ATOM 2816 O O . LYS A 1 361 ? 16.641 22.484 13.617 1 97 361 LYS A O 1
ATOM 2821 N N . PRO A 1 362 ? 14.914 21.031 13.203 1 96.88 362 PRO A N 1
ATOM 2822 C CA . PRO A 1 362 ? 14.523 21.078 14.617 1 96.88 362 PRO A CA 1
ATOM 2823 C C . PRO A 1 362 ? 15.43 20.234 15.508 1 96.88 362 PRO A C 1
ATOM 2825 O O . PRO A 1 362 ? 16.125 19.344 15.016 1 96.88 362 PRO A O 1
ATOM 2828 N N . GLN A 1 363 ? 15.352 20.594 16.781 1 90.62 363 GLN A N 1
ATOM 2829 C CA . GLN A 1 363 ? 15.938 19.703 17.781 1 90.62 363 GLN A CA 1
ATOM 2830 C C . GLN A 1 363 ? 14.969 18.578 18.156 1 90.62 363 GLN A C 1
ATOM 2832 O O . GLN A 1 363 ? 13.922 18.844 18.75 1 90.62 363 GLN A O 1
ATOM 2837 N N . VAL A 1 364 ? 15.242 17.422 17.75 1 90 364 VAL A N 1
ATOM 2838 C CA . VAL A 1 364 ? 14.367 16.281 18.016 1 90 364 VAL A CA 1
ATOM 2839 C C . VAL A 1 364 ? 14.914 15.484 19.203 1 90 364 VAL A C 1
ATOM 2841 O O . VAL A 1 364 ? 16.094 15.156 19.234 1 90 364 VAL A O 1
ATOM 2844 N N . PRO A 1 365 ? 14.047 15.211 20.125 1 83.94 365 PRO A N 1
ATOM 2845 C CA . PRO A 1 365 ? 14.492 14.406 21.266 1 83.94 365 PRO A CA 1
ATOM 2846 C C . PRO A 1 365 ? 15 13.031 20.859 1 83.94 365 PRO A C 1
ATOM 2848 O O . PRO A 1 365 ? 14.461 12.422 19.922 1 83.94 365 PRO A O 1
ATOM 2851 N N . SER A 1 366 ? 16.188 12.656 21.25 1 75.31 366 SER A N 1
ATOM 2852 C CA . SER A 1 366 ? 16.766 11.359 20.891 1 75.31 366 SER A CA 1
ATOM 2853 C C . SER A 1 366 ? 16.578 10.352 22.031 1 75.31 366 SER A C 1
ATOM 2855 O O . SER A 1 366 ? 16.422 10.742 23.188 1 75.31 366 SER A O 1
ATOM 2857 N N . GLY A 1 367 ? 16.156 9.023 21.75 1 59.75 367 GLY A N 1
ATOM 2858 C CA . GLY A 1 367 ? 16.141 7.992 22.766 1 59.75 367 GLY A CA 1
ATOM 2859 C C . GLY A 1 367 ? 17.484 7.812 23.438 1 59.75 367 GLY A C 1
ATOM 2860 O O . GLY A 1 367 ? 18.531 8.016 22.812 1 59.75 367 GLY A O 1
ATOM 2861 N N . GLY A 1 368 ? 17.656 8.141 24.719 1 43.62 368 GLY A N 1
ATOM 2862 C CA . GLY A 1 368 ? 18.859 7.809 25.453 1 43.62 368 GLY A CA 1
ATOM 2863 C C . GLY A 1 368 ? 19.422 6.441 25.094 1 43.62 368 GLY A C 1
ATOM 2864 O O . GLY A 1 368 ? 18.672 5.52 24.797 1 43.62 368 GLY A O 1
ATOM 2865 N N . SER A 1 369 ? 20.562 6.328 24.422 1 36.47 369 SER A N 1
ATOM 2866 C CA . SER A 1 369 ? 21.328 5.082 24.484 1 36.47 369 SER A CA 1
ATOM 2867 C C . SER A 1 369 ? 21.219 4.449 25.875 1 36.47 369 SER A C 1
ATOM 2869 O O . SER A 1 369 ? 21.766 4.977 26.844 1 36.47 369 SER A O 1
ATOM 2871 N N . GLN A 1 370 ? 20.125 4.094 26.531 1 25.97 370 GLN A N 1
ATOM 2872 C CA . GLN A 1 370 ? 20.484 3.133 27.578 1 25.97 370 GLN A CA 1
ATOM 2873 C C . GLN A 1 370 ? 20.922 1.803 26.969 1 25.97 370 GLN A C 1
ATOM 2875 O O . GLN A 1 370 ? 20.328 1.339 25.984 1 25.97 370 GLN A O 1
ATOM 2880 N N . MET B 1 1 ? -34.062 -61.625 12.5 1 27.5 1 MET B N 1
ATOM 2881 C CA . MET B 1 1 ? -32.625 -61.438 12.523 1 27.5 1 MET B CA 1
ATOM 2882 C C . MET B 1 1 ? -32.25 -60.062 12.016 1 27.5 1 MET B C 1
ATOM 2884 O O . MET B 1 1 ? -32.625 -59.656 10.914 1 27.5 1 MET B O 1
ATOM 2888 N N . PRO B 1 2 ? -31.906 -59.094 12.875 1 30.75 2 PRO B N 1
ATOM 2889 C CA . PRO B 1 2 ? -31.875 -57.688 12.492 1 30.75 2 PRO B CA 1
ATOM 2890 C C . PRO B 1 2 ? -30.875 -57.375 11.383 1 30.75 2 PRO B C 1
ATOM 2892 O O . PRO B 1 2 ? -29.828 -58.031 11.312 1 30.75 2 PRO B O 1
ATOM 2895 N N . GLN B 1 3 ? -31.328 -57.344 10.219 1 24.08 3 GLN B N 1
ATOM 2896 C CA . GLN B 1 3 ? -30.453 -57.031 9.094 1 24.08 3 GLN B CA 1
ATOM 2897 C C . GLN B 1 3 ? -29.453 -55.938 9.461 1 24.08 3 GLN B C 1
ATOM 2899 O O . GLN B 1 3 ? -29.828 -54.875 9.969 1 24.08 3 GLN B O 1
ATOM 2904 N N . LYS B 1 4 ? -28.359 -56.531 9.922 1 40.31 4 LYS B N 1
ATOM 2905 C CA . LYS B 1 4 ? -27.281 -55.625 10.289 1 40.31 4 LYS B CA 1
ATOM 2906 C C . LYS B 1 4 ? -27.219 -54.438 9.328 1 40.31 4 LYS B C 1
ATOM 2908 O O . LYS B 1 4 ? -27.266 -54.625 8.109 1 40.31 4 LYS B O 1
ATOM 2913 N N . PRO B 1 5 ? -27.422 -53.312 9.797 1 39.38 5 PRO B N 1
ATOM 2914 C CA . PRO B 1 5 ? -27.391 -52.125 8.945 1 39.38 5 PRO B CA 1
ATOM 2915 C C . PRO B 1 5 ? -26.234 -52.125 7.949 1 39.38 5 PRO B C 1
ATOM 2917 O O . PRO B 1 5 ? -25.203 -52.719 8.211 1 39.38 5 PRO B O 1
ATOM 2920 N N . GLU B 1 6 ? -26.438 -52.125 6.672 1 36.06 6 GLU B N 1
ATOM 2921 C CA . GLU B 1 6 ? -25.438 -51.969 5.621 1 36.06 6 GLU B CA 1
ATOM 2922 C C . GLU B 1 6 ? -24.438 -50.875 5.957 1 36.06 6 GLU B C 1
ATOM 2924 O O . GLU B 1 6 ? -24.828 -49.719 6.121 1 36.06 6 GLU B O 1
ATOM 2929 N N . ILE B 1 7 ? -23.453 -51.125 6.809 1 41.25 7 ILE B N 1
ATOM 2930 C CA . ILE B 1 7 ? -22.344 -50.219 7.055 1 41.25 7 ILE B CA 1
ATOM 2931 C C . ILE B 1 7 ? -21.812 -49.656 5.73 1 41.25 7 ILE B C 1
ATOM 2933 O O . ILE B 1 7 ? -21.5 -50.406 4.82 1 41.25 7 ILE B O 1
ATOM 2937 N N . PRO B 1 8 ? -22.281 -48.531 5.34 1 39.88 8 PRO B N 1
ATOM 2938 C CA . PRO B 1 8 ? -21.766 -48.031 4.07 1 39.88 8 PRO B CA 1
ATOM 2939 C C . PRO B 1 8 ? -20.297 -48.375 3.852 1 39.88 8 PRO B C 1
ATOM 2941 O O . PRO B 1 8 ? -19.547 -48.562 4.816 1 39.88 8 PRO B O 1
ATOM 2944 N N . LEU B 1 9 ? -19.984 -49.125 2.789 1 36.97 9 LEU B N 1
ATOM 2945 C CA . LEU B 1 9 ? -18.578 -49.406 2.498 1 36.97 9 LEU B CA 1
ATOM 2946 C C . LEU B 1 9 ? -17.688 -48.25 2.887 1 36.97 9 LEU B C 1
ATOM 2948 O O . LEU B 1 9 ? -18.125 -47.094 2.812 1 36.97 9 LEU B O 1
ATOM 2952 N N . PRO B 1 10 ? -16.766 -48.344 3.836 1 38.47 10 PRO B N 1
ATOM 2953 C CA . PRO B 1 10 ? -15.797 -47.25 4.027 1 38.47 10 PRO B CA 1
ATOM 2954 C C . PRO B 1 10 ? -15.445 -46.531 2.725 1 38.47 10 PRO B C 1
ATOM 2956 O O . PRO B 1 10 ? -15.594 -47.125 1.642 1 38.47 10 PRO B O 1
ATOM 2959 N N . GLU B 1 11 ? -15.414 -45.188 2.549 1 41.53 11 GLU B N 1
ATOM 2960 C CA . GLU B 1 11 ? -15.047 -44.531 1.308 1 41.53 11 GLU B CA 1
ATOM 2961 C C . GLU B 1 11 ? -14.078 -45.375 0.485 1 41.53 11 GLU B C 1
ATOM 2963 O O . GLU B 1 11 ? -13.047 -45.812 0.995 1 41.53 11 GLU B O 1
ATOM 2968 N N . SER B 1 12 ? -14.352 -46.25 -0.357 1 39 12 SER B N 1
ATOM 2969 C CA . SER B 1 12 ? -13.594 -47.094 -1.292 1 39 12 SER B CA 1
ATOM 2970 C C . SER B 1 12 ? -12.18 -46.531 -1.494 1 39 12 SER B C 1
ATOM 2972 O O . SER B 1 12 ? -11.938 -45.344 -1.306 1 39 12 SER B O 1
ATOM 2974 N N . GLU B 1 13 ? -11.008 -47.281 -1.395 1 44.84 13 GLU B N 1
ATOM 2975 C CA . GLU B 1 13 ? -9.609 -46.938 -1.559 1 44.84 13 GLU B CA 1
ATOM 2976 C C . GLU B 1 13 ? -9.445 -45.781 -2.549 1 44.84 13 GLU B C 1
ATOM 2978 O O . GLU B 1 13 ? -9.461 -46 -3.762 1 44.84 13 GLU B O 1
ATOM 2983 N N . SER B 1 14 ? -10.117 -44.781 -2.498 1 55.31 14 SER B N 1
ATOM 2984 C CA . SER B 1 14 ? -9.914 -43.594 -3.322 1 55.31 14 SER B CA 1
ATOM 2985 C C . SER B 1 14 ? -8.469 -43.5 -3.801 1 55.31 14 SER B C 1
ATOM 2987 O O . SER B 1 14 ? -7.547 -43.406 -2.99 1 55.31 14 SER B O 1
ATOM 2989 N N . ARG B 1 15 ? -8.102 -44.062 -5.02 1 82.69 15 ARG B N 1
ATOM 2990 C CA . ARG B 1 15 ? -6.789 -44.188 -5.652 1 82.69 15 ARG B CA 1
ATOM 2991 C C . ARG B 1 15 ? -6.133 -42.812 -5.812 1 82.69 15 ARG B C 1
ATOM 2993 O O . ARG B 1 15 ? -6.773 -41.875 -6.273 1 82.69 15 ARG B O 1
ATOM 3000 N N . ARG B 1 16 ? -5.035 -42.688 -5.207 1 94.56 16 ARG B N 1
ATOM 3001 C CA . ARG B 1 16 ? -4.219 -41.469 -5.363 1 94.56 16 ARG B CA 1
ATOM 3002 C C . ARG B 1 16 ? -3.91 -41.219 -6.832 1 94.56 16 ARG B C 1
ATOM 3004 O O . ARG B 1 16 ? -3.814 -42.156 -7.633 1 94.56 16 ARG B O 1
ATOM 3011 N N . VAL B 1 17 ? -3.945 -40.031 -7.164 1 97.31 17 VAL B N 1
ATOM 3012 C CA . VAL B 1 17 ? -3.619 -39.594 -8.523 1 97.31 17 VAL B CA 1
ATOM 3013 C C . VAL B 1 17 ? -2.104 -39.5 -8.68 1 97.31 17 VAL B C 1
ATOM 3015 O O . VAL B 1 17 ? -1.438 -38.844 -7.871 1 97.31 17 VAL B O 1
ATOM 3018 N N . GLY B 1 18 ? -1.563 -40.156 -9.641 1 96.69 18 GLY B N 1
ATOM 3019 C CA . GLY B 1 18 ? -0.135 -40.062 -9.906 1 96.69 18 GLY B CA 1
ATOM 3020 C C . GLY B 1 18 ? 0.245 -38.906 -10.797 1 96.69 18 GLY B C 1
ATOM 3021 O O . GLY B 1 18 ? -0.363 -38.688 -11.852 1 96.69 18 GLY B O 1
ATOM 3022 N N . TYR B 1 19 ? 1.291 -38.156 -10.375 1 97.44 19 TYR B N 1
ATOM 3023 C CA . TYR B 1 19 ? 1.769 -37 -11.086 1 97.44 19 TYR B CA 1
ATOM 3024 C C . TYR B 1 19 ? 3.16 -37.219 -11.664 1 97.44 19 TYR B C 1
ATOM 3026 O O . TYR B 1 19 ? 4.02 -37.812 -11 1 97.44 19 TYR B O 1
ATOM 3034 N N . ALA B 1 20 ? 3.371 -36.781 -12.859 1 97.75 20 ALA B N 1
ATOM 3035 C CA . ALA B 1 20 ? 4.727 -36.531 -13.336 1 97.75 20 ALA B CA 1
ATOM 3036 C C . ALA B 1 20 ? 5.117 -35.062 -13.102 1 97.75 20 ALA B C 1
ATOM 3038 O O . ALA B 1 20 ? 4.406 -34.156 -13.531 1 97.75 20 ALA B O 1
ATOM 3039 N N . ILE B 1 21 ? 6.234 -34.812 -12.445 1 97.06 21 ILE B N 1
ATOM 3040 C CA . ILE B 1 21 ? 6.746 -33.469 -12.25 1 97.06 21 ILE B CA 1
ATOM 3041 C C . ILE B 1 21 ? 7.676 -33.094 -13.406 1 97.06 21 ILE B C 1
ATOM 3043 O O . ILE B 1 21 ? 8.672 -33.781 -13.648 1 97.06 21 ILE B O 1
ATOM 3047 N N . VAL B 1 22 ? 7.293 -32.031 -14.117 1 97.75 22 VAL B N 1
ATOM 3048 C CA . VAL B 1 22 ? 8.055 -31.578 -15.281 1 97.75 22 VAL B CA 1
ATOM 3049 C C . VAL B 1 22 ? 8.898 -30.359 -14.906 1 97.75 22 VAL B C 1
ATOM 3051 O O . VAL B 1 22 ? 8.391 -29.234 -14.867 1 97.75 22 VAL B O 1
ATOM 3054 N N . GLY B 1 23 ? 10.188 -30.531 -14.773 1 95.94 23 GLY B N 1
ATOM 3055 C CA . GLY B 1 23 ? 11.102 -29.516 -14.258 1 95.94 23 GLY B CA 1
ATOM 3056 C C . GLY B 1 23 ? 11.477 -29.75 -12.805 1 95.94 23 GLY B C 1
ATOM 3057 O O . GLY B 1 23 ? 10.648 -29.578 -11.906 1 95.94 23 GLY B O 1
ATOM 3058 N N . ILE B 1 24 ? 12.75 -30.078 -12.555 1 91.12 24 ILE B N 1
ATOM 3059 C CA . ILE B 1 24 ? 13.211 -30.359 -11.203 1 91.12 24 ILE B CA 1
ATOM 3060 C C . ILE B 1 24 ? 14.148 -29.25 -10.734 1 91.12 24 ILE B C 1
ATOM 3062 O O . ILE B 1 24 ? 15.367 -29.438 -10.688 1 91.12 24 ILE B O 1
ATOM 3066 N N . GLY B 1 25 ? 13.539 -28.141 -10.391 1 87.75 25 GLY B N 1
ATOM 3067 C CA . GLY B 1 25 ? 14.273 -27.047 -9.781 1 87.75 25 GLY B CA 1
ATOM 3068 C C . GLY B 1 25 ? 14.102 -26.969 -8.273 1 87.75 25 GLY B C 1
ATOM 3069 O O . GLY B 1 25 ? 13.719 -27.969 -7.641 1 87.75 25 GLY B O 1
ATOM 3070 N N . GLU B 1 26 ? 14.43 -25.891 -7.734 1 85.94 26 GLU B N 1
ATOM 3071 C CA . GLU B 1 26 ? 14.367 -25.688 -6.289 1 85.94 26 GLU B CA 1
ATOM 3072 C C . GLU B 1 26 ? 12.953 -25.906 -5.762 1 85.94 26 GLU B C 1
ATOM 3074 O O . GLU B 1 26 ? 12.758 -26.562 -4.742 1 85.94 26 GLU B O 1
ATOM 3079 N N . LEU B 1 27 ? 12.016 -25.375 -6.461 1 89.81 27 LEU B N 1
ATOM 3080 C CA . LEU B 1 27 ? 10.633 -25.516 -6.027 1 89.81 27 LEU B CA 1
ATOM 3081 C C . LEU B 1 27 ? 10.211 -26.969 -5.992 1 89.81 27 LEU B C 1
ATOM 3083 O O . LEU B 1 27 ? 9.617 -27.438 -5.016 1 89.81 27 LEU B O 1
ATOM 3087 N N . SER B 1 28 ? 10.531 -27.641 -6.992 1 89.88 28 SER B N 1
ATOM 3088 C CA . SER B 1 28 ? 10.156 -29.047 -7.086 1 89.88 28 SER B CA 1
ATOM 3089 C C . SER B 1 28 ? 10.797 -29.875 -5.977 1 89.88 28 SER B C 1
ATOM 3091 O O . SER B 1 28 ? 10.117 -30.609 -5.266 1 89.88 28 SER B O 1
ATOM 3093 N N . SER B 1 29 ? 12.07 -29.656 -5.816 1 85.81 29 SER B N 1
ATOM 3094 C CA . SER B 1 29 ? 12.836 -30.484 -4.887 1 85.81 29 SER B CA 1
ATOM 3095 C C . SER B 1 29 ? 12.523 -30.109 -3.438 1 85.81 29 SER B C 1
ATOM 3097 O O . SER B 1 29 ? 12.453 -31 -2.576 1 85.81 29 SER B O 1
ATOM 3099 N N . GLU B 1 30 ? 12.219 -28.891 -3.217 1 88.5 30 GLU B N 1
ATOM 3100 C CA . GLU B 1 30 ? 12.102 -28.438 -1.832 1 88.5 30 GLU B CA 1
ATOM 3101 C C . GLU B 1 30 ? 10.648 -28.406 -1.375 1 88.5 30 GLU B C 1
ATOM 3103 O O . GLU B 1 30 ? 10.367 -28.531 -0.181 1 88.5 30 GLU B O 1
ATOM 3108 N N . GLU B 1 31 ? 9.758 -28.297 -2.357 1 91.38 31 GLU B N 1
ATOM 3109 C CA . GLU B 1 31 ? 8.383 -28.062 -1.928 1 91.38 31 GLU B CA 1
ATOM 3110 C C . GLU B 1 31 ? 7.438 -29.109 -2.512 1 91.38 31 GLU B C 1
ATOM 3112 O O . GLU B 1 31 ? 6.75 -29.812 -1.77 1 91.38 31 GLU B O 1
ATOM 3117 N N . LEU B 1 32 ? 7.477 -29.375 -3.748 1 92 32 LEU B N 1
ATOM 3118 C CA . LEU B 1 32 ? 6.438 -30.141 -4.422 1 92 32 LEU B CA 1
ATOM 3119 C C . LEU B 1 32 ? 6.578 -31.625 -4.109 1 92 32 LEU B C 1
ATOM 3121 O O . LEU B 1 32 ? 5.598 -32.281 -3.75 1 92 32 LEU B O 1
ATOM 3125 N N . ILE B 1 33 ? 7.75 -32.125 -4.234 1 87.5 33 ILE B N 1
ATOM 3126 C CA . ILE B 1 33 ? 7.961 -33.562 -4.039 1 87.5 33 ILE B CA 1
ATOM 3127 C C . ILE B 1 33 ? 7.656 -33.938 -2.59 1 87.5 33 ILE B C 1
ATOM 3129 O O . ILE B 1 33 ? 6.887 -34.844 -2.33 1 87.5 33 ILE B O 1
ATOM 3133 N N . PRO B 1 34 ? 8.141 -33.125 -1.643 1 87.25 34 PRO B N 1
ATOM 3134 C CA . PRO B 1 34 ? 7.773 -33.406 -0.256 1 87.25 34 PRO B CA 1
ATOM 3135 C C . PRO B 1 34 ? 6.266 -33.312 -0.014 1 87.25 34 PRO B C 1
ATOM 3137 O O . PRO B 1 34 ? 5.703 -34.125 0.733 1 87.25 34 PRO B O 1
ATOM 3140 N N . ALA B 1 35 ? 5.645 -32.406 -0.623 1 91.44 35 ALA B N 1
ATOM 3141 C CA . ALA B 1 35 ? 4.203 -32.219 -0.46 1 91.44 35 ALA B CA 1
ATOM 3142 C C . ALA B 1 35 ? 3.434 -33.438 -0.996 1 91.44 35 ALA B C 1
ATOM 3144 O O . ALA B 1 35 ? 2.486 -33.906 -0.361 1 91.44 35 ALA B O 1
ATOM 3145 N N . ALA B 1 36 ? 3.805 -33.938 -2.08 1 89.56 36 ALA B N 1
ATOM 3146 C CA . ALA B 1 36 ? 3.135 -35.094 -2.691 1 89.56 36 ALA B CA 1
ATOM 3147 C C . ALA B 1 36 ? 3.32 -36.344 -1.85 1 89.56 36 ALA B C 1
ATOM 3149 O O . ALA B 1 36 ? 2.434 -37.188 -1.794 1 89.56 36 ALA B O 1
ATOM 3150 N N . ARG B 1 37 ? 4.387 -36.375 -1.212 1 86.69 37 ARG B N 1
ATOM 3151 C CA . ARG B 1 37 ? 4.707 -37.531 -0.403 1 86.69 37 ARG B CA 1
ATOM 3152 C C . ARG B 1 37 ? 3.748 -37.656 0.775 1 86.69 37 ARG B C 1
ATOM 3154 O O . ARG B 1 37 ? 3.422 -38.781 1.198 1 86.69 37 ARG B O 1
ATOM 3161 N N . THR B 1 38 ? 3.293 -36.594 1.213 1 87.94 38 THR B N 1
ATOM 3162 C CA . THR B 1 38 ? 2.455 -36.625 2.406 1 87.94 38 THR B CA 1
ATOM 3163 C C . THR B 1 38 ? 0.982 -36.469 2.037 1 87.94 38 THR B C 1
ATOM 3165 O O . THR B 1 38 ? 0.115 -36.469 2.914 1 87.94 38 THR B O 1
ATOM 3168 N N . SER B 1 39 ? 0.798 -36.438 0.823 1 91.19 39 SER B N 1
ATOM 3169 C CA . SER B 1 39 ? -0.576 -36.281 0.358 1 91.19 39 SER B CA 1
ATOM 3170 C C . SER B 1 39 ? -1.334 -37.594 0.415 1 91.19 39 SER B C 1
ATOM 3172 O O . SER B 1 39 ? -0.785 -38.625 0.079 1 91.19 39 SER B O 1
ATOM 3174 N N . GLU B 1 40 ? -2.611 -37.438 0.778 1 89.12 40 GLU B N 1
ATOM 3175 C CA . GLU B 1 40 ? -3.475 -38.625 0.767 1 89.12 40 GLU B CA 1
ATOM 3176 C C . GLU B 1 40 ? -4.148 -38.812 -0.591 1 89.12 40 GLU B C 1
ATOM 3178 O O . GLU B 1 40 ? -4.758 -39.844 -0.856 1 89.12 40 GLU B O 1
ATOM 3183 N N . HIS B 1 41 ? -3.936 -37.844 -1.447 1 95.25 41 HIS B N 1
ATOM 3184 C CA . HIS B 1 41 ? -4.707 -37.844 -2.686 1 95.25 41 HIS B CA 1
ATOM 3185 C C . HIS B 1 41 ? -3.791 -37.906 -3.904 1 95.25 41 HIS B C 1
ATOM 3187 O O . HIS B 1 41 ? -4.242 -38.188 -5.016 1 95.25 41 HIS B O 1
ATOM 3193 N N . ALA B 1 42 ? -2.506 -37.688 -3.709 1 95.69 42 ALA B N 1
ATOM 3194 C CA . ALA B 1 42 ? -1.582 -37.562 -4.832 1 95.69 42 ALA B CA 1
ATOM 3195 C C . ALA B 1 42 ? -0.251 -38.25 -4.523 1 95.69 42 ALA B C 1
ATOM 3197 O O . ALA B 1 42 ? 0.107 -38.406 -3.355 1 95.69 42 ALA B O 1
ATOM 3198 N N . TYR B 1 43 ? 0.419 -38.688 -5.504 1 93.81 43 TYR B N 1
ATOM 3199 C CA . TYR B 1 43 ? 1.796 -39.156 -5.391 1 93.81 43 TYR B CA 1
ATOM 3200 C C . TYR B 1 43 ? 2.586 -38.844 -6.652 1 93.81 43 TYR B C 1
ATOM 3202 O O . TYR B 1 43 ? 2.002 -38.531 -7.703 1 93.81 43 TYR B O 1
ATOM 3210 N N . VAL B 1 44 ? 3.924 -38.844 -6.535 1 94.88 44 VAL B N 1
ATOM 3211 C CA . VAL B 1 44 ? 4.793 -38.625 -7.688 1 94.88 44 VAL B CA 1
ATOM 3212 C C . VAL B 1 44 ? 5.098 -39.938 -8.367 1 94.88 44 VAL B C 1
ATOM 3214 O O . VAL B 1 44 ? 5.66 -40.844 -7.75 1 94.88 44 VAL B O 1
ATOM 3217 N N . ALA B 1 45 ? 4.742 -40 -9.602 1 95.44 45 ALA B N 1
ATOM 3218 C CA . ALA B 1 45 ? 4.922 -41.25 -10.336 1 95.44 45 ALA B CA 1
ATOM 3219 C C . ALA B 1 45 ? 6.125 -41.188 -11.273 1 95.44 45 ALA B C 1
ATOM 3221 O O . ALA B 1 45 ? 6.711 -42.188 -11.633 1 95.44 45 ALA B O 1
ATOM 3222 N N . ALA B 1 46 ? 6.469 -39.969 -11.648 1 96.44 46 ALA B N 1
ATOM 3223 C CA . ALA B 1 46 ? 7.559 -39.781 -12.602 1 96.44 46 ALA B CA 1
ATOM 3224 C C . ALA B 1 46 ? 8.164 -38.406 -12.508 1 96.44 46 ALA B C 1
ATOM 3226 O O . ALA B 1 46 ? 7.547 -37.469 -11.953 1 96.44 46 ALA B O 1
ATOM 3227 N N . LEU B 1 47 ? 9.406 -38.312 -13.039 1 96.25 47 LEU B N 1
ATOM 3228 C CA . LEU B 1 47 ? 10.141 -37.062 -13.109 1 96.25 47 LEU B CA 1
ATOM 3229 C C . LEU B 1 47 ? 10.602 -36.781 -14.539 1 96.25 47 LEU B C 1
ATOM 3231 O O . LEU B 1 47 ? 11.023 -37.688 -15.25 1 96.25 47 LEU B O 1
ATOM 3235 N N . VAL B 1 48 ? 10.477 -35.531 -14.953 1 97.25 48 VAL B N 1
ATOM 3236 C CA . VAL B 1 48 ? 10.984 -35.094 -16.234 1 97.25 48 VAL B CA 1
ATOM 3237 C C . VAL B 1 48 ? 12.008 -33.969 -16.031 1 97.25 48 VAL B C 1
ATOM 3239 O O . VAL B 1 48 ? 11.703 -32.938 -15.422 1 97.25 48 VAL B O 1
ATOM 3242 N N . THR B 1 49 ? 13.211 -34.125 -16.531 1 96.06 49 THR B N 1
ATOM 3243 C CA . THR B 1 49 ? 14.273 -33.156 -16.25 1 96.06 49 THR B CA 1
ATOM 3244 C C . THR B 1 49 ? 15.273 -33.125 -17.406 1 96.06 49 THR B C 1
ATOM 3246 O O . THR B 1 49 ? 15.344 -34.031 -18.219 1 96.06 49 THR B O 1
ATOM 3249 N N . GLY B 1 50 ? 15.906 -31.969 -17.5 1 93.81 50 GLY B N 1
ATOM 3250 C CA . GLY B 1 50 ? 16.984 -31.828 -18.469 1 93.81 50 GLY B CA 1
ATOM 3251 C C . GLY B 1 50 ? 18.297 -32.406 -17.969 1 93.81 50 GLY B C 1
ATOM 3252 O O . GLY B 1 50 ? 19.25 -32.531 -18.75 1 93.81 50 GLY B O 1
ATOM 3253 N N . ASP B 1 51 ? 18.359 -32.781 -16.703 1 92.81 51 ASP B N 1
ATOM 3254 C CA . ASP B 1 51 ? 19.531 -33.375 -16.078 1 92.81 51 ASP B CA 1
ATOM 3255 C C . ASP B 1 51 ? 19.234 -34.75 -15.547 1 92.81 51 ASP B C 1
ATOM 3257 O O . ASP B 1 51 ? 18.922 -34.938 -14.367 1 92.81 51 ASP B O 1
ATOM 3261 N N . PRO B 1 52 ? 19.547 -35.719 -16.328 1 90.38 52 PRO B N 1
ATOM 3262 C CA . PRO B 1 52 ? 19.141 -37.062 -15.945 1 90.38 52 PRO B CA 1
ATOM 3263 C C . PRO B 1 52 ? 19.828 -37.531 -14.656 1 90.38 52 PRO B C 1
ATOM 3265 O O . PRO B 1 52 ? 19.219 -38.25 -13.859 1 90.38 52 PRO B O 1
ATOM 3268 N N . GLU B 1 53 ? 21.031 -37.125 -14.492 1 91.38 53 GLU B N 1
ATOM 3269 C CA . GLU B 1 53 ? 21.734 -37.562 -13.289 1 91.38 53 GLU B CA 1
ATOM 3270 C C . GLU B 1 53 ? 21.094 -36.969 -12.039 1 91.38 53 GLU B C 1
ATOM 3272 O O . GLU B 1 53 ? 20.906 -37.656 -11.039 1 91.38 53 GLU B O 1
ATOM 3277 N N . LYS B 1 54 ? 20.734 -35.75 -12.172 1 88.31 54 LYS B N 1
ATOM 3278 C CA . LYS B 1 54 ? 20.016 -35.125 -11.07 1 88.31 54 LYS B CA 1
ATOM 3279 C C . LYS B 1 54 ? 18.656 -35.781 -10.852 1 88.31 54 LYS B C 1
ATOM 3281 O O . LYS B 1 54 ? 18.25 -36 -9.703 1 88.31 54 LYS B O 1
ATOM 3286 N N . GLY B 1 55 ? 18.078 -36.094 -11.891 1 90.5 55 GLY B N 1
ATOM 3287 C CA . GLY B 1 55 ? 16.781 -36.781 -11.82 1 90.5 55 GLY B CA 1
ATOM 3288 C C . GLY B 1 55 ? 16.859 -38.125 -11.141 1 90.5 55 GLY B C 1
ATOM 3289 O O . GLY B 1 55 ? 16.016 -38.469 -10.312 1 90.5 55 GLY B O 1
ATOM 3290 N N . LYS B 1 56 ? 17.844 -38.844 -11.461 1 91.12 56 LYS B N 1
ATOM 3291 C CA . LYS B 1 56 ? 18.031 -40.156 -10.875 1 91.12 56 LYS B CA 1
ATOM 3292 C C . LYS B 1 56 ? 18.312 -40.062 -9.375 1 91.12 56 LYS B C 1
ATOM 3294 O O . LYS B 1 56 ? 17.812 -40.875 -8.594 1 91.12 56 LYS B O 1
ATOM 3299 N N . ALA B 1 57 ? 19.094 -39.125 -9.086 1 88.69 57 ALA B N 1
ATOM 3300 C CA . ALA B 1 57 ? 19.375 -38.906 -7.672 1 88.69 57 ALA B CA 1
ATOM 3301 C C . ALA B 1 57 ? 18.094 -38.625 -6.891 1 88.69 57 ALA B C 1
ATOM 3303 O O . ALA B 1 57 ? 17.891 -39.156 -5.801 1 88.69 57 ALA B O 1
ATOM 3304 N N . PHE B 1 58 ? 17.297 -37.844 -7.516 1 86.62 58 PHE B N 1
ATOM 3305 C CA . PHE B 1 58 ? 16.016 -37.5 -6.887 1 86.62 58 PHE B CA 1
ATOM 3306 C C . PHE B 1 58 ? 15.109 -38.719 -6.824 1 86.62 58 PHE B C 1
ATOM 3308 O O . PHE B 1 58 ? 14.414 -38.938 -5.828 1 86.62 58 PHE B O 1
ATOM 3315 N N . ALA B 1 59 ? 15.117 -39.438 -7.852 1 88.56 59 ALA B N 1
ATOM 3316 C CA . ALA B 1 59 ? 14.289 -40.625 -7.906 1 88.56 59 ALA B CA 1
ATOM 3317 C C . ALA B 1 59 ? 14.641 -41.594 -6.777 1 88.56 59 ALA B C 1
ATOM 3319 O O . ALA B 1 59 ? 13.758 -42.094 -6.086 1 88.56 59 ALA B O 1
ATOM 3320 N N . HIS B 1 60 ? 15.859 -41.719 -6.551 1 87.44 60 HIS B N 1
ATOM 3321 C CA . HIS B 1 60 ? 16.328 -42.625 -5.512 1 87.44 60 HIS B CA 1
ATOM 3322 C C . HIS B 1 60 ? 15.922 -42.125 -4.125 1 87.44 60 HIS B C 1
ATOM 3324 O O . HIS B 1 60 ? 15.594 -42.938 -3.25 1 87.44 60 HIS B O 1
ATOM 3330 N N . ALA B 1 61 ? 15.93 -40.906 -4.035 1 83.88 61 ALA B N 1
ATOM 3331 C CA . ALA B 1 61 ? 15.609 -40.312 -2.744 1 83.88 61 ALA B CA 1
ATOM 3332 C C . ALA B 1 61 ? 14.109 -40.406 -2.453 1 83.88 61 ALA B C 1
ATOM 3334 O O . ALA B 1 61 ? 13.695 -40.312 -1.297 1 83.88 61 ALA B O 1
ATOM 3335 N N . TYR B 1 62 ? 13.289 -40.625 -3.496 1 81.62 62 TYR B N 1
ATOM 3336 C CA . TYR B 1 62 ? 11.852 -40.531 -3.283 1 81.62 62 TYR B CA 1
ATOM 3337 C C . TYR B 1 62 ? 11.133 -41.781 -3.744 1 81.62 62 TYR B C 1
ATOM 3339 O O . TYR B 1 62 ? 10.039 -41.719 -4.301 1 81.62 62 TYR B O 1
ATOM 3347 N N . ASP B 1 63 ? 11.648 -42.875 -3.59 1 82.62 63 ASP B N 1
ATOM 3348 C CA . ASP B 1 63 ? 11.109 -44.219 -3.82 1 82.62 63 ASP B CA 1
ATOM 3349 C C . ASP B 1 63 ? 10.664 -44.375 -5.27 1 82.62 63 ASP B C 1
ATOM 3351 O O . ASP B 1 63 ? 9.609 -44.969 -5.539 1 82.62 63 ASP B O 1
ATOM 3355 N N . LEU B 1 64 ? 11.297 -43.719 -6.148 1 91.31 64 LEU B N 1
ATOM 3356 C CA . LEU B 1 64 ? 11.164 -43.906 -7.59 1 91.31 64 LEU B CA 1
ATOM 3357 C C . LEU B 1 64 ? 12.383 -44.656 -8.148 1 91.31 64 LEU B C 1
ATOM 3359 O O . LEU B 1 64 ? 13.352 -44.875 -7.426 1 91.31 64 LEU B O 1
ATOM 3363 N N . THR B 1 65 ? 12.258 -45.188 -9.344 1 93.38 65 THR B N 1
ATOM 3364 C CA . THR B 1 65 ? 13.359 -45.875 -9.992 1 93.38 65 THR B CA 1
ATOM 3365 C C . THR B 1 65 ? 13.922 -45.031 -11.133 1 93.38 65 THR B C 1
ATOM 3367 O O . THR B 1 65 ? 13.344 -44 -11.516 1 93.38 65 THR B O 1
ATOM 3370 N N . GLU B 1 66 ? 15.031 -45.438 -11.586 1 94.19 66 GLU B N 1
ATOM 3371 C CA . GLU B 1 66 ? 15.641 -44.75 -12.719 1 94.19 66 GLU B CA 1
ATOM 3372 C C . GLU B 1 66 ? 14.711 -44.75 -13.938 1 94.19 66 GLU B C 1
ATOM 3374 O O . GLU B 1 66 ? 14.742 -43.844 -14.75 1 94.19 66 GLU B O 1
ATOM 3379 N N . GLY B 1 67 ? 13.867 -45.781 -14.008 1 94.31 67 GLY B N 1
ATOM 3380 C CA . GLY B 1 67 ? 12.906 -45.875 -15.102 1 94.31 67 GLY B CA 1
ATOM 3381 C C . GLY B 1 67 ? 11.781 -44.875 -15 1 94.31 67 GLY B C 1
ATOM 3382 O O . GLY B 1 67 ? 11.039 -44.688 -15.969 1 94.31 67 GLY B O 1
ATOM 3383 N N . ASP B 1 68 ? 11.719 -44.219 -13.898 1 96.06 68 ASP B N 1
ATOM 3384 C CA . ASP B 1 68 ? 10.672 -43.219 -13.68 1 96.06 68 ASP B CA 1
ATOM 3385 C C . ASP B 1 68 ? 11.172 -41.812 -14.008 1 96.06 68 ASP B C 1
ATOM 3387 O O . ASP B 1 68 ? 10.461 -40.844 -13.789 1 96.06 68 ASP B O 1
ATOM 3391 N N . VAL B 1 69 ? 12.445 -41.719 -14.5 1 96.5 69 VAL B N 1
ATOM 3392 C CA . VAL B 1 69 ? 13.047 -40.438 -14.867 1 96.5 69 VAL B CA 1
ATOM 3393 C C . VAL B 1 69 ? 13.086 -40.312 -16.391 1 96.5 69 VAL B C 1
ATOM 3395 O O . VAL B 1 69 ? 13.633 -41.156 -17.078 1 96.5 69 VAL B O 1
ATOM 3398 N N . TYR B 1 70 ? 12.508 -39.188 -16.828 1 97.12 70 TYR B N 1
ATOM 3399 C CA . TYR B 1 70 ? 12.438 -38.938 -18.25 1 97.12 70 TYR B CA 1
ATOM 3400 C C . TYR B 1 70 ? 13.156 -37.625 -18.594 1 97.12 70 TYR B C 1
ATOM 3402 O O . TYR B 1 70 ? 13.219 -36.719 -17.781 1 97.12 70 TYR B O 1
ATOM 3410 N N . THR B 1 71 ? 13.727 -37.594 -19.812 1 96.69 71 THR B N 1
ATOM 3411 C CA . THR B 1 71 ? 14.203 -36.344 -20.375 1 96.69 71 THR B CA 1
ATOM 3412 C C . THR B 1 71 ? 13.078 -35.594 -21.078 1 96.69 71 THR B C 1
ATOM 3414 O O . THR B 1 71 ? 12.016 -36.156 -21.328 1 96.69 71 THR B O 1
ATOM 3417 N N . TYR B 1 72 ? 13.312 -34.344 -21.422 1 97.19 72 TYR B N 1
ATOM 3418 C CA . TYR B 1 72 ? 12.312 -33.562 -22.125 1 97.19 72 TYR B CA 1
ATOM 3419 C C . TYR B 1 72 ? 12.023 -34.156 -23.5 1 97.19 72 TYR B C 1
ATOM 3421 O O . TYR B 1 72 ? 10.898 -34.094 -23.984 1 97.19 72 TYR B O 1
ATOM 3429 N N . GLU B 1 73 ? 12.984 -34.812 -24.062 1 96.19 73 GLU B N 1
ATOM 3430 C CA . GLU B 1 73 ? 12.844 -35.438 -25.375 1 96.19 73 GLU B CA 1
ATOM 3431 C C . GLU B 1 73 ? 11.953 -36.688 -25.297 1 96.19 73 GLU B C 1
ATOM 3433 O O . GLU B 1 73 ? 11.289 -37.031 -26.266 1 96.19 73 GLU B O 1
ATOM 3438 N N . ARG B 1 74 ? 11.969 -37.281 -24.109 1 96.81 74 ARG B N 1
ATOM 3439 C CA . ARG B 1 74 ? 11.211 -38.5 -23.938 1 96.81 74 ARG B CA 1
ATOM 3440 C C . ARG B 1 74 ? 9.898 -38.25 -23.203 1 96.81 74 ARG B C 1
ATOM 3442 O O . ARG B 1 74 ? 9.297 -39.156 -22.641 1 96.81 74 ARG B O 1
ATOM 3449 N N . PHE B 1 75 ? 9.508 -37.062 -23.219 1 98.06 75 PHE B N 1
ATOM 3450 C CA . PHE B 1 75 ? 8.312 -36.656 -22.5 1 98.06 75 PHE B CA 1
ATOM 3451 C C . PHE B 1 75 ? 7.098 -37.469 -22.938 1 98.06 75 PHE B C 1
ATOM 3453 O O . PHE B 1 75 ? 6.305 -37.906 -22.094 1 98.06 75 PHE B O 1
ATOM 3460 N N . GLU B 1 76 ? 6.969 -37.781 -24.219 1 98.19 76 GLU B N 1
ATOM 3461 C CA . GLU B 1 76 ? 5.785 -38.438 -24.766 1 98.19 76 GLU B CA 1
ATOM 3462 C C . GLU B 1 76 ? 5.703 -39.906 -24.344 1 98.19 76 GLU B C 1
ATOM 3464 O O . GLU B 1 76 ? 4.652 -40.531 -24.469 1 98.19 76 GLU B O 1
ATOM 3469 N N . ALA B 1 77 ? 6.789 -40.438 -23.797 1 97.88 77 ALA B N 1
ATOM 3470 C CA . ALA B 1 77 ? 6.773 -41.812 -23.312 1 97.88 77 ALA B CA 1
ATOM 3471 C C . ALA B 1 77 ? 5.816 -41.938 -22.125 1 97.88 77 ALA B C 1
ATOM 3473 O O . ALA B 1 77 ? 5.363 -43.062 -21.812 1 97.88 77 ALA B O 1
ATOM 3474 N N . LEU B 1 78 ? 5.5 -40.875 -21.5 1 98.12 78 LEU B N 1
ATOM 3475 C CA . LEU B 1 78 ? 4.586 -40.875 -20.359 1 98.12 78 LEU B CA 1
ATOM 3476 C C . LEU B 1 78 ? 3.182 -41.281 -20.781 1 98.12 78 LEU B C 1
ATOM 3478 O O . LEU B 1 78 ? 2.354 -41.656 -19.953 1 98.12 78 LEU B O 1
ATOM 3482 N N . LYS B 1 79 ? 2.865 -41.156 -22.094 1 98.06 79 LYS B N 1
ATOM 3483 C CA . LYS B 1 79 ? 1.557 -41.531 -22.609 1 98.06 79 LYS B CA 1
ATOM 3484 C C . LYS B 1 79 ? 1.213 -42.969 -22.234 1 98.06 79 LYS B C 1
ATOM 3486 O O . LYS B 1 79 ? 0.049 -43.281 -21.984 1 98.06 79 LYS B O 1
ATOM 3491 N N . ASP B 1 80 ? 2.205 -43.812 -22.141 1 96.62 80 ASP B N 1
ATOM 3492 C CA . ASP B 1 80 ? 2.008 -45.25 -21.938 1 96.62 80 ASP B CA 1
ATOM 3493 C C . ASP B 1 80 ? 2.025 -45.594 -20.453 1 96.62 80 ASP B C 1
ATOM 3495 O O . ASP B 1 80 ? 1.871 -46.75 -20.078 1 96.62 80 ASP B O 1
ATOM 3499 N N . ARG B 1 81 ? 2.262 -44.594 -19.625 1 97.06 81 ARG B N 1
ATOM 3500 C C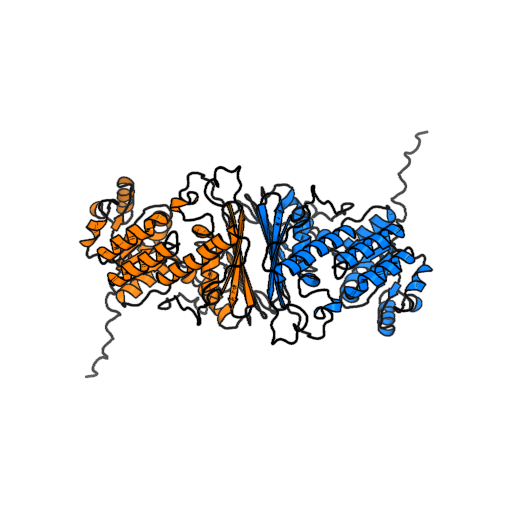A . ARG B 1 81 ? 2.264 -44.812 -18.172 1 97.06 81 ARG B CA 1
ATOM 3501 C C . ARG B 1 81 ? 0.864 -44.656 -17.594 1 97.06 81 ARG B C 1
ATOM 3503 O O . ARG B 1 81 ? 0.421 -43.531 -17.344 1 97.06 81 ARG B O 1
ATOM 3510 N N . GLU B 1 82 ? 0.24 -45.781 -17.203 1 95.44 82 GLU B N 1
ATOM 3511 C CA . GLU B 1 82 ? -1.124 -45.719 -16.688 1 95.44 82 GLU B CA 1
ATOM 3512 C C . GLU B 1 82 ? -1.166 -45.125 -15.297 1 95.44 82 GLU B C 1
ATOM 3514 O O . GLU B 1 82 ? -2.197 -44.594 -14.875 1 95.44 82 GLU B O 1
ATOM 3519 N N . ASP B 1 83 ? -0.056 -45.125 -14.617 1 95.56 83 ASP B N 1
ATOM 3520 C CA . ASP B 1 83 ? -0.015 -44.625 -13.242 1 95.56 83 ASP B CA 1
ATOM 3521 C C . ASP B 1 83 ? 0.218 -43.125 -13.227 1 95.56 83 ASP B C 1
ATOM 3523 O O . ASP B 1 83 ? 0.137 -42.5 -12.172 1 95.56 83 ASP B O 1
ATOM 3527 N N . VAL B 1 84 ? 0.53 -42.562 -14.422 1 97.69 84 VAL B N 1
ATOM 3528 C CA . VAL B 1 84 ? 0.622 -41.125 -14.555 1 97.69 84 VAL B CA 1
ATOM 3529 C C . VAL B 1 84 ? -0.688 -40.562 -15.117 1 97.69 84 VAL B C 1
ATOM 3531 O O . VAL B 1 84 ? -0.996 -40.75 -16.297 1 97.69 84 VAL B O 1
ATOM 3534 N N . GLU B 1 85 ? -1.377 -39.875 -14.281 1 98.12 85 GLU B N 1
ATOM 3535 C CA . GLU B 1 85 ? -2.672 -39.344 -14.711 1 98.12 85 GLU B CA 1
ATOM 3536 C C . GLU B 1 85 ? -2.604 -37.844 -14.969 1 98.12 85 GLU B C 1
ATOM 3538 O O . GLU B 1 85 ? -3.438 -37.281 -15.695 1 98.12 85 GLU B O 1
ATOM 3543 N N . ALA B 1 86 ? -1.65 -37.219 -14.344 1 98.62 86 ALA B N 1
ATOM 3544 C CA . ALA B 1 86 ? -1.496 -35.781 -14.469 1 98.62 86 ALA B CA 1
ATOM 3545 C C . ALA B 1 86 ? -0.023 -35.375 -14.555 1 98.62 86 ALA B C 1
ATOM 3547 O O . ALA B 1 86 ? 0.852 -36.156 -14.141 1 98.62 86 ALA B O 1
ATOM 3548 N N . VAL B 1 87 ? 0.211 -34.219 -15.109 1 98.62 87 VAL B N 1
ATOM 3549 C CA . VAL B 1 87 ? 1.545 -33.656 -15.086 1 98.62 87 VAL B CA 1
ATOM 3550 C C . VAL B 1 87 ? 1.512 -32.312 -14.32 1 98.62 87 VAL B C 1
ATOM 3552 O O . VAL B 1 87 ? 0.524 -31.594 -14.375 1 98.62 87 VAL B O 1
ATOM 3555 N N . TYR B 1 88 ? 2.549 -32.062 -13.539 1 98.56 88 TYR B N 1
ATOM 3556 C CA . TYR B 1 88 ? 2.797 -30.766 -12.914 1 98.56 88 TYR B CA 1
ATOM 3557 C C . TYR B 1 88 ? 3.945 -30.047 -13.602 1 98.56 88 TYR B C 1
ATOM 3559 O O . TYR B 1 88 ? 5.102 -30.453 -13.492 1 98.56 88 TYR B O 1
ATOM 3567 N N . ILE B 1 89 ? 3.613 -28.969 -14.273 1 98.62 89 ILE B N 1
ATOM 3568 C CA . ILE B 1 89 ? 4.582 -28.266 -15.094 1 98.62 89 ILE B CA 1
ATOM 3569 C C . ILE B 1 89 ? 5.227 -27.141 -14.281 1 98.62 89 ILE B C 1
ATOM 3571 O O . ILE B 1 89 ? 4.555 -26.172 -13.906 1 98.62 89 ILE B O 1
ATOM 3575 N N . VAL B 1 90 ? 6.523 -27.266 -14.023 1 97.44 90 VAL B N 1
ATOM 3576 C CA . VAL B 1 90 ? 7.332 -26.312 -13.273 1 97.44 90 VAL B CA 1
ATOM 3577 C C . VAL B 1 90 ? 8.539 -25.875 -14.102 1 97.44 90 VAL B C 1
ATOM 3579 O O . VAL B 1 90 ? 9.688 -26.109 -13.711 1 97.44 90 VAL B O 1
ATOM 3582 N N . LEU B 1 91 ? 8.336 -25.266 -15.25 1 97.44 91 LEU B N 1
ATOM 3583 C CA . LEU B 1 91 ? 9.328 -24.812 -16.219 1 97.44 91 LEU B CA 1
ATOM 3584 C C . LEU B 1 91 ? 9.305 -23.281 -16.344 1 97.44 91 LEU B C 1
ATOM 3586 O O . LEU B 1 91 ? 8.422 -22.625 -15.789 1 97.44 91 LEU B O 1
ATOM 3590 N N . PRO B 1 92 ? 10.305 -22.719 -17 1 97.19 92 PRO B N 1
ATOM 3591 C CA . PRO B 1 92 ? 10.148 -21.312 -17.328 1 97.19 92 PRO B CA 1
ATOM 3592 C C . PRO B 1 92 ? 8.844 -21.016 -18.062 1 97.19 92 PRO B C 1
ATOM 3594 O O . PRO B 1 92 ? 8.367 -21.844 -18.844 1 97.19 92 PRO B O 1
ATOM 3597 N N . ASN B 1 93 ? 8.312 -19.859 -17.891 1 98.62 93 ASN B N 1
ATOM 3598 C CA . ASN B 1 93 ? 6.949 -19.531 -18.297 1 98.62 93 ASN B CA 1
ATOM 3599 C C . ASN B 1 93 ? 6.719 -19.781 -19.781 1 98.62 93 ASN B C 1
ATOM 3601 O O . ASN B 1 93 ? 5.66 -20.281 -20.172 1 98.62 93 ASN B O 1
ATOM 3605 N N . SER B 1 94 ? 7.695 -19.5 -20.578 1 98.5 94 SER B N 1
ATOM 3606 C CA . SER B 1 94 ? 7.543 -19.594 -22.031 1 98.5 94 SER B CA 1
ATOM 3607 C C . SER B 1 94 ? 7.379 -21.031 -22.484 1 98.5 94 SER B C 1
ATOM 3609 O O . SER B 1 94 ? 6.969 -21.297 -23.609 1 98.5 94 SER B O 1
ATOM 3611 N N . LEU B 1 95 ? 7.676 -21.953 -21.609 1 98.44 95 LEU B N 1
ATOM 3612 C CA . LEU B 1 95 ? 7.602 -23.375 -21.969 1 98.44 95 LEU B CA 1
ATOM 3613 C C . LEU B 1 95 ? 6.277 -23.984 -21.516 1 98.44 95 LEU B C 1
ATOM 3615 O O . LEU B 1 95 ? 5.957 -25.109 -21.875 1 98.44 95 LEU B O 1
ATOM 3619 N N . HIS B 1 96 ? 5.5 -23.25 -20.797 1 98.88 96 HIS B N 1
ATOM 3620 C CA . HIS B 1 96 ? 4.258 -23.781 -20.234 1 98.88 96 HIS B CA 1
ATOM 3621 C C . HIS B 1 96 ? 3.307 -24.234 -21.328 1 98.88 96 HIS B C 1
ATOM 3623 O O . HIS B 1 96 ? 2.748 -25.328 -21.266 1 98.88 96 HIS B O 1
ATOM 3629 N N . ARG B 1 97 ? 3.166 -23.406 -22.297 1 98.88 97 ARG B N 1
ATOM 3630 C CA . ARG B 1 97 ? 2.221 -23.734 -23.359 1 98.88 97 ARG B CA 1
ATOM 3631 C C . ARG B 1 97 ? 2.617 -25.031 -24.062 1 98.88 97 ARG B C 1
ATOM 3633 O O . ARG B 1 97 ? 1.8 -25.953 -24.203 1 98.88 97 ARG B O 1
ATOM 3640 N N . GLU B 1 98 ? 3.85 -25.062 -24.453 1 98.81 98 GLU B N 1
ATOM 3641 C CA . GLU B 1 98 ? 4.344 -26.234 -25.188 1 98.81 98 GLU B CA 1
ATOM 3642 C C . GLU B 1 98 ? 4.07 -27.516 -24.406 1 98.81 98 GLU B C 1
ATOM 3644 O O . GLU B 1 98 ? 3.494 -28.469 -24.938 1 98.81 98 GLU B O 1
ATOM 3649 N N . TYR B 1 99 ? 4.387 -27.531 -23.188 1 98.88 99 TYR B N 1
ATOM 3650 C CA . TYR B 1 99 ? 4.301 -28.766 -22.406 1 98.88 99 TYR B CA 1
ATOM 3651 C C . TYR B 1 99 ? 2.861 -29.047 -21.984 1 98.88 99 TYR B C 1
ATOM 3653 O O . TYR B 1 99 ? 2.477 -30.203 -21.797 1 98.88 99 TYR B O 1
ATOM 3661 N N . THR B 1 100 ? 2.072 -28.016 -21.844 1 98.94 100 THR B N 1
ATOM 3662 C CA . THR B 1 100 ? 0.646 -28.203 -21.609 1 98.94 100 THR B CA 1
ATOM 3663 C C . THR B 1 100 ? -0.01 -28.859 -22.828 1 98.94 100 THR B C 1
ATOM 3665 O O . THR B 1 100 ? -0.742 -29.844 -22.688 1 98.94 100 THR B O 1
ATOM 3668 N N . GLU B 1 101 ? 0.262 -28.344 -23.984 1 98.88 101 GLU B N 1
ATOM 3669 C CA . GLU B 1 101 ? -0.313 -28.891 -25.219 1 98.88 101 GLU B CA 1
ATOM 3670 C C . GLU B 1 101 ? 0.137 -30.328 -25.438 1 98.88 101 GLU B C 1
ATOM 3672 O O . GLU B 1 101 ? -0.664 -31.188 -25.828 1 98.88 101 GLU B O 1
ATOM 3677 N N . ARG B 1 102 ? 1.382 -30.578 -25.203 1 98.81 102 ARG B N 1
ATOM 3678 C CA . ARG B 1 102 ? 1.923 -31.922 -25.344 1 98.81 102 ARG B CA 1
ATOM 3679 C C . ARG B 1 102 ? 1.274 -32.875 -24.344 1 98.81 102 ARG B C 1
ATOM 3681 O O . ARG B 1 102 ? 0.912 -34 -24.703 1 98.81 102 ARG B O 1
ATOM 3688 N N . ALA B 1 103 ? 1.118 -32.469 -23.094 1 98.88 103 ALA B N 1
ATOM 3689 C CA . ALA B 1 103 ? 0.461 -33.281 -22.078 1 98.88 103 ALA B CA 1
ATOM 3690 C C . ALA B 1 103 ? -0.989 -33.562 -22.453 1 98.88 103 ALA B C 1
ATOM 3692 O O . ALA B 1 103 ? -1.465 -34.688 -22.312 1 98.88 103 ALA B O 1
ATOM 3693 N N . ALA B 1 104 ? -1.671 -32.594 -22.938 1 98.81 104 ALA B N 1
ATOM 3694 C CA . ALA B 1 104 ? -3.061 -32.719 -23.359 1 98.81 104 ALA B CA 1
ATOM 3695 C C . ALA B 1 104 ? -3.188 -33.781 -24.469 1 98.81 104 ALA B C 1
ATOM 3697 O O . ALA B 1 104 ? -4.066 -34.625 -24.422 1 98.81 104 ALA B O 1
ATOM 3698 N N . LYS B 1 105 ? -2.293 -33.688 -25.391 1 98.38 105 LYS B N 1
ATOM 3699 C CA . LYS B 1 105 ? -2.299 -34.656 -26.516 1 98.38 105 LYS B CA 1
ATOM 3700 C C . LYS B 1 105 ? -2.139 -36.094 -26.016 1 98.38 105 LYS B C 1
ATOM 3702 O O . LYS B 1 105 ? -2.656 -37.031 -26.625 1 98.38 105 LYS B O 1
ATOM 3707 N N . MET B 1 106 ? -1.472 -36.25 -24.875 1 98.25 106 MET B N 1
ATOM 3708 C CA . MET B 1 106 ? -1.24 -37.562 -24.266 1 98.25 106 MET B CA 1
ATOM 3709 C C . MET B 1 106 ? -2.43 -38 -23.406 1 98.25 106 MET B C 1
ATOM 3711 O O . MET B 1 106 ? -2.441 -39.094 -22.859 1 98.25 106 MET B O 1
ATOM 3715 N N . GLY B 1 107 ? -3.355 -37.125 -23.266 1 98.44 107 GLY B N 1
ATOM 3716 C CA . GLY B 1 107 ? -4.52 -37.406 -22.438 1 98.44 107 GLY B CA 1
ATOM 3717 C C . GLY B 1 107 ? -4.246 -37.281 -20.953 1 98.44 107 GLY B C 1
ATOM 3718 O O . GLY B 1 107 ? -4.906 -37.906 -20.141 1 98.44 107 GLY B O 1
ATOM 3719 N N . LYS B 1 108 ? -3.223 -36.5 -20.609 1 98.81 108 LYS B N 1
ATOM 3720 C CA . LYS B 1 108 ? -2.891 -36.281 -19.203 1 98.81 108 LYS B CA 1
ATOM 3721 C C . LYS B 1 108 ? -3.453 -34.938 -18.703 1 98.81 108 LYS B C 1
ATOM 3723 O O . LYS B 1 108 ? -3.412 -33.938 -19.406 1 98.81 108 LYS B O 1
ATOM 3728 N N . HIS B 1 109 ? -4.066 -34.938 -17.484 1 98.88 109 HIS B N 1
ATOM 3729 C CA . HIS B 1 109 ? -4.461 -33.688 -16.844 1 98.88 109 HIS B CA 1
ATOM 3730 C C . HIS B 1 109 ? -3.248 -32.812 -16.531 1 98.88 109 HIS B C 1
ATOM 3732 O O . HIS B 1 109 ? -2.123 -33.312 -16.453 1 98.88 109 HIS B O 1
ATOM 3738 N N . VAL B 1 110 ? -3.471 -31.484 -16.406 1 98.94 110 VAL B N 1
ATOM 3739 C CA . VAL B 1 110 ? -2.33 -30.578 -16.281 1 98.94 110 VAL B CA 1
ATOM 3740 C C . VAL B 1 110 ? -2.52 -29.672 -15.07 1 98.94 110 VAL B C 1
ATOM 3742 O O . VAL B 1 110 ? -3.533 -28.969 -14.961 1 98.94 110 VAL B O 1
ATOM 3745 N N . LEU B 1 111 ? -1.651 -29.719 -14.102 1 98.81 111 LEU B N 1
ATOM 3746 C CA . LEU B 1 111 ? -1.39 -28.688 -13.109 1 98.81 111 LEU B CA 1
ATOM 3747 C C . LEU B 1 111 ? -0.182 -27.844 -13.5 1 98.81 111 LEU B C 1
ATOM 3749 O O . LEU B 1 111 ? 0.94 -28.344 -13.57 1 98.81 111 LEU B O 1
ATOM 3753 N N . CYS B 1 112 ? -0.391 -26.578 -13.82 1 98.88 112 CYS B N 1
ATOM 3754 C CA . CYS B 1 112 ? 0.681 -25.719 -14.312 1 98.88 112 CYS B CA 1
ATOM 3755 C C . CYS B 1 112 ? 0.988 -24.609 -13.328 1 98.88 112 CYS B C 1
ATOM 3757 O O . CYS B 1 112 ? 0.075 -23.953 -12.82 1 98.88 112 CYS B O 1
ATOM 3759 N N . GLU B 1 113 ? 2.195 -24.359 -13.086 1 98.44 113 GLU B N 1
ATOM 3760 C CA . GLU B 1 113 ? 2.629 -23.266 -12.242 1 98.44 113 GLU B CA 1
ATOM 3761 C C . GLU B 1 113 ? 2.145 -21.922 -12.789 1 98.44 113 GLU B C 1
ATOM 3763 O O . GLU B 1 113 ? 1.938 -21.781 -14 1 98.44 113 GLU B O 1
ATOM 3768 N N . LYS B 1 114 ? 1.943 -21 -11.922 1 98.69 114 LYS B N 1
ATOM 3769 C CA . LYS B 1 114 ? 1.65 -19.625 -12.305 1 98.69 114 LYS B CA 1
ATOM 3770 C C . LYS B 1 114 ? 2.922 -18.891 -12.703 1 98.69 114 LYS B C 1
ATOM 3772 O O . LYS B 1 114 ? 4.008 -19.203 -12.211 1 98.69 114 LYS B O 1
ATOM 3777 N N . PRO B 1 115 ? 2.908 -17.906 -13.484 1 98.69 115 PRO B N 1
ATOM 3778 C CA . PRO B 1 115 ? 1.728 -17.609 -14.305 1 98.69 115 PRO B CA 1
ATOM 3779 C C . PRO B 1 115 ? 1.452 -18.688 -15.352 1 98.69 115 PRO B C 1
ATOM 3781 O O . PRO B 1 115 ? 2.326 -19.5 -15.648 1 98.69 115 PRO B O 1
ATOM 3784 N N . LEU B 1 116 ? 0.276 -18.688 -15.867 1 98.81 116 LEU B N 1
ATOM 3785 C CA . LEU B 1 116 ? -0.115 -19.797 -16.734 1 98.81 116 LEU B CA 1
ATOM 3786 C C . LEU B 1 116 ? 0.768 -19.844 -17.984 1 98.81 116 LEU B C 1
ATOM 3788 O O . LEU B 1 116 ? 1.052 -20.922 -18.5 1 98.81 116 LEU B O 1
ATOM 3792 N N . SER B 1 117 ? 1.152 -18.688 -18.5 1 98.5 117 SER B N 1
ATOM 3793 C CA . SER B 1 117 ? 2.059 -18.578 -19.641 1 98.5 117 SER B CA 1
ATOM 3794 C C . SER B 1 117 ? 2.746 -17.219 -19.656 1 98.5 117 SER B C 1
ATOM 3796 O O . SER B 1 117 ? 3.135 -16.688 -18.609 1 98.5 117 SER B O 1
ATOM 3798 N N . VAL B 1 118 ? 3.029 -16.688 -20.922 1 98.31 118 VAL B N 1
ATOM 3799 C CA . VAL B 1 118 ? 3.748 -15.422 -21 1 98.31 118 VAL B CA 1
ATOM 3800 C C . VAL B 1 118 ? 2.799 -14.312 -21.469 1 98.31 118 VAL B C 1
ATOM 3802 O O . VAL B 1 118 ? 3.113 -13.133 -21.328 1 98.31 118 VAL B O 1
ATOM 3805 N N . ASN B 1 119 ? 1.642 -14.672 -21.984 1 97.94 119 ASN B N 1
ATOM 3806 C CA . ASN B 1 119 ? 0.624 -13.719 -22.422 1 97.94 119 ASN B CA 1
ATOM 3807 C C . ASN B 1 119 ? -0.751 -14.375 -22.516 1 97.94 119 ASN B C 1
ATOM 3809 O O . ASN B 1 119 ? -0.877 -15.586 -22.359 1 97.94 119 ASN B O 1
ATOM 3813 N N . ALA B 1 120 ? -1.722 -13.555 -22.766 1 98.44 120 ALA B N 1
ATOM 3814 C CA . ALA B 1 120 ? -3.102 -14.031 -22.766 1 98.44 120 ALA B CA 1
ATOM 3815 C C . ALA B 1 120 ? -3.355 -14.992 -23.922 1 98.44 120 ALA B C 1
ATOM 3817 O O . ALA B 1 120 ? -4.074 -15.984 -23.766 1 98.44 120 ALA B O 1
ATOM 3818 N N . ALA B 1 121 ? -2.803 -14.734 -25.031 1 98.5 121 ALA B N 1
ATOM 3819 C CA . ALA B 1 121 ? -3.018 -15.57 -26.203 1 98.5 121 ALA B CA 1
ATOM 3820 C C . ALA B 1 121 ? -2.477 -16.984 -25.969 1 98.5 121 ALA B C 1
ATOM 3822 O O . ALA B 1 121 ? -3.164 -17.969 -26.25 1 98.5 121 ALA B O 1
ATOM 3823 N N . ASP B 1 122 ? -1.271 -17.062 -25.422 1 98.75 122 ASP B N 1
ATOM 3824 C CA . ASP B 1 122 ? -0.667 -18.359 -25.141 1 98.75 122 ASP B CA 1
ATOM 3825 C C . ASP B 1 122 ? -1.444 -19.094 -24.062 1 98.75 122 ASP B C 1
ATOM 3827 O O . ASP B 1 122 ? -1.664 -20.312 -24.156 1 98.75 122 ASP B O 1
ATOM 3831 N N . ALA B 1 123 ? -1.831 -18.406 -23.078 1 98.88 123 ALA B N 1
ATOM 3832 C CA . ALA B 1 123 ? -2.621 -19.016 -22.016 1 98.88 123 ALA B CA 1
ATOM 3833 C C . ALA B 1 123 ? -3.934 -19.578 -22.547 1 98.88 123 ALA B C 1
ATOM 3835 O O . ALA B 1 123 ? -4.336 -20.688 -22.188 1 98.88 123 ALA B O 1
ATOM 3836 N N . GLN B 1 124 ? -4.555 -18.781 -23.406 1 98.88 124 GLN B N 1
ATOM 3837 C CA . GLN B 1 124 ? -5.809 -19.25 -24 1 98.88 124 GLN B CA 1
ATOM 3838 C C . GLN B 1 124 ? -5.598 -20.516 -24.828 1 98.88 124 GLN B C 1
ATOM 3840 O O . GLN B 1 124 ? -6.434 -21.422 -24.812 1 98.88 124 GLN B O 1
ATOM 3845 N N . ALA B 1 125 ? -4.527 -20.547 -25.516 1 98.94 125 ALA B N 1
ATOM 3846 C CA . ALA B 1 125 ? -4.203 -21.719 -26.328 1 98.94 125 ALA B CA 1
ATOM 3847 C C . ALA B 1 125 ? -4.078 -22.969 -25.438 1 98.94 125 ALA B C 1
ATOM 3849 O O . ALA B 1 125 ? -4.473 -24.062 -25.844 1 98.94 125 ALA B O 1
ATOM 3850 N N . MET B 1 126 ? -3.531 -22.844 -24.281 1 98.94 126 MET B N 1
ATOM 3851 C CA . MET B 1 126 ? -3.42 -23.938 -23.312 1 98.94 126 MET B CA 1
ATOM 3852 C C . MET B 1 126 ? -4.801 -24.438 -22.906 1 98.94 126 MET B C 1
ATOM 3854 O O . MET B 1 126 ? -5.039 -25.641 -22.875 1 98.94 126 MET B O 1
ATOM 3858 N N . VAL B 1 127 ? -5.672 -23.469 -22.578 1 98.94 127 VAL B N 1
ATOM 3859 C CA . VAL B 1 127 ? -7.039 -23.812 -22.188 1 98.94 127 VAL B CA 1
ATOM 3860 C C . VAL B 1 127 ? -7.727 -24.562 -23.328 1 98.94 127 VAL B C 1
ATOM 3862 O O . VAL B 1 127 ? -8.352 -25.609 -23.094 1 98.94 127 VAL B O 1
ATOM 3865 N N . ASP B 1 128 ? -7.59 -24.078 -24.516 1 98.94 128 ASP B N 1
ATOM 3866 C CA . ASP B 1 128 ? -8.219 -24.688 -25.688 1 98.94 128 ASP B CA 1
ATOM 3867 C C . ASP B 1 128 ? -7.703 -26.094 -25.922 1 98.94 128 ASP B C 1
ATOM 3869 O O . ASP B 1 128 ? -8.477 -27 -26.25 1 98.94 128 ASP B O 1
ATOM 3873 N N . ALA B 1 129 ? -6.426 -26.297 -25.75 1 98.88 129 ALA B N 1
ATOM 3874 C CA . ALA B 1 129 ? -5.816 -27.594 -25.969 1 98.88 129 ALA B CA 1
ATOM 3875 C C . ALA B 1 129 ? -6.363 -28.625 -24.969 1 98.88 129 ALA B C 1
ATOM 3877 O O . ALA B 1 129 ? -6.699 -29.75 -25.359 1 98.88 129 ALA B O 1
ATOM 3878 N N . CYS B 1 130 ? -6.418 -28.297 -23.719 1 98.94 130 CYS B N 1
ATOM 3879 C CA . CYS B 1 130 ? -6.922 -29.219 -22.703 1 98.94 130 CYS B CA 1
ATOM 3880 C C . CYS B 1 130 ? -8.398 -29.516 -22.922 1 98.94 130 CYS B C 1
ATOM 3882 O O . CYS B 1 130 ? -8.828 -30.656 -22.781 1 98.94 130 CYS B O 1
ATOM 3884 N N . ARG B 1 131 ? -9.156 -28.484 -23.297 1 98.75 131 ARG B N 1
ATOM 3885 C CA . ARG B 1 131 ? -10.57 -28.672 -23.594 1 98.75 131 ARG B CA 1
ATOM 3886 C C . ARG B 1 131 ? -10.75 -29.656 -24.75 1 98.75 131 ARG B C 1
ATOM 3888 O O . ARG B 1 131 ? -11.562 -30.578 -24.672 1 98.75 131 ARG B O 1
ATOM 3895 N N . ALA B 1 132 ? -10.047 -29.469 -25.781 1 98.69 132 ALA B N 1
ATOM 3896 C CA . ALA B 1 132 ? -10.133 -30.312 -26.969 1 98.69 132 ALA B CA 1
ATOM 3897 C C . ALA B 1 132 ? -9.789 -31.766 -26.625 1 98.69 132 ALA B C 1
ATOM 3899 O O . ALA B 1 132 ? -10.367 -32.688 -27.188 1 98.69 132 ALA B O 1
ATOM 3900 N N . ALA B 1 133 ? -8.875 -31.969 -25.688 1 98.69 133 ALA B N 1
ATOM 3901 C CA . ALA B 1 133 ? -8.406 -33.312 -25.312 1 98.69 133 ALA B CA 1
ATOM 3902 C C . ALA B 1 133 ? -9.289 -33.906 -24.234 1 98.69 133 ALA B C 1
ATOM 3904 O O . ALA B 1 133 ? -9.148 -35.094 -23.906 1 98.69 133 ALA B O 1
ATOM 3905 N N . GLY B 1 134 ? -10.188 -33.094 -23.672 1 98.5 134 GLY B N 1
ATOM 3906 C CA . GLY B 1 134 ? -11.055 -33.562 -22.609 1 98.5 134 GLY B CA 1
ATOM 3907 C C . GLY B 1 134 ? -10.336 -33.781 -21.297 1 98.5 134 GLY B C 1
ATOM 3908 O O . GLY B 1 134 ? -10.664 -34.688 -20.531 1 98.5 134 GLY B O 1
ATOM 3909 N N . VAL B 1 135 ? -9.25 -33.062 -21.031 1 98.81 135 VAL B N 1
ATOM 3910 C CA . VAL B 1 135 ? -8.516 -33.188 -19.766 1 98.81 135 VAL B CA 1
ATOM 3911 C C . VAL B 1 135 ? -8.625 -31.875 -18.984 1 98.81 135 VAL B C 1
ATOM 3913 O O . VAL B 1 135 ? -8.953 -30.828 -19.562 1 98.81 135 VAL B O 1
ATOM 3916 N N . LEU B 1 136 ? -8.344 -31.906 -17.656 1 98.88 136 LEU B N 1
ATOM 3917 C CA . LEU B 1 136 ? -8.453 -30.734 -16.781 1 98.88 136 LEU B CA 1
ATOM 3918 C C . LEU B 1 136 ? -7.156 -29.938 -16.797 1 98.88 136 LEU B C 1
ATOM 3920 O O . LEU B 1 136 ? -6.07 -30.5 -16.969 1 98.88 136 LEU B O 1
ATOM 3924 N N . LEU B 1 137 ? -7.273 -28.625 -16.719 1 98.94 137 LEU B N 1
ATOM 3925 C CA . LEU B 1 137 ? -6.176 -27.672 -16.531 1 98.94 137 LEU B CA 1
ATOM 3926 C C . LEU B 1 137 ? -6.387 -26.844 -15.273 1 98.94 137 LEU B C 1
ATOM 3928 O O . LEU B 1 137 ? -7.426 -26.188 -15.117 1 98.94 137 LEU B O 1
ATOM 3932 N N . MET B 1 138 ? -5.426 -26.922 -14.336 1 98.88 138 MET B N 1
ATOM 3933 C CA . MET B 1 138 ? -5.441 -26.109 -13.125 1 98.88 138 MET B CA 1
ATOM 3934 C C . MET B 1 138 ? -4.191 -25.234 -13.047 1 98.88 138 MET B C 1
ATOM 3936 O O . MET B 1 138 ? -3.088 -25.703 -13.336 1 98.88 138 MET B O 1
ATOM 3940 N N . THR B 1 139 ? -4.367 -23.953 -12.789 1 98.88 139 THR B N 1
ATOM 3941 C CA . THR B 1 139 ? -3.25 -23.062 -12.5 1 98.88 139 THR B CA 1
ATOM 3942 C C . THR B 1 139 ? -2.881 -23.125 -11.016 1 98.88 139 THR B C 1
ATOM 3944 O O . THR B 1 139 ? -3.76 -23.078 -10.156 1 98.88 139 THR B O 1
ATOM 3947 N N . ALA B 1 140 ? -1.62 -23.172 -10.711 1 98.44 140 ALA B N 1
ATOM 3948 C CA . ALA B 1 140 ? -1.134 -23.375 -9.352 1 98.44 140 ALA B CA 1
ATOM 3949 C C . ALA B 1 140 ? -1.136 -22.078 -8.555 1 98.44 140 ALA B C 1
ATOM 3951 O O . ALA B 1 140 ? -0.076 -21.516 -8.281 1 98.44 140 ALA B O 1
ATOM 3952 N N . TYR B 1 141 ? -2.289 -21.688 -8.117 1 98.44 141 TYR B N 1
ATOM 3953 C CA . TYR B 1 141 ? -2.455 -20.516 -7.254 1 98.44 141 TYR B CA 1
ATOM 3954 C C . TYR B 1 141 ? -2.547 -20.938 -5.789 1 98.44 141 TYR B C 1
ATOM 3956 O O . TYR B 1 141 ? -3.611 -20.844 -5.176 1 98.44 141 TYR B O 1
ATOM 3964 N N . ARG B 1 142 ? -1.467 -21.234 -5.215 1 97.56 142 ARG B N 1
ATOM 3965 C CA . ARG B 1 142 ? -1.364 -21.875 -3.912 1 97.56 142 ARG B CA 1
ATOM 3966 C C . ARG B 1 142 ? -2.076 -21.062 -2.836 1 97.56 142 ARG B C 1
ATOM 3968 O O . ARG B 1 142 ? -2.662 -21.625 -1.911 1 97.56 142 ARG B O 1
ATOM 3975 N N . CYS B 1 143 ? -2.162 -19.75 -2.967 1 98.12 143 CYS B N 1
ATOM 3976 C CA . CYS B 1 143 ? -2.746 -18.891 -1.939 1 98.12 143 CYS B CA 1
ATOM 3977 C C . CYS B 1 143 ? -4.254 -19.094 -1.854 1 98.12 143 CYS B C 1
ATOM 3979 O O . CYS B 1 143 ? -4.863 -18.828 -0.817 1 98.12 143 CYS B O 1
ATOM 3981 N N . GLN B 1 144 ? -4.836 -19.578 -2.891 1 98.38 144 GLN B N 1
ATOM 3982 C CA . GLN B 1 144 ? -6.289 -19.734 -2.895 1 98.38 144 GLN B CA 1
ATOM 3983 C C . GLN B 1 144 ? -6.707 -21.047 -2.232 1 98.38 144 GLN B C 1
ATOM 3985 O O . GLN B 1 144 ? -7.883 -21.406 -2.264 1 98.38 144 GLN B O 1
ATOM 3990 N N . TYR B 1 145 ? -5.777 -21.703 -1.593 1 97.38 145 TYR B N 1
ATOM 3991 C CA . TYR B 1 145 ? -6.102 -22.984 -0.972 1 97.38 145 TYR B CA 1
ATOM 3992 C C . TYR B 1 145 ? -5.762 -22.969 0.514 1 97.38 145 TYR B C 1
ATOM 3994 O O . TYR B 1 145 ? -6.051 -23.938 1.231 1 97.38 145 TYR B O 1
ATOM 4002 N N . THR B 1 146 ? -5.242 -21.875 1.044 1 97.31 146 THR B N 1
ATOM 4003 C CA . THR B 1 146 ? -4.777 -21.828 2.426 1 97.31 146 THR B CA 1
ATOM 4004 C C . THR B 1 146 ? -5.906 -21.391 3.361 1 97.31 146 THR B C 1
ATOM 4006 O O . THR B 1 146 ? -6.723 -20.547 3.002 1 97.31 146 THR B O 1
ATOM 4009 N N . PRO B 1 147 ? -5.875 -21.922 4.586 1 97.56 147 PRO B N 1
ATOM 4010 C CA . PRO B 1 147 ? -6.875 -21.5 5.566 1 97.56 147 PRO B CA 1
ATOM 4011 C C . PRO B 1 147 ? -6.848 -20 5.824 1 97.56 147 PRO B C 1
ATOM 4013 O O . PRO B 1 147 ? -7.902 -19.375 5.988 1 97.56 147 PRO B O 1
ATOM 4016 N N . GLN B 1 148 ? -5.715 -19.406 5.844 1 97.94 148 GLN B N 1
ATOM 4017 C CA . GLN B 1 148 ? -5.559 -17.984 6.145 1 97.94 148 GLN B CA 1
ATOM 4018 C C . GLN B 1 148 ? -6.234 -17.125 5.082 1 97.94 148 GLN B C 1
ATOM 4020 O O . GLN B 1 148 ? -6.973 -16.188 5.41 1 97.94 148 GLN B O 1
ATOM 4025 N N . HIS B 1 149 ? -6.035 -17.453 3.84 1 98.5 149 HIS B N 1
ATOM 4026 C CA . HIS B 1 149 ? -6.633 -16.672 2.766 1 98.5 149 HIS B CA 1
ATOM 4027 C C . HIS B 1 149 ? -8.148 -16.859 2.727 1 98.5 149 HIS B C 1
ATOM 4029 O O . HIS B 1 149 ? -8.883 -15.906 2.447 1 98.5 149 HIS B O 1
ATOM 4035 N N . TRP B 1 150 ? -8.562 -18.016 2.945 1 98.19 150 TRP B N 1
ATOM 4036 C CA . TRP B 1 150 ? -10.008 -18.25 2.939 1 98.19 150 TRP B CA 1
ATOM 4037 C C . TRP B 1 150 ? -10.672 -17.531 4.113 1 98.19 150 TRP B C 1
ATOM 4039 O O . TRP B 1 150 ? -11.773 -17 3.975 1 98.19 150 TRP B O 1
ATOM 4049 N N . ALA B 1 151 ? -10.016 -17.578 5.281 1 97.81 151 ALA B N 1
ATOM 4050 C CA . ALA B 1 151 ? -10.547 -16.812 6.41 1 97.81 151 ALA B CA 1
ATOM 4051 C C . ALA B 1 151 ? -10.602 -15.32 6.082 1 97.81 151 ALA B C 1
ATOM 4053 O O . ALA B 1 151 ? -11.57 -14.641 6.418 1 97.81 151 ALA B O 1
ATOM 4054 N N . ALA B 1 152 ? -9.578 -14.797 5.461 1 98.44 152 ALA B N 1
ATOM 4055 C CA . ALA B 1 152 ? -9.562 -13.406 5.016 1 98.44 152 ALA B CA 1
ATOM 4056 C C . ALA B 1 152 ? -10.711 -13.125 4.047 1 98.44 152 ALA B C 1
ATOM 4058 O O . ALA B 1 152 ? -11.422 -12.133 4.188 1 98.44 152 ALA B O 1
ATOM 4059 N N . ARG B 1 153 ? -10.898 -14.016 3.1 1 98.38 153 ARG B N 1
ATOM 4060 C CA . ARG B 1 153 ? -11.977 -13.883 2.119 1 98.38 153 ARG B CA 1
ATOM 4061 C C . ARG B 1 153 ? -13.336 -13.859 2.799 1 98.38 153 ARG B C 1
ATOM 4063 O O . ARG B 1 153 ? -14.211 -13.07 2.422 1 98.38 153 ARG B O 1
ATOM 4070 N N . GLU B 1 154 ? -13.5 -14.719 3.727 1 97.5 154 GLU B N 1
ATOM 4071 C CA . GLU B 1 154 ? -14.766 -14.766 4.461 1 97.5 154 GLU B CA 1
ATOM 4072 C C . GLU B 1 154 ? -15.023 -13.445 5.188 1 97.5 154 GLU B C 1
ATOM 4074 O O . GLU B 1 154 ? -16.156 -12.953 5.207 1 97.5 154 GLU B O 1
ATOM 4079 N N . ALA B 1 155 ? -14.016 -12.914 5.785 1 97.75 155 ALA B N 1
ATOM 4080 C CA . ALA B 1 155 ? -14.156 -11.625 6.469 1 97.75 155 ALA B CA 1
ATOM 4081 C C . ALA B 1 155 ? -14.523 -10.523 5.484 1 97.75 155 ALA B C 1
ATOM 4083 O O . ALA B 1 155 ? -15.32 -9.641 5.801 1 97.75 155 ALA B O 1
ATOM 4084 N N . VAL B 1 156 ? -14.008 -10.539 4.293 1 98.31 156 VAL B N 1
ATOM 4085 C CA . VAL B 1 156 ? -14.188 -9.523 3.268 1 98.31 156 VAL B CA 1
ATOM 4086 C C . VAL B 1 156 ? -15.578 -9.648 2.645 1 98.31 156 VAL B C 1
ATOM 4088 O O . VAL B 1 156 ? -16.312 -8.664 2.531 1 98.31 156 VAL B O 1
ATOM 4091 N N . GLN B 1 157 ? -15.945 -10.852 2.305 1 97.56 157 GLN B N 1
ATOM 4092 C CA . GLN B 1 157 ? -17.188 -11.07 1.553 1 97.56 157 GLN B CA 1
ATOM 4093 C C . GLN B 1 157 ? -18.359 -11.281 2.49 1 97.56 157 GLN B C 1
ATOM 4095 O O . GLN B 1 157 ? -19.516 -11.039 2.113 1 97.56 157 GLN B O 1
ATOM 4100 N N . GLY B 1 158 ? -18.062 -11.727 3.686 1 95.81 158 GLY B N 1
ATOM 4101 C CA . GLY B 1 158 ? -19.125 -12.023 4.633 1 95.81 158 GLY B CA 1
ATOM 4102 C C . GLY B 1 158 ? -19.641 -10.805 5.363 1 95.81 158 GLY B C 1
ATOM 4103 O O . GLY B 1 158 ? -20.547 -10.898 6.191 1 95.81 158 GLY B O 1
ATOM 4104 N N . GLY B 1 159 ? -19 -9.711 5.16 1 94.31 159 GLY B N 1
ATOM 4105 C CA . GLY B 1 159 ? -19.531 -8.461 5.695 1 94.31 159 GLY B CA 1
ATOM 4106 C C . GLY B 1 159 ? -18.891 -8.062 7.012 1 94.31 159 GLY B C 1
ATOM 4107 O O . GLY B 1 159 ? -19.234 -7.02 7.578 1 94.31 159 GLY B O 1
ATOM 4108 N N . LYS B 1 160 ? -17.984 -8.805 7.504 1 94.56 160 LYS B N 1
ATOM 4109 C CA . LYS B 1 160 ? -17.359 -8.555 8.797 1 94.56 160 LYS B CA 1
ATOM 4110 C C . LYS B 1 160 ? -16.719 -7.172 8.836 1 94.56 160 LYS B C 1
ATOM 4112 O O . LYS B 1 160 ? -16.688 -6.516 9.883 1 94.56 160 LYS B O 1
ATOM 4117 N N . ILE B 1 161 ? -16.234 -6.719 7.727 1 97.75 161 ILE B N 1
ATOM 4118 C CA . ILE B 1 161 ? -15.5 -5.457 7.746 1 97.75 161 ILE B CA 1
ATOM 4119 C C . ILE B 1 161 ? -16.312 -4.379 7.039 1 97.75 161 ILE B C 1
ATOM 4121 O O . ILE B 1 161 ? -15.781 -3.322 6.688 1 97.75 161 ILE B O 1
ATOM 4125 N N . GLY B 1 162 ? -17.609 -4.625 6.789 1 97.38 162 GLY B N 1
ATOM 4126 C CA . GLY B 1 162 ? -18.438 -3.686 6.047 1 97.38 162 GLY B CA 1
ATOM 4127 C C . GLY B 1 162 ? -18.078 -3.619 4.57 1 97.38 162 GLY B C 1
ATOM 4128 O O . GLY B 1 162 ? -17.281 -4.422 4.082 1 97.38 162 GLY B O 1
ATOM 4129 N N . PRO B 1 163 ? -18.719 -2.633 3.857 1 96.75 163 PRO B N 1
ATOM 4130 C CA . PRO B 1 163 ? -18.375 -2.488 2.439 1 96.75 163 PRO B CA 1
ATOM 4131 C C . PRO B 1 163 ? -16.891 -2.213 2.215 1 96.75 163 PRO B C 1
ATOM 4133 O O . PRO B 1 163 ? -16.312 -1.33 2.859 1 96.75 163 PRO B O 1
ATOM 4136 N N . VAL B 1 164 ? -16.297 -2.961 1.351 1 98.12 164 VAL B N 1
ATOM 4137 C CA . VAL B 1 164 ? -14.883 -2.791 1.009 1 98.12 164 VAL B CA 1
ATOM 4138 C C . VAL B 1 164 ? -14.711 -1.55 0.136 1 98.12 164 VAL B C 1
ATOM 4140 O O . VAL B 1 164 ? -15.477 -1.329 -0.8 1 98.12 164 VAL B O 1
ATOM 4143 N N . LYS B 1 165 ? -13.641 -0.75 0.449 1 98 165 LYS B N 1
ATOM 4144 C CA . LYS B 1 165 ? -13.414 0.478 -0.307 1 98 165 LYS B CA 1
ATOM 4145 C C . LYS B 1 165 ? -12.086 0.42 -1.062 1 98 165 LYS B C 1
ATOM 4147 O O . LYS B 1 165 ? -12.031 0.748 -2.25 1 98 165 LYS B O 1
ATOM 4152 N N . LEU B 1 166 ? -11.094 0.024 -0.386 1 98.69 166 LEU B N 1
ATOM 4153 C CA . LEU B 1 166 ? -9.734 0.051 -0.926 1 98.69 166 LEU B CA 1
ATOM 4154 C C . LEU B 1 166 ? -8.984 -1.229 -0.574 1 98.69 166 LEU B C 1
ATOM 4156 O O . LEU B 1 166 ? -9.273 -1.861 0.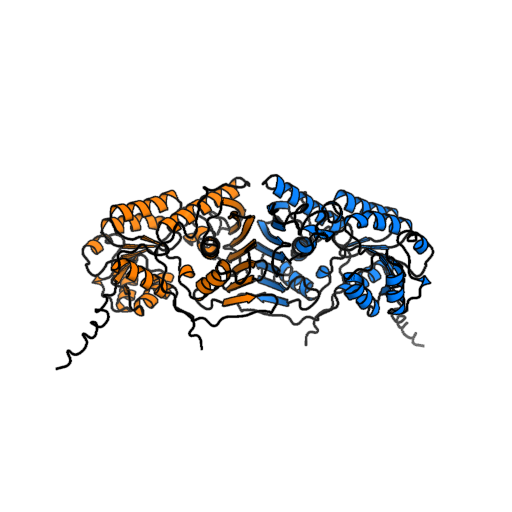444 1 98.69 166 LEU B O 1
ATOM 4160 N N . LEU B 1 167 ? -8.055 -1.617 -1.408 1 98.88 167 LEU B N 1
ATOM 4161 C CA . LEU B 1 167 ? -7.09 -2.678 -1.125 1 98.88 167 LEU B CA 1
ATOM 4162 C C . LEU B 1 167 ? -5.664 -2.201 -1.381 1 98.88 167 LEU B C 1
ATOM 4164 O O . LEU B 1 167 ? -5.445 -1.283 -2.174 1 98.88 167 LEU B O 1
ATOM 4168 N N . ASP B 1 168 ? -4.734 -2.793 -0.699 1 98.88 168 ASP B N 1
ATOM 4169 C CA . ASP B 1 168 ? -3.307 -2.52 -0.825 1 98.88 168 ASP B CA 1
ATOM 4170 C C . ASP B 1 168 ? -2.494 -3.811 -0.762 1 98.88 168 ASP B C 1
ATOM 4172 O O . ASP B 1 168 ? -2.66 -4.609 0.159 1 98.88 168 ASP B O 1
ATOM 4176 N N . ALA B 1 169 ? -1.672 -4.012 -1.764 1 98.94 169 ALA B N 1
ATOM 4177 C CA . ALA B 1 169 ? -0.879 -5.238 -1.78 1 98.94 169 ALA B CA 1
ATOM 4178 C C . ALA B 1 169 ? 0.539 -4.969 -2.275 1 98.94 169 ALA B C 1
ATOM 4180 O O . ALA B 1 169 ? 0.736 -4.215 -3.23 1 98.94 169 ALA B O 1
ATOM 4181 N N . ILE B 1 170 ? 1.526 -5.621 -1.583 1 98.88 170 ILE B N 1
ATOM 4182 C CA . ILE B 1 170 ? 2.932 -5.504 -1.954 1 98.88 170 ILE B CA 1
ATOM 4183 C C . ILE B 1 170 ? 3.57 -6.895 -2.004 1 98.88 170 ILE B C 1
ATOM 4185 O O . ILE B 1 170 ? 3.396 -7.695 -1.082 1 98.88 170 ILE B O 1
ATOM 4189 N N . HIS B 1 171 ? 4.219 -7.168 -3.033 1 98.81 171 HIS B N 1
ATOM 4190 C CA . HIS B 1 171 ? 5.098 -8.328 -3.104 1 98.81 171 HIS B CA 1
ATOM 4191 C C . HIS B 1 171 ? 6.391 -7.992 -3.84 1 98.81 171 HIS B C 1
ATOM 4193 O O . HIS B 1 171 ? 6.375 -7.727 -5.043 1 98.81 171 HIS B O 1
ATOM 4199 N N . GLY B 1 172 ? 7.453 -7.973 -3.121 1 97.56 172 GLY B N 1
ATOM 4200 C CA . GLY B 1 172 ? 8.766 -7.688 -3.686 1 97.56 172 GLY B CA 1
ATOM 4201 C C . GLY B 1 172 ? 9.867 -8.547 -3.096 1 97.56 172 GLY B C 1
ATOM 4202 O O . GLY B 1 172 ? 9.727 -9.07 -1.989 1 97.56 172 GLY B O 1
ATOM 4203 N N . GLN B 1 173 ? 10.883 -8.727 -3.832 1 97.31 173 GLN B N 1
ATOM 4204 C CA . GLN B 1 173 ? 12.109 -9.398 -3.434 1 97.31 173 GLN B CA 1
ATOM 4205 C C . GLN B 1 173 ? 13.281 -8.969 -4.305 1 97.31 173 GLN B C 1
ATOM 4207 O O . GLN B 1 173 ? 13.086 -8.422 -5.395 1 97.31 173 GLN B O 1
ATOM 4212 N N . VAL B 1 174 ? 14.438 -9.297 -3.854 1 96.75 174 VAL B N 1
ATOM 4213 C CA . VAL B 1 174 ? 15.609 -8.969 -4.648 1 96.75 174 VAL B CA 1
ATOM 4214 C C . VAL B 1 174 ? 15.992 -10.156 -5.531 1 96.75 174 VAL B C 1
ATOM 4216 O O . VAL B 1 174 ? 16.156 -11.281 -5.035 1 96.75 174 VAL B O 1
ATOM 4219 N N . GLU B 1 175 ? 16.031 -9.93 -6.785 1 97 175 GLU B N 1
ATOM 4220 C CA . GLU B 1 175 ? 16.688 -10.875 -7.695 1 97 175 GLU B CA 1
ATOM 4221 C C . GLU B 1 175 ? 18.141 -10.484 -7.949 1 97 175 GLU B C 1
ATOM 4223 O O . GLU B 1 175 ? 18.406 -9.461 -8.57 1 97 175 GLU B O 1
ATOM 4228 N N . GLN B 1 176 ? 19.047 -11.352 -7.594 1 94.56 176 GLN B N 1
ATOM 4229 C CA . GLN B 1 176 ? 20.453 -10.969 -7.551 1 94.56 176 GLN B CA 1
ATOM 4230 C C . GLN B 1 176 ? 21.172 -11.359 -8.836 1 94.56 176 GLN B C 1
ATOM 4232 O O . GLN B 1 176 ? 22.062 -10.648 -9.289 1 94.56 176 GLN B O 1
ATOM 4237 N N . ASP B 1 177 ? 20.781 -12.477 -9.453 1 96.31 177 ASP B N 1
ATOM 4238 C CA . ASP B 1 177 ? 21.516 -13.047 -10.57 1 96.31 177 ASP B CA 1
ATOM 4239 C C . ASP B 1 177 ? 21.047 -12.469 -11.898 1 96.31 177 ASP B C 1
ATOM 4241 O O . ASP B 1 177 ? 19.953 -12.812 -12.375 1 96.31 177 ASP B O 1
ATOM 4245 N N . PRO B 1 178 ? 21.828 -11.695 -12.539 1 96 178 PRO B N 1
ATOM 4246 C CA . PRO B 1 178 ? 21.422 -11.102 -13.812 1 96 178 PRO B CA 1
ATOM 4247 C C . PRO B 1 178 ? 21.156 -12.148 -14.891 1 96 178 PRO B C 1
ATOM 4249 O O . PRO B 1 178 ? 20.547 -11.844 -15.922 1 96 178 PRO B O 1
ATOM 4252 N N . GLU B 1 179 ? 21.609 -13.375 -14.664 1 95.94 179 GLU B N 1
ATOM 4253 C CA . GLU B 1 179 ? 21.453 -14.422 -15.672 1 95.94 179 GLU B CA 1
ATOM 4254 C C . GLU B 1 179 ? 20.219 -15.273 -15.398 1 95.94 179 GLU B C 1
ATOM 4256 O O . GLU B 1 179 ? 19.891 -16.172 -16.172 1 95.94 179 GLU B O 1
ATOM 4261 N N . ALA B 1 180 ? 19.531 -14.953 -14.359 1 96.19 180 ALA B N 1
ATOM 4262 C CA . ALA B 1 180 ? 18.328 -15.711 -14.031 1 96.19 180 ALA B CA 1
ATOM 4263 C C . ALA B 1 180 ? 17.297 -15.633 -15.164 1 96.19 180 ALA B C 1
ATOM 4265 O O . ALA B 1 180 ? 17.094 -14.562 -15.742 1 96.19 180 ALA B O 1
ATOM 4266 N N . TRP B 1 181 ? 16.609 -16.75 -15.422 1 95.81 181 TRP B N 1
ATOM 4267 C CA . TRP B 1 181 ? 15.664 -16.797 -16.531 1 95.81 181 TRP B CA 1
ATOM 4268 C C . TRP B 1 181 ? 14.523 -15.805 -16.312 1 95.81 181 TRP B C 1
ATOM 4270 O O . TRP B 1 181 ? 13.961 -15.273 -17.266 1 95.81 181 TRP B O 1
ATOM 4280 N N . ARG B 1 182 ? 14.211 -15.492 -15.047 1 97.19 182 ARG B N 1
ATOM 4281 C CA . ARG B 1 182 ? 13.109 -14.594 -14.711 1 97.19 182 ARG B CA 1
ATOM 4282 C C . ARG B 1 182 ? 13.43 -13.164 -15.125 1 97.19 182 ARG B C 1
ATOM 4284 O O . ARG B 1 182 ? 12.539 -12.312 -15.172 1 97.19 182 ARG B O 1
ATOM 4291 N N . LEU B 1 183 ? 14.695 -12.898 -15.43 1 98.19 183 LEU B N 1
ATOM 4292 C CA . LEU B 1 183 ? 15.086 -11.562 -15.875 1 98.19 183 LEU B CA 1
ATOM 4293 C C . LEU B 1 183 ? 15.211 -11.523 -17.391 1 98.19 183 LEU B C 1
ATOM 4295 O O . LEU B 1 183 ? 15.602 -10.5 -17.953 1 98.19 183 LEU B O 1
ATOM 4299 N N . LYS B 1 184 ? 14.906 -12.648 -18.062 1 98.12 184 LYS B N 1
ATOM 4300 C CA . LYS B 1 184 ? 14.852 -12.727 -19.516 1 98.12 184 LYS B CA 1
ATOM 4301 C C . LYS B 1 184 ? 13.414 -12.57 -20.031 1 98.12 184 LYS B C 1
ATOM 4303 O O . LYS B 1 184 ? 12.57 -13.438 -19.781 1 98.12 184 LYS B O 1
ATOM 4308 N N . ARG B 1 185 ? 13.18 -11.57 -20.766 1 97.75 185 ARG B N 1
ATOM 4309 C CA . ARG B 1 185 ? 11.828 -11.203 -21.188 1 97.75 185 ARG B CA 1
ATOM 4310 C C . ARG B 1 185 ? 11.172 -12.344 -21.969 1 97.75 185 ARG B C 1
ATOM 4312 O O . ARG B 1 185 ? 10.008 -12.68 -21.719 1 97.75 185 ARG B O 1
ATOM 4319 N N . ASP B 1 186 ? 11.891 -12.969 -22.812 1 97.31 186 ASP B N 1
ATOM 4320 C CA . ASP B 1 186 ? 11.336 -14 -23.688 1 97.31 186 ASP B CA 1
ATOM 4321 C C . ASP B 1 186 ? 10.953 -15.25 -22.891 1 97.31 186 ASP B C 1
ATOM 4323 O O . ASP B 1 186 ? 10.07 -16 -23.312 1 97.31 186 ASP B O 1
ATOM 4327 N N . LEU B 1 187 ? 11.594 -15.43 -21.766 1 97.88 187 LEU B N 1
ATOM 4328 C CA . LEU B 1 187 ? 11.328 -16.609 -20.938 1 97.88 187 LEU B CA 1
ATOM 4329 C C . LEU B 1 187 ? 10.273 -16.312 -19.875 1 97.88 187 LEU B C 1
ATOM 4331 O O . LEU B 1 187 ? 9.398 -17.141 -19.609 1 97.88 187 LEU B O 1
ATOM 4335 N N . ALA B 1 188 ? 10.312 -15.078 -19.359 1 98.06 188 ALA B N 1
ATOM 4336 C CA . ALA B 1 188 ? 9.5 -14.758 -18.188 1 98.06 188 ALA B CA 1
ATOM 4337 C C . ALA B 1 188 ? 8.195 -14.078 -18.594 1 98.06 188 ALA B C 1
ATOM 4339 O O . ALA B 1 188 ? 7.195 -14.164 -17.875 1 98.06 188 ALA B O 1
ATOM 4340 N N . GLY B 1 189 ? 8.172 -13.406 -19.672 1 97.94 189 GLY B N 1
ATOM 4341 C CA . GLY B 1 189 ? 7.012 -12.648 -20.109 1 97.94 189 GLY B CA 1
ATOM 4342 C C . GLY B 1 189 ? 6.938 -11.258 -19.516 1 97.94 189 GLY B C 1
ATOM 4343 O O . GLY B 1 189 ? 6.051 -10.477 -19.844 1 97.94 189 GLY B O 1
ATOM 4344 N N . GLY B 1 190 ? 7.852 -10.891 -18.641 1 98.25 190 GLY B N 1
ATOM 4345 C CA . GLY B 1 190 ? 7.902 -9.602 -17.969 1 98.25 190 GLY B CA 1
ATOM 4346 C C . GLY B 1 190 ? 8.828 -9.602 -16.766 1 98.25 190 GLY B C 1
ATOM 4347 O O . GLY B 1 190 ? 9.594 -10.547 -16.562 1 98.25 190 GLY B O 1
ATOM 4348 N N . GLY B 1 191 ? 8.859 -8.5 -16.078 1 98.38 191 GLY B N 1
ATOM 4349 C CA . GLY B 1 191 ? 9.664 -8.375 -14.867 1 98.38 191 GLY B CA 1
ATOM 4350 C C . GLY B 1 191 ? 9 -8.992 -13.648 1 98.38 191 GLY B C 1
ATOM 4351 O O . GLY B 1 191 ? 8.594 -10.148 -13.672 1 98.38 191 GLY B O 1
ATOM 4352 N N . PRO B 1 192 ? 8.914 -8.203 -12.586 1 98.75 192 PRO B N 1
ATOM 4353 C CA . PRO B 1 192 ? 8.383 -8.789 -11.344 1 98.75 192 PRO B CA 1
ATOM 4354 C C . PRO B 1 192 ? 6.883 -9.055 -11.422 1 98.75 192 PRO B C 1
ATOM 4356 O O . PRO B 1 192 ? 6.359 -9.859 -10.648 1 98.75 192 PRO B O 1
ATOM 4359 N N . LEU B 1 193 ? 6.125 -8.477 -12.266 1 98.81 193 LEU B N 1
ATOM 4360 C CA . LEU B 1 193 ? 4.672 -8.586 -12.305 1 98.81 193 LEU B CA 1
ATOM 4361 C C . LEU B 1 193 ? 4.238 -10.031 -12.523 1 98.81 193 LEU B C 1
ATOM 4363 O O . LEU B 1 193 ? 3.488 -10.586 -11.719 1 98.81 193 LEU B O 1
ATOM 4367 N N . PRO B 1 194 ? 4.711 -10.719 -13.516 1 98.62 194 PRO B N 1
ATOM 4368 C CA . PRO B 1 194 ? 4.238 -12.086 -13.719 1 98.62 194 PRO B CA 1
ATOM 4369 C C . PRO B 1 194 ? 4.785 -13.055 -12.672 1 98.62 194 PRO B C 1
ATOM 4371 O O . PRO B 1 194 ? 4.301 -14.188 -12.562 1 98.62 194 PRO B O 1
ATOM 4374 N N . ASP B 1 195 ? 5.766 -12.688 -11.922 1 98.31 195 ASP B N 1
ATOM 4375 C CA . ASP B 1 195 ? 6.414 -13.602 -10.977 1 98.31 195 ASP B CA 1
ATOM 4376 C C . ASP B 1 195 ? 5.891 -13.383 -9.562 1 98.31 195 ASP B C 1
ATOM 4378 O O . ASP B 1 195 ? 5.191 -14.242 -9.016 1 98.31 195 ASP B O 1
ATOM 4382 N N . VAL B 1 196 ? 6.137 -12.227 -9.008 1 98.25 196 VAL B N 1
ATOM 4383 C CA . VAL B 1 196 ? 5.738 -11.992 -7.625 1 98.25 196 VAL B CA 1
ATOM 4384 C C . VAL B 1 196 ? 4.543 -11.047 -7.582 1 98.25 196 VAL B C 1
ATOM 4386 O O . VAL B 1 196 ? 3.66 -11.188 -6.734 1 98.25 196 VAL B O 1
ATOM 4389 N N . GLY B 1 197 ? 4.434 -10.125 -8.539 1 98.75 197 GLY B N 1
ATOM 4390 C CA . GLY B 1 197 ? 3.309 -9.203 -8.609 1 98.75 197 GLY B CA 1
ATOM 4391 C C . GLY B 1 197 ? 1.982 -9.906 -8.828 1 98.75 197 GLY B C 1
ATOM 4392 O O . GLY B 1 197 ? 0.938 -9.422 -8.391 1 98.75 197 GLY B O 1
ATOM 4393 N N . ILE B 1 198 ? 2.037 -10.992 -9.477 1 98.81 198 ILE B N 1
ATOM 4394 C CA . ILE B 1 198 ? 0.826 -11.727 -9.82 1 98.81 198 ILE B CA 1
ATOM 4395 C C . ILE B 1 198 ? 0.142 -12.219 -8.539 1 98.81 198 ILE B C 1
ATOM 4397 O O . ILE B 1 198 ? -1.072 -12.43 -8.523 1 98.81 198 ILE B O 1
ATOM 4401 N N . TYR B 1 199 ? 0.881 -12.414 -7.449 1 98.81 199 TYR B N 1
ATOM 4402 C CA . TYR B 1 199 ? 0.258 -12.789 -6.184 1 98.81 199 TYR B CA 1
ATOM 4403 C C . TYR B 1 199 ? -0.664 -11.68 -5.688 1 98.81 199 TYR B C 1
ATOM 4405 O O . TYR B 1 199 ? -1.753 -11.961 -5.176 1 98.81 199 TYR B O 1
ATOM 4413 N N . CYS B 1 200 ? -0.25 -10.453 -5.852 1 98.88 200 CYS B N 1
ATOM 4414 C CA . CYS B 1 200 ? -1.115 -9.336 -5.492 1 98.88 200 CYS B CA 1
ATOM 4415 C C . CYS B 1 200 ? -2.379 -9.328 -6.344 1 98.88 200 CYS B C 1
ATOM 4417 O O . CYS B 1 200 ? -3.492 -9.336 -5.812 1 98.88 200 CYS B O 1
ATOM 4419 N N . LEU B 1 201 ? -2.16 -9.398 -7.621 1 98.88 201 LEU B N 1
ATOM 4420 C CA . LEU B 1 201 ? -3.248 -9.344 -8.586 1 98.88 201 LEU B CA 1
ATOM 4421 C C . LEU B 1 201 ? -4.25 -10.469 -8.352 1 98.88 201 LEU B C 1
ATOM 4423 O O . LEU B 1 201 ? -5.445 -10.211 -8.18 1 98.88 201 LEU B O 1
ATOM 4427 N N . ASN B 1 202 ? -3.754 -11.633 -8.273 1 98.88 202 ASN B N 1
ATOM 4428 C CA . ASN B 1 202 ? -4.602 -12.82 -8.188 1 98.88 202 ASN B CA 1
ATOM 4429 C C . ASN B 1 202 ? -5.352 -12.883 -6.859 1 98.88 202 ASN B C 1
ATOM 4431 O O . ASN B 1 202 ? -6.535 -13.211 -6.824 1 98.88 202 ASN B O 1
ATOM 4435 N N . THR B 1 203 ? -4.723 -12.547 -5.77 1 98.88 203 THR B N 1
ATOM 4436 C CA . THR B 1 203 ? -5.367 -12.641 -4.465 1 98.88 203 THR B CA 1
ATOM 4437 C C . THR B 1 203 ? -6.406 -11.539 -4.293 1 98.88 203 THR B C 1
ATOM 4439 O O . THR B 1 203 ? -7.426 -11.734 -3.627 1 98.88 203 THR B O 1
ATOM 4442 N N . ILE B 1 204 ? -6.203 -10.414 -4.914 1 98.88 204 ILE B N 1
ATOM 4443 C CA . ILE B 1 204 ? -7.195 -9.344 -4.848 1 98.88 204 ILE B CA 1
ATOM 4444 C C . ILE B 1 204 ? -8.469 -9.773 -5.57 1 98.88 204 ILE B C 1
ATOM 4446 O O . ILE B 1 204 ? -9.57 -9.594 -5.055 1 98.88 204 ILE B O 1
ATOM 4450 N N . ARG B 1 205 ? -8.32 -10.359 -6.738 1 98.81 205 ARG B N 1
ATOM 4451 C CA . ARG B 1 205 ? -9.461 -10.922 -7.449 1 98.81 205 ARG B CA 1
ATOM 4452 C C . ARG B 1 205 ? -10.164 -11.984 -6.613 1 98.81 205 ARG B C 1
ATOM 4454 O O . ARG B 1 205 ? -11.398 -12.031 -6.57 1 98.81 205 ARG B O 1
ATOM 4461 N N . PHE B 1 206 ? -9.375 -12.758 -5.926 1 98.88 206 PHE B N 1
ATOM 4462 C CA . PHE B 1 206 ? -9.883 -13.812 -5.059 1 98.88 206 PHE B CA 1
ATOM 4463 C C . PHE B 1 206 ? -10.641 -13.227 -3.873 1 98.88 206 PHE B C 1
ATOM 4465 O O . PHE B 1 206 ? -11.758 -13.648 -3.574 1 98.88 206 PHE B O 1
ATOM 4472 N N . MET B 1 207 ? -10.07 -12.234 -3.191 1 98.75 207 MET B N 1
ATOM 4473 C CA . MET B 1 207 ? -10.672 -11.617 -2.012 1 98.75 207 MET B CA 1
ATOM 4474 C C . MET B 1 207 ? -12.023 -10.992 -2.352 1 98.75 207 MET B C 1
ATOM 4476 O O . MET B 1 207 ? -12.984 -11.125 -1.591 1 98.75 207 MET B O 1
ATOM 4480 N N . LEU B 1 208 ? -12.086 -10.344 -3.506 1 98.44 208 LEU B N 1
ATOM 4481 C CA . LEU B 1 208 ? -13.281 -9.594 -3.863 1 98.44 208 LEU B CA 1
ATOM 4482 C C . LEU B 1 208 ? -14.289 -10.484 -4.586 1 98.44 208 LEU B C 1
ATOM 4484 O O . LEU B 1 208 ? -15.484 -10.203 -4.594 1 98.44 208 LEU B O 1
ATOM 4488 N N . GLY B 1 209 ? -13.789 -11.562 -5.223 1 98.31 209 GLY B N 1
ATOM 4489 C CA . GLY B 1 209 ? -14.633 -12.391 -6.074 1 98.31 209 GLY B CA 1
ATOM 4490 C C . GLY B 1 209 ? -15.094 -11.68 -7.328 1 98.31 209 GLY B C 1
ATOM 4491 O O . GLY B 1 209 ? -16.141 -12.023 -7.895 1 98.31 209 GLY B O 1
ATOM 4492 N N . GLN B 1 210 ? -14.414 -10.578 -7.699 1 98.25 210 GLN B N 1
ATOM 4493 C CA . GLN B 1 210 ? -14.789 -9.742 -8.836 1 98.25 210 GLN B CA 1
ATOM 4494 C C . GLN B 1 210 ? -13.602 -9.5 -9.758 1 98.25 210 GLN B C 1
ATOM 4496 O O . GLN B 1 210 ? -12.453 -9.773 -9.383 1 98.25 210 GLN B O 1
ATOM 4501 N N . GLU B 1 211 ? -13.922 -9.031 -10.922 1 98.75 211 GLU B N 1
ATOM 4502 C CA . GLU B 1 211 ? -12.898 -8.695 -11.898 1 98.75 211 GLU B CA 1
ATOM 4503 C C . GLU B 1 211 ? -12.766 -7.18 -12.062 1 98.75 211 GLU B C 1
ATOM 4505 O O . GLU B 1 211 ? -13.766 -6.457 -12 1 98.75 211 GLU B O 1
ATOM 4510 N N . PRO B 1 212 ? -11.562 -6.707 -12.242 1 98.69 212 PRO B N 1
ATOM 4511 C CA . PRO B 1 212 ? -11.406 -5.266 -12.445 1 98.69 212 PRO B CA 1
ATOM 4512 C C . PRO B 1 212 ? -11.969 -4.797 -13.789 1 98.69 212 PRO B C 1
ATOM 4514 O O . PRO B 1 212 ? -12.039 -5.574 -14.742 1 98.69 212 PRO B O 1
ATOM 4517 N N . GLU B 1 213 ? -12.258 -3.5 -13.828 1 98.38 213 GLU B N 1
ATOM 4518 C CA . GLU B 1 213 ? -12.828 -2.885 -15.016 1 98.38 213 GLU B CA 1
ATOM 4519 C C . GLU B 1 213 ? -11.812 -1.988 -15.719 1 98.38 213 GLU B C 1
ATOM 4521 O O . GLU B 1 213 ? -11.984 -1.631 -16.891 1 98.38 213 GLU B O 1
ATOM 4526 N N . TRP B 1 214 ? -10.828 -1.592 -15.055 1 97.69 214 TRP B N 1
ATOM 4527 C CA . TRP B 1 214 ? -9.75 -0.785 -15.617 1 97.69 214 TRP B CA 1
ATOM 4528 C C . TRP B 1 214 ? -8.461 -0.97 -14.828 1 97.69 214 TRP B C 1
ATOM 4530 O O . TRP B 1 214 ? -8.477 -1.475 -13.703 1 97.69 214 TRP B O 1
ATOM 4540 N N . VAL B 1 215 ? -7.371 -0.623 -15.508 1 98.06 215 VAL B N 1
ATOM 4541 C CA . VAL B 1 215 ? -6.062 -0.708 -14.859 1 98.06 215 VAL B CA 1
ATOM 4542 C C . VAL B 1 215 ? -5.25 0.546 -15.172 1 98.06 215 VAL B C 1
ATOM 4544 O O . VAL B 1 215 ? -5.535 1.253 -16.141 1 98.06 215 VAL B O 1
ATOM 4547 N N . LEU B 1 216 ? -4.375 0.828 -14.32 1 96.38 216 LEU B N 1
ATOM 4548 C CA . LEU B 1 216 ? -3.387 1.894 -14.461 1 96.38 216 LEU B CA 1
ATOM 4549 C C . LEU B 1 216 ? -2.039 1.463 -13.891 1 96.38 216 LEU B C 1
ATOM 4551 O O . LEU B 1 216 ? -1.979 0.873 -12.805 1 96.38 216 LEU B O 1
ATOM 4555 N N . ALA B 1 217 ? -0.919 1.75 -14.641 1 96.88 217 ALA B N 1
ATOM 4556 C CA . ALA B 1 217 ? 0.363 1.254 -14.148 1 96.88 217 ALA B CA 1
ATOM 4557 C C . ALA B 1 217 ? 1.508 2.16 -14.586 1 96.88 217 ALA B C 1
ATOM 4559 O O . ALA B 1 217 ? 1.377 2.906 -15.562 1 96.88 217 ALA B O 1
ATOM 4560 N N . THR B 1 218 ? 2.541 2.158 -13.805 1 96.19 218 THR B N 1
ATOM 4561 C CA . THR B 1 218 ? 3.852 2.691 -14.156 1 96.19 218 THR B CA 1
ATOM 4562 C C . THR B 1 218 ? 4.953 1.682 -13.844 1 96.19 218 THR B C 1
ATOM 4564 O O . THR B 1 218 ? 4.773 0.809 -12.992 1 96.19 218 THR B O 1
ATOM 4567 N N . LEU B 1 219 ? 6.027 1.702 -14.57 1 97.06 219 LEU B N 1
ATOM 4568 C CA . LEU B 1 219 ? 7.141 0.808 -14.266 1 97.06 219 LEU B CA 1
ATOM 4569 C C . LEU B 1 219 ? 8.477 1.536 -14.383 1 97.06 219 LEU B C 1
ATOM 4571 O O . LEU B 1 219 ? 8.539 2.629 -14.953 1 97.06 219 LEU B O 1
ATOM 4575 N N . HIS B 1 220 ? 9.438 1.03 -13.742 1 97.69 220 HIS B N 1
ATOM 4576 C CA . HIS B 1 220 ? 10.797 1.565 -13.781 1 97.69 220 HIS B CA 1
ATOM 4577 C C . HIS B 1 220 ? 11.805 0.488 -14.172 1 97.69 220 HIS B C 1
ATOM 4579 O O . HIS B 1 220 ? 11.859 -0.572 -13.547 1 97.69 220 HIS B O 1
ATOM 4585 N N . GLN B 1 221 ? 12.547 0.781 -15.188 1 97.94 221 GLN B N 1
ATOM 4586 C CA . GLN B 1 221 ? 13.633 -0.068 -15.656 1 97.94 221 GLN B CA 1
ATOM 4587 C C . GLN B 1 221 ? 14.961 0.696 -15.68 1 97.94 221 GLN B C 1
ATOM 4589 O O . GLN B 1 221 ? 15.242 1.434 -16.625 1 97.94 221 GLN B O 1
ATOM 4594 N N . PRO B 1 222 ? 15.711 0.453 -14.656 1 96.69 222 PRO B N 1
ATOM 4595 C CA . PRO B 1 222 ? 16.984 1.176 -14.641 1 96.69 222 PRO B CA 1
ATOM 4596 C C . PRO B 1 222 ? 17.891 0.811 -15.828 1 96.69 222 PRO B C 1
ATOM 4598 O O . PRO B 1 222 ? 17.938 -0.353 -16.234 1 96.69 222 PRO B O 1
ATOM 4601 N N . GLN B 1 223 ? 18.625 1.725 -16.328 1 93.56 223 GLN B N 1
ATOM 4602 C CA . GLN B 1 223 ? 19.438 1.513 -17.516 1 93.56 223 GLN B CA 1
ATOM 4603 C C . GLN B 1 223 ? 20.844 1.059 -17.156 1 93.56 223 GLN B C 1
ATOM 4605 O O . GLN B 1 223 ? 21.547 0.481 -17.984 1 93.56 223 GLN B O 1
ATOM 4610 N N . ASP B 1 224 ? 21.219 1.29 -15.938 1 93.75 224 ASP B N 1
ATOM 4611 C CA . ASP B 1 224 ? 22.609 1.054 -15.57 1 93.75 224 ASP B CA 1
ATOM 4612 C C . ASP B 1 224 ? 22.75 -0.207 -14.719 1 93.75 224 ASP B C 1
ATOM 4614 O O . ASP B 1 224 ? 23.797 -0.452 -14.133 1 93.75 224 ASP B O 1
ATOM 4618 N N . ASP B 1 225 ? 21.766 -0.952 -14.539 1 95.75 225 ASP B N 1
ATOM 4619 C CA . ASP B 1 225 ? 21.781 -2.209 -13.797 1 95.75 225 ASP B CA 1
ATOM 4620 C C . ASP B 1 225 ? 21.672 -3.404 -14.734 1 95.75 225 ASP B C 1
ATOM 4622 O O . ASP B 1 225 ? 20.641 -3.592 -15.383 1 95.75 225 ASP B O 1
ATOM 4626 N N . PRO B 1 226 ? 22.656 -4.246 -14.773 1 96.81 226 PRO B N 1
ATOM 4627 C CA . PRO B 1 226 ? 22.672 -5.359 -15.727 1 96.81 226 PRO B CA 1
ATOM 4628 C C . PRO B 1 226 ? 21.516 -6.336 -15.5 1 96.81 226 PRO B C 1
ATOM 4630 O O . PRO B 1 226 ? 21.141 -7.074 -16.422 1 96.81 226 PRO B O 1
ATOM 4633 N N . ARG B 1 227 ? 20.969 -6.324 -14.359 1 97.56 227 ARG B N 1
ATOM 4634 C CA . ARG B 1 227 ? 19.844 -7.211 -14.078 1 97.56 227 ARG B CA 1
ATOM 4635 C C . ARG B 1 227 ? 18.625 -6.832 -14.914 1 97.56 227 ARG B C 1
ATOM 4637 O O . ARG B 1 227 ? 17.812 -7.695 -15.258 1 97.56 227 ARG B O 1
ATOM 4644 N N . PHE B 1 228 ? 18.531 -5.633 -15.266 1 98.31 228 PHE B N 1
ATOM 4645 C CA . PHE B 1 228 ? 17.25 -5.168 -15.805 1 98.31 228 PHE B CA 1
ATOM 4646 C C . PHE B 1 228 ? 17.422 -4.684 -17.234 1 98.31 228 PHE B C 1
ATOM 4648 O O . PHE B 1 228 ? 16.766 -3.717 -17.656 1 98.31 228 PHE B O 1
ATOM 4655 N N . ARG B 1 229 ? 18.203 -5.375 -17.891 1 97.19 229 ARG B N 1
ATOM 4656 C CA . ARG B 1 229 ? 18.438 -5.055 -19.297 1 97.19 229 ARG B CA 1
ATOM 4657 C C . ARG B 1 229 ? 17.188 -5.324 -20.141 1 97.19 229 ARG B C 1
ATOM 4659 O O . ARG B 1 229 ? 16.891 -4.586 -21.078 1 97.19 229 ARG B O 1
ATOM 4666 N N . GLU B 1 230 ? 16.422 -6.352 -19.719 1 97.69 230 GLU B N 1
ATOM 4667 C CA . GLU B 1 230 ? 15.32 -6.789 -20.578 1 97.69 230 GLU B CA 1
ATOM 4668 C C . GLU B 1 230 ? 13.969 -6.555 -19.922 1 97.69 230 GLU B C 1
ATOM 4670 O O . GLU B 1 230 ? 12.945 -6.453 -20.594 1 97.69 230 GLU B O 1
ATOM 4675 N N . VAL B 1 231 ? 14 -6.453 -18.578 1 98.31 231 VAL B N 1
ATOM 4676 C CA . VAL B 1 231 ? 12.734 -6.32 -17.875 1 98.31 231 VAL B CA 1
ATOM 4677 C C . VAL B 1 231 ? 12.844 -5.215 -16.828 1 98.31 231 VAL B C 1
ATOM 4679 O O . VAL B 1 231 ? 13.945 -4.781 -16.484 1 98.31 231 VAL B O 1
ATOM 4682 N N . GLU B 1 232 ? 11.727 -4.723 -16.406 1 98.5 232 GLU B N 1
ATOM 4683 C CA . GLU B 1 232 ? 11.68 -3.66 -15.398 1 98.5 232 GLU B CA 1
ATOM 4684 C C . GLU B 1 232 ? 12.078 -4.18 -14.023 1 98.5 232 GLU B C 1
ATOM 4686 O O . GLU B 1 232 ? 11.969 -5.375 -13.75 1 98.5 232 GLU B O 1
ATOM 4691 N N . GLU B 1 233 ? 12.539 -3.287 -13.188 1 98.56 233 GLU B N 1
ATOM 4692 C CA . GLU B 1 233 ? 12.859 -3.572 -11.789 1 98.56 233 GLU B CA 1
ATOM 4693 C C . GLU B 1 233 ? 11.602 -3.564 -10.922 1 98.56 233 GLU B C 1
ATOM 4695 O O . GLU B 1 233 ? 11.469 -4.379 -10.008 1 98.56 233 GLU B O 1
ATOM 4700 N N . SER B 1 234 ? 10.75 -2.566 -11.188 1 98.69 234 SER B N 1
ATOM 4701 C CA . SER B 1 234 ? 9.586 -2.35 -10.336 1 98.69 234 SER B CA 1
ATOM 4702 C C . SER B 1 234 ? 8.367 -1.928 -11.148 1 98.69 234 SER B C 1
ATOM 4704 O O . SER B 1 234 ? 8.508 -1.339 -12.227 1 98.69 234 SER B O 1
ATOM 4706 N N . MET B 1 235 ? 7.242 -2.24 -10.625 1 98.44 235 MET B N 1
ATOM 4707 C CA . MET B 1 235 ? 5.977 -1.767 -11.18 1 98.44 235 MET B CA 1
ATOM 4708 C C . MET B 1 235 ? 5.012 -1.369 -10.062 1 98.44 235 MET B C 1
ATOM 4710 O O . MET B 1 235 ? 4.918 -2.053 -9.039 1 98.44 235 MET B O 1
ATOM 4714 N N . SER B 1 236 ? 4.398 -0.239 -10.219 1 98.25 236 SER B N 1
ATOM 4715 C CA . SER B 1 236 ? 3.23 0.2 -9.461 1 98.25 236 SER B CA 1
ATOM 4716 C C . SER B 1 236 ? 1.969 0.146 -10.312 1 98.25 236 SER B C 1
ATOM 4718 O O . SER B 1 236 ? 1.958 0.628 -11.453 1 98.25 236 SER B O 1
ATOM 4720 N N . PHE B 1 237 ? 0.909 -0.526 -9.727 1 98.06 237 PHE B N 1
ATOM 4721 C CA . PHE B 1 237 ? -0.272 -0.61 -10.578 1 98.06 237 PHE B CA 1
ATOM 4722 C C . PHE B 1 237 ? -1.546 -0.536 -9.742 1 98.06 237 PHE B C 1
ATOM 4724 O O . PHE B 1 237 ? -1.534 -0.854 -8.547 1 98.06 237 PHE B O 1
ATOM 4731 N N . LEU B 1 238 ? -2.588 -0.084 -10.398 1 97.94 238 LEU B N 1
ATOM 4732 C CA . LEU B 1 238 ? -3.928 0.037 -9.836 1 97.94 238 LEU B CA 1
ATOM 4733 C C . LEU B 1 238 ? -4.914 -0.848 -10.586 1 97.94 238 LEU B C 1
ATOM 4735 O O . LEU B 1 238 ? -4.82 -0.993 -11.812 1 97.94 238 LEU B O 1
ATOM 4739 N N . LEU B 1 239 ? -5.773 -1.402 -9.82 1 98.69 239 LEU B N 1
ATOM 4740 C CA . LEU B 1 239 ? -6.934 -2.107 -10.359 1 98.69 239 LEU B CA 1
ATOM 4741 C C . LEU B 1 239 ? -8.227 -1.432 -9.914 1 98.69 239 LEU B C 1
ATOM 4743 O O . LEU B 1 239 ? -8.438 -1.208 -8.719 1 98.69 239 LEU B O 1
ATOM 4747 N N . GLY B 1 240 ? -9.094 -1.136 -10.859 1 98.31 240 GLY B N 1
ATOM 4748 C CA . GLY B 1 240 ? -10.406 -0.589 -10.539 1 98.31 240 GLY B CA 1
ATOM 4749 C C . GLY B 1 240 ? -11.523 -1.606 -10.664 1 98.31 240 GLY B C 1
ATOM 4750 O O . GLY B 1 240 ? -11.695 -2.217 -11.727 1 98.31 240 GLY B O 1
ATOM 4751 N N . PHE B 1 241 ? -12.25 -1.767 -9.641 1 98.31 241 PHE B N 1
ATOM 4752 C CA . PHE B 1 241 ? -13.328 -2.74 -9.586 1 98.31 241 PHE B CA 1
ATOM 4753 C C . PHE B 1 241 ? -14.688 -2.041 -9.578 1 98.31 241 PHE B C 1
ATOM 4755 O O . PHE B 1 241 ? -14.758 -0.821 -9.422 1 98.31 241 PHE B O 1
ATOM 4762 N N . PRO B 1 242 ? -15.773 -2.82 -9.828 1 96.25 242 PRO B N 1
ATOM 4763 C CA . PRO B 1 242 ? -17.109 -2.223 -9.75 1 96.25 242 PRO B CA 1
ATOM 4764 C C . PRO B 1 242 ? -17.375 -1.564 -8.398 1 96.25 242 PRO B C 1
ATOM 4766 O O . PRO B 1 242 ? -16.891 -2.033 -7.367 1 96.25 242 PRO B O 1
ATOM 4769 N N . GLY B 1 243 ? -18.125 -0.513 -8.414 1 93.62 243 GLY B N 1
ATOM 4770 C CA . GLY B 1 243 ? -18.531 0.131 -7.176 1 93.62 243 GLY B CA 1
ATOM 4771 C C . GLY B 1 243 ? -17.5 1.097 -6.629 1 93.62 243 GLY B C 1
ATOM 4772 O O . GLY B 1 243 ? -17.609 1.538 -5.48 1 93.62 243 GLY B O 1
ATOM 4773 N N . GLY B 1 244 ? -16.5 1.358 -7.379 1 95.06 244 GLY B N 1
ATOM 4774 C CA . GLY B 1 244 ? -15.523 2.357 -6.973 1 95.06 244 GLY B CA 1
ATOM 4775 C C . GLY B 1 244 ? -14.398 1.785 -6.133 1 95.06 244 GLY B C 1
ATOM 4776 O O . GLY B 1 244 ? -13.562 2.529 -5.609 1 95.06 244 GLY B O 1
ATOM 4777 N N . VAL B 1 245 ? -14.32 0.473 -5.973 1 97.81 245 VAL B N 1
ATOM 4778 C CA . VAL B 1 245 ? -13.25 -0.179 -5.23 1 97.81 245 VAL B CA 1
ATOM 4779 C C . VAL B 1 245 ? -11.945 -0.113 -6.027 1 97.81 245 VAL B C 1
ATOM 4781 O O . VAL B 1 245 ? -11.938 -0.382 -7.234 1 97.81 245 VAL B O 1
ATOM 4784 N N . VAL B 1 246 ? -10.844 0.311 -5.363 1 98.31 246 VAL B N 1
ATOM 4785 C CA . VAL B 1 246 ? -9.555 0.415 -6.035 1 98.31 246 VAL B CA 1
ATOM 4786 C C . VAL B 1 246 ? -8.492 -0.329 -5.23 1 98.31 246 VAL B C 1
ATOM 4788 O O . VAL B 1 246 ? -8.477 -0.259 -3.998 1 98.31 246 VAL B O 1
ATOM 4791 N N . ALA B 1 247 ? -7.652 -1.039 -5.898 1 98.75 247 ALA B N 1
ATOM 4792 C CA . ALA B 1 247 ? -6.504 -1.705 -5.289 1 98.75 247 ALA B CA 1
ATOM 4793 C C . ALA B 1 247 ? -5.195 -1.078 -5.762 1 98.75 247 ALA B C 1
ATOM 4795 O O . ALA B 1 247 ? -4.977 -0.912 -6.965 1 98.75 247 ALA B O 1
ATOM 4796 N N . ASN B 1 248 ? -4.352 -0.732 -4.793 1 98.56 248 ASN B N 1
ATOM 4797 C CA . ASN B 1 248 ? -2.977 -0.316 -5.055 1 98.56 248 ASN B CA 1
ATOM 4798 C C . ASN B 1 248 ? -1.998 -1.474 -4.883 1 98.56 248 ASN B C 1
ATOM 4800 O O . ASN B 1 248 ? -2.002 -2.145 -3.848 1 98.56 248 ASN B O 1
ATOM 4804 N N . CYS B 1 249 ? -1.158 -1.591 -5.871 1 98.81 249 CYS B N 1
ATOM 4805 C CA . CYS B 1 249 ? -0.223 -2.707 -5.797 1 98.81 249 CYS B CA 1
ATOM 4806 C C . CYS B 1 249 ? 1.194 -2.256 -6.129 1 98.81 249 CYS B C 1
ATOM 4808 O O . CYS B 1 249 ? 1.394 -1.43 -7.02 1 98.81 249 CYS B O 1
ATOM 4810 N N . LEU B 1 250 ? 2.156 -2.842 -5.414 1 98.88 250 LEU B N 1
ATOM 4811 C CA . LEU B 1 250 ? 3.576 -2.666 -5.691 1 98.88 250 LEU B CA 1
ATOM 4812 C C . LEU B 1 250 ? 4.27 -4.016 -5.859 1 98.88 250 LEU B C 1
ATOM 4814 O O . LEU B 1 250 ? 3.99 -4.957 -5.113 1 98.88 250 LEU B O 1
ATOM 4818 N N . THR B 1 251 ? 5.125 -4.082 -6.824 1 98.88 251 THR B N 1
ATOM 4819 C CA . THR B 1 251 ? 5.973 -5.258 -6.98 1 98.88 251 THR B CA 1
ATOM 4820 C C . THR B 1 251 ? 7.352 -4.863 -7.496 1 98.88 251 THR B C 1
ATOM 4822 O O . THR B 1 251 ? 7.488 -3.887 -8.234 1 98.88 251 THR B O 1
ATOM 4825 N N . SER B 1 252 ? 8.406 -5.656 -7.047 1 98.88 252 SER B N 1
ATOM 4826 C CA . SER B 1 252 ? 9.773 -5.281 -7.414 1 98.88 252 SER B CA 1
ATOM 4827 C C . SER B 1 252 ? 10.727 -6.461 -7.266 1 98.88 252 SER B C 1
ATOM 4829 O O . SER B 1 252 ? 10.523 -7.332 -6.418 1 98.88 252 SER B O 1
ATOM 4831 N N . TYR B 1 253 ? 11.758 -6.457 -8.148 1 98.69 253 TYR B N 1
ATOM 4832 C CA . TYR B 1 253 ? 12.914 -7.332 -7.98 1 98.69 253 TYR B CA 1
ATOM 4833 C C . TYR B 1 253 ? 14.062 -6.598 -7.297 1 98.69 253 TYR B C 1
ATOM 4835 O O . TYR B 1 253 ? 15.18 -7.109 -7.223 1 98.69 253 TYR B O 1
ATOM 4843 N N . GLY B 1 254 ? 13.789 -5.402 -6.812 1 97.88 254 GLY B N 1
ATOM 4844 C CA . GLY B 1 254 ? 14.875 -4.594 -6.281 1 97.88 254 GLY B CA 1
ATOM 4845 C C . GLY B 1 254 ? 14.672 -4.207 -4.828 1 97.88 254 GLY B C 1
ATOM 4846 O O . GLY B 1 254 ? 15.391 -3.354 -4.305 1 97.88 254 GLY B O 1
ATOM 4847 N N . THR B 1 255 ? 13.695 -4.824 -4.141 1 97.75 255 THR B N 1
ATOM 4848 C CA . THR B 1 255 ? 13.422 -4.465 -2.754 1 97.75 255 THR B CA 1
ATOM 4849 C C . THR B 1 255 ? 13.578 -5.68 -1.842 1 97.75 255 THR B C 1
ATOM 4851 O O . THR B 1 255 ? 13.383 -6.816 -2.273 1 97.75 255 THR B O 1
ATOM 4854 N N . GLN B 1 256 ? 13.922 -5.359 -0.598 1 96.31 256 GLN B N 1
ATOM 4855 C CA . GLN B 1 256 ? 13.859 -6.426 0.395 1 96.31 256 GLN B CA 1
ATOM 4856 C C . GLN B 1 256 ? 12.484 -7.09 0.402 1 96.31 256 GLN B C 1
ATOM 4858 O O . GLN B 1 256 ? 11.469 -6.434 0.165 1 96.31 256 GLN B O 1
ATOM 4863 N N . LYS B 1 257 ? 12.547 -8.352 0.71 1 96.38 257 LYS B N 1
ATOM 4864 C CA . LYS B 1 257 ? 11.328 -9.156 0.642 1 96.38 257 LYS B CA 1
ATOM 4865 C C . LYS B 1 257 ? 10.211 -8.539 1.472 1 96.38 257 LYS B C 1
ATOM 4867 O O . LYS B 1 257 ? 10.383 -8.289 2.668 1 96.38 257 LYS B O 1
ATOM 4872 N N . THR B 1 258 ? 9.109 -8.203 0.88 1 97.06 258 THR B N 1
ATOM 4873 C CA . THR B 1 258 ? 7.875 -7.695 1.457 1 97.06 258 THR B CA 1
ATOM 4874 C C . THR B 1 258 ? 6.664 -8.367 0.82 1 97.06 258 THR B C 1
ATOM 4876 O O . THR B 1 258 ? 6.555 -8.438 -0.406 1 97.06 258 THR B O 1
ATOM 4879 N N . ALA B 1 259 ? 5.789 -8.922 1.624 1 98.31 259 ALA B N 1
ATOM 4880 C CA . ALA B 1 259 ? 4.613 -9.648 1.149 1 98.31 259 ALA B CA 1
ATOM 4881 C C . ALA B 1 259 ? 3.385 -9.312 1.993 1 98.31 259 ALA B C 1
ATOM 4883 O O . ALA B 1 259 ? 3.1 -10 2.98 1 98.31 259 ALA B O 1
ATOM 4884 N N . THR B 1 260 ? 2.637 -8.328 1.563 1 98.69 260 THR B N 1
ATOM 4885 C CA . THR B 1 260 ? 1.524 -7.887 2.396 1 98.69 260 THR B CA 1
ATOM 4886 C C . THR B 1 260 ? 0.262 -7.707 1.559 1 98.69 260 THR B C 1
ATOM 4888 O O . THR B 1 260 ? 0.34 -7.383 0.371 1 98.69 260 THR B O 1
ATOM 4891 N N . LEU B 1 261 ? -0.858 -7.957 2.117 1 98.88 261 LEU B N 1
ATOM 4892 C CA . LEU B 1 261 ? -2.188 -7.703 1.573 1 98.88 261 LEU B CA 1
ATOM 4893 C C . LEU B 1 261 ? -3.096 -7.074 2.625 1 98.88 261 LEU B C 1
ATOM 4895 O O . LEU B 1 261 ? -3.254 -7.621 3.721 1 98.88 261 LEU B O 1
ATOM 4899 N N . ARG B 1 262 ? -3.67 -5.953 2.312 1 98.88 262 ARG B N 1
ATOM 4900 C CA . ARG B 1 262 ? -4.598 -5.262 3.203 1 98.88 262 ARG B CA 1
ATOM 4901 C C . ARG B 1 262 ? -5.91 -4.953 2.496 1 98.88 262 ARG B C 1
ATOM 4903 O O . ARG B 1 262 ? -5.914 -4.52 1.342 1 98.88 262 ARG B O 1
ATOM 4910 N N . VAL B 1 263 ? -6.992 -5.23 3.129 1 98.88 263 VAL B N 1
ATOM 4911 C CA . VAL B 1 263 ? -8.328 -4.863 2.66 1 98.88 263 VAL B CA 1
ATOM 4912 C C . VAL B 1 263 ? -8.961 -3.875 3.635 1 98.88 263 VAL B C 1
ATOM 4914 O O . VAL B 1 263 ? -9.047 -4.145 4.836 1 98.88 263 VAL B O 1
ATOM 4917 N N . LEU B 1 264 ? -9.375 -2.748 3.117 1 98.81 264 LEU B N 1
ATOM 4918 C CA . LEU B 1 264 ? -9.938 -1.691 3.953 1 98.81 264 LEU B CA 1
ATOM 4919 C C . LEU B 1 264 ? -11.445 -1.583 3.752 1 98.81 264 LEU B C 1
ATOM 4921 O O . LEU B 1 264 ? -11.906 -1.204 2.672 1 98.81 264 LEU B O 1
ATOM 4925 N N . GLY B 1 265 ? -12.164 -1.869 4.781 1 98.44 265 GLY B N 1
ATOM 4926 C CA . GLY B 1 265 ? -13.602 -1.668 4.812 1 98.44 265 GLY B CA 1
ATOM 4927 C C . GLY B 1 265 ? -14.023 -0.55 5.746 1 98.44 265 GLY B C 1
ATOM 4928 O O . GLY B 1 265 ? -13.203 0.006 6.473 1 98.44 265 GLY B O 1
ATOM 4929 N N . GLU B 1 266 ? -15.258 -0.251 5.652 1 97.44 266 GLU B N 1
ATOM 4930 C CA . GLU B 1 266 ? -15.805 0.848 6.438 1 97.44 266 GLU B CA 1
ATOM 4931 C C . GLU B 1 266 ? -15.812 0.512 7.93 1 97.44 266 GLU B C 1
ATOM 4933 O O . GLU B 1 266 ? -15.648 1.398 8.766 1 97.44 266 GLU B O 1
ATOM 4938 N N . GLN B 1 267 ? -15.898 -0.781 8.258 1 97.56 267 GLN B N 1
ATOM 4939 C CA . GLN B 1 267 ? -16.094 -1.159 9.656 1 97.56 267 GLN B CA 1
ATOM 4940 C C . GLN B 1 267 ? -14.898 -1.955 10.18 1 97.56 267 GLN B C 1
ATOM 4942 O O . GLN B 1 267 ? -14.867 -2.344 11.344 1 97.56 267 GLN B O 1
ATOM 4947 N N . GLY B 1 268 ? -13.969 -2.197 9.305 1 98.12 268 GLY B N 1
ATOM 4948 C CA . GLY B 1 268 ? -12.805 -2.969 9.711 1 98.12 268 GLY B CA 1
ATOM 4949 C C . GLY B 1 268 ? -11.797 -3.164 8.602 1 98.12 268 GLY B C 1
ATOM 4950 O O . GLY B 1 268 ? -11.984 -2.668 7.488 1 98.12 268 GLY B O 1
ATOM 4951 N N . THR B 1 269 ? -10.727 -3.828 8.977 1 98.5 269 THR B N 1
ATOM 4952 C CA . THR B 1 269 ? -9.656 -4.105 8.023 1 98.5 269 THR B CA 1
ATOM 4953 C C . THR B 1 269 ? -9.203 -5.555 8.133 1 98.5 269 THR B C 1
ATOM 4955 O O . THR B 1 269 ? -9.359 -6.188 9.18 1 98.5 269 THR B O 1
ATOM 4958 N N . VAL B 1 270 ? -8.773 -6.098 7.012 1 98.69 270 VAL B N 1
ATOM 4959 C CA . VAL B 1 270 ? -8.062 -7.371 6.93 1 98.69 270 VAL B CA 1
ATOM 4960 C C . VAL B 1 270 ? -6.605 -7.125 6.559 1 98.69 270 VAL B C 1
ATOM 4962 O O . VAL B 1 270 ? -6.312 -6.418 5.59 1 98.69 270 VAL B O 1
ATOM 4965 N N . LEU B 1 271 ? -5.715 -7.684 7.355 1 98.81 271 LEU B N 1
ATOM 4966 C CA . LEU B 1 271 ? -4.293 -7.578 7.039 1 98.81 271 LEU B CA 1
ATOM 4967 C C . LEU B 1 271 ? -3.631 -8.953 7.055 1 98.81 271 LEU B C 1
ATOM 4969 O O . LEU B 1 271 ? -3.74 -9.688 8.039 1 98.81 271 LEU B O 1
ATOM 4973 N N . MET B 1 272 ? -3.041 -9.305 5.941 1 98.75 272 MET B N 1
ATOM 4974 C CA . MET B 1 272 ? -2.111 -10.43 5.906 1 98.75 272 MET B CA 1
ATOM 4975 C C . MET B 1 272 ? -0.677 -9.945 5.727 1 98.75 272 MET B C 1
ATOM 4977 O O . MET B 1 272 ? -0.338 -9.359 4.699 1 98.75 272 MET B O 1
ATOM 4981 N N . ASP B 1 273 ? 0.125 -10.234 6.773 1 97.75 273 ASP B N 1
ATOM 4982 C CA . ASP B 1 273 ? 1.524 -9.82 6.789 1 97.75 273 ASP B CA 1
ATOM 4983 C C . ASP B 1 273 ? 2.379 -10.805 7.586 1 97.75 273 ASP B C 1
ATOM 4985 O O . ASP B 1 273 ? 2.523 -10.664 8.805 1 97.75 273 ASP B O 1
ATOM 4989 N N . PRO B 1 274 ? 2.941 -11.812 6.852 1 97.31 274 PRO B N 1
ATOM 4990 C CA . PRO B 1 274 ? 3.037 -11.883 5.391 1 97.31 274 PRO B CA 1
ATOM 4991 C C . PRO B 1 274 ? 1.824 -12.555 4.754 1 97.31 274 PRO B C 1
ATOM 4993 O O . PRO B 1 274 ? 1.164 -13.383 5.395 1 97.31 274 PRO B O 1
ATOM 4996 N N . ALA B 1 275 ? 1.687 -12.281 3.473 1 98.69 275 ALA B N 1
ATOM 4997 C CA . ALA B 1 275 ? 0.522 -12.781 2.748 1 98.69 275 ALA B CA 1
ATOM 4998 C C . ALA B 1 275 ? 0.913 -13.898 1.782 1 98.69 275 ALA B C 1
ATOM 5000 O O . ALA B 1 275 ? 0.071 -14.703 1.382 1 98.69 275 ALA B O 1
ATOM 5001 N N . TYR B 1 276 ? 2.205 -13.961 1.411 1 98.44 276 TYR B N 1
ATOM 5002 C CA . TYR B 1 276 ? 2.471 -14.773 0.23 1 98.44 276 TYR B CA 1
ATOM 5003 C C . TYR B 1 276 ? 3.596 -15.766 0.493 1 98.44 276 TYR B C 1
ATOM 5005 O O . TYR B 1 276 ? 4.02 -16.484 -0.412 1 98.44 276 TYR B O 1
ATOM 5013 N N . THR B 1 277 ? 4.082 -15.891 1.707 1 96.62 277 THR B N 1
ATOM 5014 C CA . THR B 1 277 ? 5.16 -16.828 2.029 1 96.62 277 THR B CA 1
ATOM 5015 C C . THR B 1 277 ? 4.633 -18.25 2.09 1 96.62 277 THR B C 1
ATOM 5017 O O . THR B 1 277 ? 3.434 -18.469 2.273 1 96.62 277 THR B O 1
ATOM 5020 N N . TYR B 1 278 ? 5.578 -19.188 2.018 1 95.44 278 TYR B N 1
ATOM 5021 C CA . TYR B 1 278 ? 5.203 -20.594 2.02 1 95.44 278 TYR B CA 1
ATOM 5022 C C . TYR B 1 278 ? 4.723 -21.031 3.4 1 95.44 278 TYR B C 1
ATOM 5024 O O . TYR B 1 278 ? 3.914 -21.953 3.521 1 95.44 278 TYR B O 1
ATOM 5032 N N . GLN B 1 279 ? 5.262 -20.391 4.352 1 93.56 279 GLN B N 1
ATOM 5033 C CA . GLN B 1 279 ? 4.93 -20.656 5.746 1 93.56 279 GLN B CA 1
ATOM 5034 C C . GLN B 1 279 ? 4.781 -19.359 6.539 1 93.56 279 GLN B C 1
ATOM 5036 O O . GLN B 1 279 ? 5.223 -18.297 6.09 1 93.56 279 GLN B O 1
ATOM 5041 N N . GLY B 1 280 ? 4.078 -19.453 7.543 1 94.94 280 GLY B N 1
ATOM 5042 C CA . GLY B 1 280 ? 4.031 -18.344 8.484 1 94.94 280 GLY B CA 1
ATOM 5043 C C . GLY B 1 280 ? 3.08 -17.234 8.062 1 94.94 280 GLY B C 1
ATOM 5044 O O . GLY B 1 280 ? 3.258 -16.078 8.438 1 94.94 280 GLY B O 1
ATOM 5045 N N . LEU B 1 281 ? 2.105 -17.562 7.246 1 97.44 281 LEU B N 1
ATOM 5046 C CA . LEU B 1 281 ? 1.077 -16.578 6.918 1 97.44 281 LEU B CA 1
ATOM 5047 C C . LEU B 1 281 ? 0.413 -16.047 8.18 1 97.44 281 LEU B C 1
ATOM 5049 O O . LEU B 1 281 ? 0.171 -16.797 9.125 1 97.44 281 LEU B O 1
ATOM 5053 N N . ARG B 1 282 ? 0.172 -14.758 8.219 1 97.25 282 ARG B N 1
ATOM 5054 C CA . ARG B 1 282 ? -0.46 -14.148 9.383 1 97.25 282 ARG B CA 1
ATOM 5055 C C . ARG B 1 282 ? -1.664 -13.305 8.977 1 97.25 282 ARG B C 1
ATOM 5057 O O . ARG B 1 282 ? -1.567 -12.469 8.07 1 97.25 282 ARG B O 1
ATOM 5064 N N . LEU B 1 283 ? -2.764 -13.539 9.664 1 98.25 283 LEU B N 1
ATOM 5065 C CA . LEU B 1 283 ? -4.004 -12.812 9.438 1 98.25 283 LEU B CA 1
ATOM 5066 C C . LEU B 1 283 ? -4.387 -11.992 10.664 1 98.25 283 LEU B C 1
ATOM 5068 O O . LEU B 1 283 ? -4.426 -12.516 11.773 1 98.25 283 LEU B O 1
ATOM 5072 N N . THR B 1 284 ? -4.574 -10.727 10.445 1 98.38 284 THR B N 1
ATOM 5073 C CA . THR B 1 284 ? -5.105 -9.852 11.484 1 98.38 284 THR B CA 1
ATOM 5074 C C . THR B 1 284 ? -6.41 -9.195 11.023 1 98.38 284 THR B C 1
ATOM 5076 O O . THR B 1 284 ? -6.473 -8.633 9.938 1 98.38 284 THR B O 1
ATOM 5079 N N . LEU B 1 285 ? -7.406 -9.336 11.805 1 98.06 285 LEU B N 1
ATOM 5080 C CA . LEU B 1 285 ? -8.672 -8.633 11.625 1 98.06 285 LEU B CA 1
ATOM 5081 C C . LEU B 1 285 ? -8.805 -7.48 12.609 1 98.06 285 LEU B C 1
ATOM 5083 O O . LEU B 1 285 ? -8.641 -7.672 13.82 1 98.06 285 LEU B O 1
ATOM 5087 N N . SER B 1 286 ? -9.016 -6.301 12.055 1 97.12 286 SER B N 1
ATOM 5088 C CA . SER B 1 286 ? -9.109 -5.125 12.914 1 97.12 286 SER B CA 1
ATOM 5089 C C . SER B 1 286 ? -10.469 -4.449 12.773 1 97.12 286 SER B C 1
ATOM 5091 O O . SER B 1 286 ? -11.016 -4.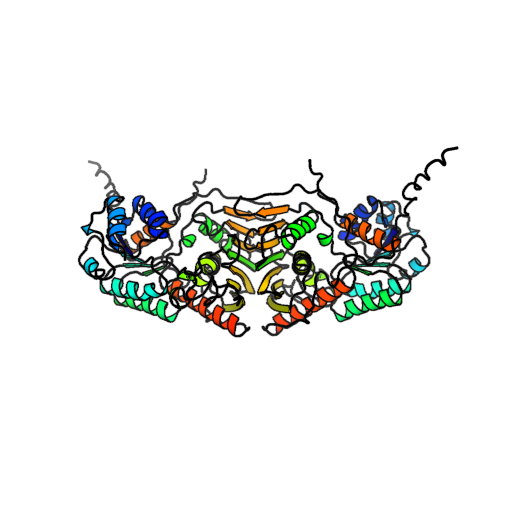367 11.672 1 97.12 286 SER B O 1
ATOM 5093 N N . ASP B 1 287 ? -11 -3.984 13.891 1 93.94 287 ASP B N 1
ATOM 5094 C CA . ASP B 1 287 ? -12.195 -3.148 13.906 1 93.94 287 ASP B CA 1
ATOM 5095 C C . ASP B 1 287 ? -12.164 -2.156 15.07 1 93.94 287 ASP B C 1
ATOM 5097 O O . ASP B 1 287 ? -11.094 -1.868 15.609 1 93.94 287 ASP B O 1
ATOM 5101 N N . GLN B 1 288 ? -13.297 -1.523 15.383 1 89.62 288 GLN B N 1
ATOM 5102 C CA . GLN B 1 288 ? -13.359 -0.497 16.422 1 89.62 288 GLN B CA 1
ATOM 5103 C C . GLN B 1 288 ? -12.992 -1.071 17.781 1 89.62 288 GLN B C 1
ATOM 5105 O O . GLN B 1 288 ? -12.648 -0.326 18.703 1 89.62 288 GLN B O 1
ATOM 5110 N N . HIS B 1 289 ? -13 -2.396 17.844 1 91.38 289 HIS B N 1
ATOM 5111 C CA . HIS B 1 289 ? -12.758 -3.033 19.125 1 91.38 289 HIS B CA 1
ATOM 5112 C C . HIS B 1 289 ? -11.312 -3.51 19.234 1 91.38 289 HIS B C 1
ATOM 5114 O O . HIS B 1 289 ? -10.875 -3.938 20.312 1 91.38 289 HIS B O 1
ATOM 5120 N N . GLY B 1 290 ? -10.648 -3.494 18.203 1 92.38 290 GLY B N 1
ATOM 5121 C CA . GLY B 1 290 ? -9.25 -3.867 18.25 1 92.38 290 GLY B CA 1
ATOM 5122 C C . GLY B 1 290 ? -8.875 -4.945 17.25 1 92.38 290 GLY B C 1
ATOM 5123 O O . GLY B 1 290 ? -9.578 -5.141 16.266 1 92.38 290 GLY B O 1
ATOM 5124 N N . ASP B 1 291 ? -7.691 -5.566 17.516 1 95.06 291 ASP B N 1
ATOM 5125 C CA . ASP B 1 291 ? -7.141 -6.551 16.594 1 95.06 291 ASP B CA 1
ATOM 5126 C C . ASP B 1 291 ? -7.398 -7.973 17.094 1 95.06 291 ASP B C 1
ATOM 5128 O O . ASP B 1 291 ? -7.312 -8.242 18.297 1 95.06 291 ASP B O 1
ATOM 5132 N N . VAL B 1 292 ? -7.754 -8.773 16.109 1 96.12 292 VAL B N 1
ATOM 5133 C CA . VAL B 1 292 ? -7.863 -10.203 16.375 1 96.12 292 VAL B CA 1
ATOM 5134 C C . VAL B 1 292 ? -7.016 -10.984 15.375 1 96.12 292 VAL B C 1
ATOM 5136 O O . VAL B 1 292 ? -7.055 -10.703 14.172 1 96.12 292 VAL B O 1
ATOM 5139 N N . GLN B 1 293 ? -6.281 -11.922 15.906 1 96.62 293 GLN B N 1
ATOM 5140 C CA . GLN B 1 293 ? -5.52 -12.844 15.078 1 96.62 293 GLN B CA 1
ATOM 5141 C C . GLN B 1 293 ? -6.02 -14.273 15.242 1 96.62 293 GLN B C 1
ATOM 5143 O O . GLN B 1 293 ? -5.648 -14.961 16.203 1 96.62 293 GLN B O 1
ATOM 5148 N N . PRO B 1 294 ? -6.742 -14.688 14.234 1 94.75 294 PRO B N 1
ATOM 5149 C CA . PRO B 1 294 ? -7.262 -16.047 14.359 1 94.75 294 PRO B CA 1
ATOM 5150 C C . PRO B 1 294 ? -6.164 -17.109 14.305 1 94.75 294 PRO B C 1
ATOM 5152 O O . PRO B 1 294 ? -5.18 -16.953 13.586 1 94.75 294 PRO B O 1
ATOM 5155 N N . ARG B 1 295 ? -6.414 -18.188 15.094 1 91.25 295 ARG B N 1
ATOM 5156 C CA . ARG B 1 295 ? -5.516 -19.328 15.031 1 91.25 295 ARG B CA 1
ATOM 5157 C C . ARG B 1 295 ? -5.949 -20.297 13.945 1 91.25 295 ARG B C 1
ATOM 5159 O O . ARG B 1 295 ? -7 -20.938 14.055 1 91.25 295 ARG B O 1
ATOM 5166 N N . LEU B 1 296 ? -5.133 -20.328 12.914 1 94.19 296 LEU B N 1
ATOM 5167 C CA . LEU B 1 296 ? -5.426 -21.188 11.766 1 94.19 296 LEU B CA 1
ATOM 5168 C C . LEU B 1 296 ? -4.281 -22.172 11.508 1 94.19 296 LEU B C 1
ATOM 5170 O O . LEU B 1 296 ? -3.117 -21.844 11.766 1 94.19 296 LEU B O 1
ATOM 5174 N N . PRO B 1 297 ? -4.594 -23.391 11.094 1 90.94 297 PRO B N 1
ATOM 5175 C CA . PRO B 1 297 ? -3.521 -24.344 10.836 1 90.94 297 PRO B CA 1
ATOM 5176 C C . PRO B 1 297 ? -2.564 -23.891 9.74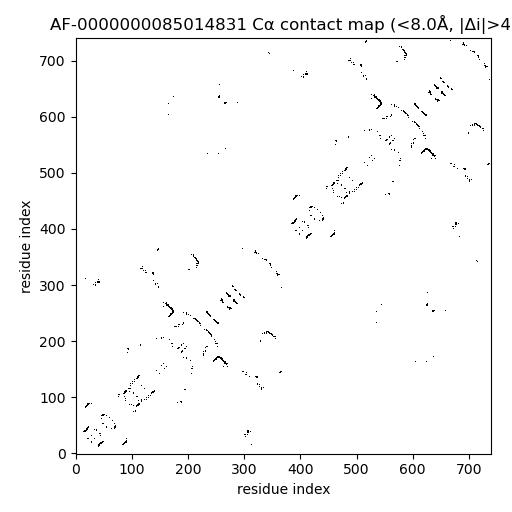2 1 90.94 297 PRO B C 1
ATOM 5178 O O . PRO B 1 297 ? -2.994 -23.281 8.758 1 90.94 297 PRO B O 1
ATOM 5181 N N . ASP B 1 298 ? -1.338 -24.156 9.992 1 89.06 298 ASP B N 1
ATOM 5182 C CA . ASP B 1 298 ? -0.323 -23.906 8.977 1 89.06 298 ASP B CA 1
ATOM 5183 C C . ASP B 1 298 ? -0.126 -25.141 8.094 1 89.06 298 ASP B C 1
ATOM 5185 O O . ASP B 1 298 ? 0.698 -26.016 8.406 1 89.06 298 ASP B O 1
ATOM 5189 N N . GLU B 1 299 ? -0.799 -25.125 6.988 1 89.44 299 GLU B N 1
ATOM 5190 C CA . GLU B 1 299 ? -0.818 -26.281 6.094 1 89.44 299 GLU B CA 1
ATOM 5191 C C . GLU B 1 299 ? 0.21 -26.125 4.977 1 89.44 299 GLU B C 1
ATOM 5193 O O . GLU B 1 299 ? 0.612 -25.016 4.641 1 89.44 299 GLU B O 1
ATOM 5198 N N . ASP B 1 300 ? 0.545 -27.297 4.5 1 93.31 300 ASP B N 1
ATOM 5199 C CA . ASP B 1 300 ? 1.361 -27.281 3.291 1 93.31 300 ASP B CA 1
ATOM 5200 C C . ASP B 1 300 ? 0.547 -26.828 2.084 1 93.31 300 ASP B C 1
ATOM 5202 O O . ASP B 1 300 ? -0.334 -27.547 1.611 1 93.31 300 ASP B O 1
ATOM 5206 N N . GLN B 1 301 ? 0.881 -25.719 1.567 1 95.38 301 GLN B N 1
ATOM 5207 C CA . GLN B 1 301 ? 0.086 -25.078 0.525 1 95.38 301 GLN B CA 1
ATOM 5208 C C . GLN B 1 301 ? 0.126 -25.891 -0.771 1 95.38 301 GLN B C 1
ATOM 5210 O O . GLN B 1 301 ? -0.862 -25.938 -1.507 1 95.38 301 GLN B O 1
ATOM 5215 N N . PHE B 1 302 ? 1.201 -26.5 -1.01 1 95.94 302 PHE B N 1
ATOM 5216 C CA . PHE B 1 302 ? 1.368 -27.312 -2.215 1 95.94 302 PHE B CA 1
ATOM 5217 C C . PHE B 1 302 ? 0.6 -28.625 -2.104 1 95.94 302 PHE B C 1
ATOM 5219 O O . PHE B 1 302 ? 0.001 -29.078 -3.078 1 95.94 302 PHE B O 1
ATOM 5226 N N . GLY B 1 303 ? 0.633 -29.172 -0.935 1 95 303 GLY B N 1
ATOM 5227 C CA . GLY B 1 303 ? -0.184 -30.344 -0.694 1 95 303 GLY B CA 1
ATOM 5228 C C . GLY B 1 303 ? -1.665 -30.109 -0.917 1 95 303 GLY B C 1
ATOM 5229 O O . GLY B 1 303 ? -2.355 -30.938 -1.506 1 95 303 GLY B O 1
ATOM 5230 N N . LEU B 1 304 ? -2.076 -28.953 -0.486 1 95.81 304 LEU B N 1
ATOM 5231 C CA . LEU B 1 304 ? -3.48 -28.594 -0.648 1 95.81 304 LEU B CA 1
ATOM 5232 C C . LEU B 1 304 ? -3.848 -28.484 -2.125 1 95.81 304 LEU B C 1
ATOM 5234 O O . LEU B 1 304 ? -4.934 -28.906 -2.531 1 95.81 304 LEU B O 1
ATOM 5238 N N . GLU B 1 305 ? -2.965 -27.969 -2.926 1 96 305 GLU B N 1
ATOM 5239 C CA . GLU B 1 305 ? -3.188 -27.859 -4.363 1 96 305 GLU B CA 1
ATOM 5240 C C . GLU B 1 305 ? -3.248 -29.25 -5.012 1 96 305 GLU B C 1
ATOM 5242 O O . GLU B 1 305 ? -4.145 -29.531 -5.809 1 96 305 GLU B O 1
ATOM 5247 N N . PHE B 1 306 ? -2.283 -30.109 -4.609 1 96.31 306 PHE B N 1
ATOM 5248 C CA . PHE B 1 306 ? -2.264 -31.469 -5.109 1 96.31 306 PHE B CA 1
ATOM 5249 C C . PHE B 1 306 ? -3.578 -32.188 -4.801 1 96.31 306 PHE B C 1
ATOM 5251 O O . PHE B 1 306 ? -4.172 -32.812 -5.676 1 96.31 306 PHE B O 1
ATOM 5258 N N . ASP B 1 307 ? -4.012 -32 -3.615 1 96.06 307 ASP B N 1
ATOM 5259 C CA . ASP B 1 307 ? -5.203 -32.719 -3.141 1 96.06 307 ASP B CA 1
ATOM 5260 C C . ASP B 1 307 ? -6.449 -32.25 -3.883 1 96.06 307 ASP B C 1
ATOM 5262 O O . ASP B 1 307 ? -7.25 -33.062 -4.34 1 96.06 307 ASP B O 1
ATOM 5266 N N . HIS B 1 308 ? -6.531 -30.969 -4.004 1 97.69 308 HIS B N 1
ATOM 5267 C CA . HIS B 1 308 ? -7.703 -30.422 -4.68 1 97.69 308 HIS B CA 1
ATOM 5268 C C . HIS B 1 308 ? -7.77 -30.906 -6.129 1 97.69 308 HIS B C 1
ATOM 5270 O O . HIS B 1 308 ? -8.82 -31.344 -6.594 1 97.69 308 HIS B O 1
ATOM 5276 N N . PHE B 1 309 ? -6.66 -30.828 -6.789 1 98.25 309 PHE B N 1
ATOM 5277 C CA . PHE B 1 309 ? -6.656 -31.219 -8.195 1 98.25 309 PHE B CA 1
ATOM 5278 C C . PHE B 1 309 ? -6.953 -32.719 -8.352 1 98.25 309 PHE B C 1
ATOM 5280 O O . PHE B 1 309 ? -7.723 -33.094 -9.227 1 98.25 309 PHE B O 1
ATOM 5287 N N . ALA B 1 310 ? -6.363 -33.5 -7.5 1 97.88 310 ALA B N 1
ATOM 5288 C CA . ALA B 1 310 ? -6.609 -34.938 -7.512 1 97.88 310 ALA B CA 1
ATOM 5289 C C . ALA B 1 310 ? -8.094 -35.25 -7.316 1 97.88 310 ALA B C 1
ATOM 5291 O O . ALA B 1 310 ? -8.656 -36.094 -8.023 1 97.88 310 ALA B O 1
ATOM 5292 N N . GLN B 1 311 ? -8.672 -34.562 -6.434 1 97.12 311 GLN B N 1
ATOM 5293 C CA . GLN B 1 311 ? -10.086 -34.75 -6.168 1 97.12 311 GLN B CA 1
ATOM 5294 C C . GLN B 1 311 ? -10.938 -34.344 -7.367 1 97.12 311 GLN B C 1
ATOM 5296 O O . GLN B 1 311 ? -11.914 -35.031 -7.703 1 97.12 311 GLN B O 1
ATOM 5301 N N . CYS B 1 312 ? -10.562 -33.281 -8.008 1 98.25 312 CYS B N 1
ATOM 5302 C CA . CYS B 1 312 ? -11.281 -32.844 -9.195 1 98.25 312 CYS B CA 1
ATOM 5303 C C . CYS B 1 312 ? -11.141 -33.875 -10.328 1 98.25 312 CYS B C 1
ATOM 5305 O O . CYS B 1 312 ? -12.102 -34.125 -11.039 1 98.25 312 CYS B O 1
ATOM 5307 N N . ILE B 1 313 ? -9.93 -34.375 -10.484 1 97.94 313 ILE B N 1
ATOM 5308 C CA . ILE B 1 313 ? -9.688 -35.406 -11.516 1 97.94 313 ILE B CA 1
ATOM 5309 C C . ILE B 1 313 ? -10.594 -36.594 -11.281 1 97.94 313 ILE B C 1
ATOM 5311 O O . ILE B 1 313 ? -11.258 -37.062 -12.203 1 97.94 313 ILE B O 1
ATOM 5315 N N . ARG B 1 314 ? -10.703 -37.062 -10.094 1 96.38 314 ARG B N 1
ATOM 5316 C CA . ARG B 1 314 ? -11.484 -38.25 -9.758 1 96.38 314 ARG B CA 1
ATOM 5317 C C . ARG B 1 314 ? -12.977 -37.969 -9.922 1 96.38 314 ARG B C 1
ATOM 5319 O O . ARG B 1 314 ? -13.727 -38.844 -10.352 1 96.38 314 ARG B O 1
ATOM 5326 N N . ALA B 1 315 ? -13.375 -36.781 -9.648 1 96.44 315 ALA B N 1
ATOM 5327 C CA . ALA B 1 315 ? -14.797 -36.438 -9.641 1 96.44 315 ALA B CA 1
ATOM 5328 C C . ALA B 1 315 ? -15.242 -35.906 -11 1 96.44 315 ALA B C 1
ATOM 5330 O O . ALA B 1 315 ? -16.438 -35.75 -11.258 1 96.44 315 ALA B O 1
ATOM 5331 N N . GLY B 1 316 ? -14.289 -35.625 -11.82 1 96.81 316 GLY B N 1
ATOM 5332 C CA . GLY B 1 316 ? -14.609 -35 -13.094 1 96.81 316 GLY B CA 1
ATOM 5333 C C . GLY B 1 316 ? -15.164 -33.594 -12.953 1 96.81 316 GLY B C 1
ATOM 5334 O O . GLY B 1 316 ? -16.125 -33.219 -13.625 1 96.81 316 GLY B O 1
ATOM 5335 N N . LYS B 1 317 ? -14.641 -32.844 -11.992 1 98.19 317 LYS B N 1
ATOM 5336 C CA . LYS B 1 317 ? -15.086 -31.469 -11.719 1 98.19 317 LYS B CA 1
ATOM 5337 C C . LYS B 1 317 ? -14.023 -30.453 -12.125 1 98.19 317 LYS B C 1
ATOM 5339 O O . LYS B 1 317 ? -12.828 -30.75 -12.07 1 98.19 317 LYS B O 1
ATOM 5344 N N . THR B 1 318 ? -14.445 -29.297 -12.539 1 98.62 318 THR B N 1
ATOM 5345 C CA . THR B 1 318 ? -13.531 -28.203 -12.852 1 98.62 318 THR B CA 1
ATOM 5346 C C . THR B 1 318 ? -12.828 -27.719 -11.594 1 98.62 318 THR B C 1
ATOM 5348 O O . THR B 1 318 ? -13.477 -27.391 -10.602 1 98.62 318 THR B O 1
ATOM 5351 N N . PRO B 1 319 ? -11.516 -27.688 -11.633 1 98.81 319 PRO B N 1
ATOM 5352 C CA . PRO B 1 319 ? -10.812 -27.203 -10.445 1 98.81 319 PRO B CA 1
ATOM 5353 C C . PRO B 1 319 ? -11.133 -25.75 -10.125 1 98.81 319 PRO B C 1
ATOM 5355 O O . PRO B 1 319 ? -11.539 -25 -11.008 1 98.81 319 PRO B O 1
ATOM 5358 N N . TRP B 1 320 ? -10.898 -25.328 -8.891 1 98.75 320 TRP B N 1
ATOM 5359 C CA . TRP B 1 320 ? -11.211 -23.984 -8.398 1 98.75 320 TRP B CA 1
ATOM 5360 C C . TRP B 1 320 ? -10.445 -22.922 -9.18 1 98.75 320 TRP B C 1
ATOM 5362 O O . TRP B 1 320 ? -10.992 -21.875 -9.508 1 98.75 320 TRP B O 1
ATOM 5372 N N . THR B 1 321 ? -9.219 -23.203 -9.484 1 98.81 321 THR B N 1
ATOM 5373 C CA . THR B 1 321 ? -8.398 -22.281 -10.266 1 98.81 321 THR B CA 1
ATOM 5374 C C . THR B 1 321 ? -8.102 -22.859 -11.648 1 98.81 321 THR B C 1
ATOM 5376 O O . THR B 1 321 ? -6.949 -23.125 -11.977 1 98.81 321 THR B O 1
ATOM 5379 N N . PRO B 1 322 ? -9.094 -22.938 -12.5 1 98.88 322 PRO B N 1
ATOM 5380 C CA . PRO B 1 322 ? -8.898 -23.516 -13.836 1 98.88 322 PRO B CA 1
ATOM 5381 C C . PRO B 1 322 ? -8.039 -22.625 -14.734 1 98.88 322 PRO B C 1
ATOM 5383 O O . PRO B 1 322 ? -7.656 -21.516 -14.336 1 98.88 322 PRO B O 1
ATOM 5386 N N . GLY B 1 323 ? -7.723 -23.156 -15.891 1 98.88 323 GLY B N 1
ATOM 5387 C CA . GLY B 1 323 ? -6.926 -22.391 -16.844 1 98.88 323 GLY B CA 1
ATOM 5388 C C . GLY B 1 323 ? -7.496 -21.031 -17.156 1 98.88 323 GLY B C 1
ATOM 5389 O O . GLY B 1 323 ? -6.746 -20.062 -17.359 1 98.88 323 GLY B O 1
ATOM 5390 N N . GLU B 1 324 ? -8.812 -20.891 -17.125 1 98.75 324 GLU B N 1
ATOM 5391 C CA . GLU B 1 324 ? -9.5 -19.641 -17.453 1 98.75 324 GLU B CA 1
ATOM 5392 C C . GLU B 1 324 ? -9.125 -18.531 -16.469 1 98.75 324 GLU B C 1
ATOM 5394 O O . GLU B 1 324 ? -9.055 -17.359 -16.844 1 98.75 324 GLU B O 1
ATOM 5399 N N . GLU B 1 325 ? -8.938 -18.922 -15.242 1 98.56 325 GLU B N 1
ATOM 5400 C CA . GLU B 1 325 ? -8.484 -17.938 -14.258 1 98.56 325 GLU B CA 1
ATOM 5401 C C . GLU B 1 325 ? -7.102 -17.391 -14.617 1 98.56 325 GLU B C 1
ATOM 5403 O O . GLU B 1 325 ? -6.848 -16.203 -14.477 1 98.56 325 GLU B O 1
ATOM 5408 N N . GLY B 1 326 ? -6.234 -18.297 -15.055 1 98.88 326 GLY B N 1
ATOM 5409 C CA . GLY B 1 326 ? -4.914 -17.875 -15.5 1 98.88 326 GLY B CA 1
ATOM 5410 C C . GLY B 1 326 ? -4.949 -17 -16.734 1 98.88 326 GLY B C 1
ATOM 5411 O O . GLY B 1 326 ? -4.168 -16.047 -16.844 1 98.88 326 GLY B O 1
ATOM 5412 N N . VAL B 1 327 ? -5.84 -17.266 -17.672 1 98.88 327 VAL B N 1
ATOM 5413 C CA . VAL B 1 327 ? -6.008 -16.453 -18.859 1 98.88 327 VAL B CA 1
ATOM 5414 C C . VAL B 1 327 ? -6.406 -15.031 -18.469 1 98.88 327 VAL B C 1
ATOM 5416 O O . VAL B 1 327 ? -5.867 -14.055 -18.984 1 98.88 327 VAL B O 1
ATOM 5419 N N . GLN B 1 328 ? -7.332 -14.938 -17.562 1 98.81 328 GLN B N 1
ATOM 5420 C CA . GLN B 1 328 ? -7.797 -13.633 -17.109 1 98.81 328 GLN B CA 1
ATOM 5421 C C . GLN B 1 328 ? -6.668 -12.844 -16.438 1 98.81 328 GLN B C 1
ATOM 5423 O O . GLN B 1 328 ? -6.547 -11.633 -16.641 1 98.81 328 GLN B O 1
ATOM 5428 N N . ASP B 1 329 ? -5.832 -13.516 -15.641 1 98.81 329 ASP B N 1
ATOM 5429 C CA . ASP B 1 329 ? -4.656 -12.844 -15.102 1 98.81 329 ASP B CA 1
ATOM 5430 C C . ASP B 1 329 ? -3.818 -12.219 -16.219 1 98.81 329 ASP B C 1
ATOM 5432 O O . ASP B 1 329 ? -3.383 -11.07 -16.109 1 98.81 329 ASP B O 1
ATOM 5436 N N . HIS B 1 330 ? -3.615 -12.984 -17.234 1 98.81 330 HIS B N 1
ATOM 5437 C CA . HIS B 1 330 ? -2.781 -12.5 -18.328 1 98.81 330 HIS B CA 1
ATOM 5438 C C . HIS B 1 330 ? -3.449 -11.336 -19.062 1 98.81 330 HIS B C 1
ATOM 5440 O O . HIS B 1 330 ? -2.775 -10.391 -19.484 1 98.81 330 HIS B O 1
ATOM 5446 N N . ARG B 1 331 ? -4.758 -11.383 -19.234 1 98.81 331 ARG B N 1
ATOM 5447 C CA . ARG B 1 331 ? -5.453 -10.258 -19.859 1 98.81 331 ARG B CA 1
ATOM 5448 C C . ARG B 1 331 ? -5.238 -8.977 -19.062 1 98.81 331 ARG B C 1
ATOM 5450 O O . ARG B 1 331 ? -4.984 -7.918 -19.625 1 98.81 331 ARG B O 1
ATOM 5457 N N . ILE B 1 332 ? -5.312 -9.07 -17.812 1 98.88 332 ILE B N 1
ATOM 5458 C CA . ILE B 1 332 ? -5.133 -7.914 -16.938 1 98.88 332 ILE B CA 1
ATOM 5459 C C . ILE B 1 332 ? -3.674 -7.465 -16.969 1 98.88 332 ILE B C 1
ATOM 5461 O O . ILE B 1 332 ? -3.389 -6.27 -17.078 1 98.88 332 ILE B O 1
ATOM 5465 N N . MET B 1 333 ? -2.713 -8.391 -16.891 1 98.88 333 MET B N 1
ATOM 5466 C CA . MET B 1 333 ? -1.297 -8.031 -16.922 1 98.88 333 MET B CA 1
ATOM 5467 C C . MET B 1 333 ? -0.915 -7.395 -18.25 1 98.88 333 MET B C 1
ATOM 5469 O O . MET B 1 333 ? -0.139 -6.438 -18.281 1 98.88 333 MET B O 1
ATOM 5473 N N . ASP B 1 334 ? -1.46 -7.977 -19.344 1 98.62 334 ASP B N 1
ATOM 5474 C CA . ASP B 1 334 ? -1.225 -7.352 -20.641 1 98.62 334 ASP B CA 1
ATOM 5475 C C . ASP B 1 334 ? -1.705 -5.902 -20.641 1 98.62 334 ASP B C 1
ATOM 5477 O O . ASP B 1 334 ? -1.021 -5.02 -21.172 1 98.62 334 ASP B O 1
ATOM 5481 N N . ALA B 1 335 ? -2.859 -5.668 -20.062 1 98.75 335 ALA B N 1
ATOM 5482 C CA . ALA B 1 335 ? -3.41 -4.32 -19.953 1 98.75 335 ALA B CA 1
ATOM 5483 C C . ALA B 1 335 ? -2.533 -3.432 -19.078 1 98.75 335 ALA B C 1
ATOM 5485 O O . ALA B 1 335 ? -2.359 -2.244 -19.359 1 98.75 335 ALA B O 1
ATOM 5486 N N . LEU B 1 336 ? -1.982 -3.967 -18.031 1 98.62 336 LEU B N 1
ATOM 5487 C CA . LEU B 1 336 ? -1.093 -3.217 -17.156 1 98.62 336 LEU B CA 1
ATOM 5488 C C . LEU B 1 336 ? 0.16 -2.77 -17.906 1 98.62 336 LEU B C 1
ATOM 5490 O O . LEU B 1 336 ? 0.573 -1.612 -17.797 1 98.62 336 LEU B O 1
ATOM 5494 N N . TYR B 1 337 ? 0.753 -3.666 -18.672 1 98.5 337 TYR B N 1
ATOM 5495 C CA . TYR B 1 337 ? 1.93 -3.303 -19.453 1 98.5 337 TYR B CA 1
ATOM 5496 C C . TYR B 1 337 ? 1.586 -2.25 -20.5 1 98.5 337 TYR B C 1
ATOM 5498 O O . TYR B 1 337 ? 2.375 -1.336 -20.75 1 98.5 337 TYR B O 1
ATOM 5506 N N . GLN B 1 338 ? 0.407 -2.424 -21.094 1 98 338 GLN B N 1
ATOM 5507 C CA . GLN B 1 338 ? -0.049 -1.408 -22.031 1 98 338 GLN B CA 1
ATOM 5508 C C . GLN B 1 338 ? -0.187 -0.049 -21.359 1 98 338 GLN B C 1
ATOM 5510 O O . GLN B 1 338 ? 0.232 0.971 -21.906 1 98 338 GLN B O 1
ATOM 5515 N N . SER B 1 339 ? -0.784 -0.04 -20.188 1 96.75 339 SER B N 1
ATOM 5516 C CA . SER B 1 339 ? -0.957 1.191 -19.422 1 96.75 339 SER B CA 1
ATOM 5517 C C . SER B 1 339 ? 0.388 1.826 -19.094 1 96.75 339 SER B C 1
ATOM 5519 O O . SER B 1 339 ? 0.563 3.037 -19.234 1 96.75 339 SER B O 1
ATOM 5521 N N . ALA B 1 340 ? 1.327 1.04 -18.641 1 96.19 340 ALA B N 1
ATOM 5522 C CA . ALA B 1 340 ? 2.652 1.536 -18.266 1 96.19 340 ALA B CA 1
ATOM 5523 C C . ALA B 1 340 ? 3.344 2.18 -19.469 1 96.19 340 ALA B C 1
ATOM 5525 O O . ALA B 1 340 ? 4.07 3.166 -19.312 1 96.19 340 ALA B O 1
ATOM 5526 N N . ARG B 1 341 ? 3.148 1.656 -20.609 1 95 341 ARG B N 1
ATOM 5527 C CA . ARG B 1 341 ? 3.762 2.178 -21.828 1 95 341 ARG B CA 1
ATOM 5528 C C . ARG B 1 341 ? 3.094 3.477 -22.266 1 95 341 ARG B C 1
ATOM 5530 O O . ARG B 1 341 ? 3.771 4.43 -22.656 1 95 341 ARG B O 1
ATOM 5537 N N . SER B 1 342 ? 1.757 3.535 -22.156 1 93.25 342 SER B N 1
ATOM 5538 C CA . SER B 1 342 ? 1.009 4.66 -22.703 1 93.25 342 SER B CA 1
ATOM 5539 C C . SER B 1 342 ? 0.854 5.781 -21.688 1 93.25 342 SER B C 1
ATOM 5541 O O . SER B 1 342 ? 0.578 6.926 -22.047 1 93.25 342 SER B O 1
ATOM 5543 N N . GLY B 1 343 ? 0.913 5.434 -20.422 1 89.81 343 GLY B N 1
ATOM 5544 C CA . GLY B 1 343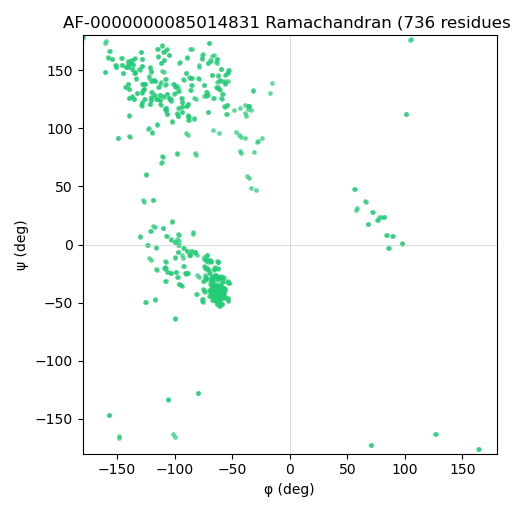 ? 0.66 6.395 -19.359 1 89.81 343 GLY B CA 1
ATOM 5545 C C . GLY B 1 343 ? -0.813 6.707 -19.172 1 89.81 343 GLY B C 1
ATOM 5546 O O . GLY B 1 343 ? -1.169 7.773 -18.672 1 89.81 343 GLY B O 1
ATOM 5547 N N . GLN B 1 344 ? -1.698 5.781 -19.656 1 92.5 344 GLN B N 1
ATOM 5548 C CA . GLN B 1 344 ? -3.137 6.023 -19.625 1 92.5 344 GLN B CA 1
ATOM 5549 C C . GLN B 1 344 ? -3.873 4.852 -18.969 1 92.5 344 GLN B C 1
ATOM 5551 O O . GLN B 1 344 ? -3.352 3.738 -18.922 1 92.5 344 GLN B O 1
ATOM 5556 N N . VAL B 1 345 ? -5.035 5.172 -18.547 1 94.69 345 VAL B N 1
ATOM 5557 C CA . VAL B 1 345 ? -5.941 4.129 -18.078 1 94.69 345 VAL B CA 1
ATOM 5558 C C . VAL B 1 345 ? -6.301 3.195 -19.234 1 94.69 345 VAL B C 1
ATOM 5560 O O . VAL B 1 345 ? -6.539 3.648 -20.344 1 94.69 345 VAL B O 1
ATOM 5563 N N . VAL B 1 346 ? -6.258 1.889 -18.938 1 97.12 346 VAL B N 1
ATOM 5564 C CA . VAL B 1 346 ? -6.711 0.894 -19.891 1 97.12 346 VAL B CA 1
ATOM 5565 C C . VAL B 1 346 ? -7.977 0.21 -19.375 1 97.12 346 VAL B C 1
ATOM 5567 O O . VAL B 1 346 ? -7.988 -0.329 -18.266 1 97.12 346 VAL B O 1
ATOM 5570 N N . ARG B 1 347 ? -9.016 0.243 -20.172 1 97.75 347 ARG B N 1
ATOM 5571 C CA . ARG B 1 347 ? -10.281 -0.379 -19.781 1 97.75 347 ARG B CA 1
ATOM 5572 C C . ARG B 1 347 ? -10.289 -1.863 -20.141 1 97.75 347 ARG B C 1
ATOM 5574 O O . ARG B 1 347 ? -9.719 -2.27 -21.156 1 97.75 347 ARG B O 1
ATOM 5581 N N . LEU B 1 348 ? -10.898 -2.615 -19.266 1 98.5 348 LEU B N 1
ATOM 5582 C CA . LEU B 1 348 ? -11.039 -4.055 -19.453 1 98.5 348 LEU B CA 1
ATOM 5583 C C . LEU B 1 348 ? -12.492 -4.418 -19.75 1 98.5 348 LEU B C 1
ATOM 5585 O O . LEU B 1 348 ? -13.406 -3.639 -19.453 1 98.5 348 LEU B O 1
ATOM 5589 N N . GLU B 1 349 ? -12.656 -5.574 -20.344 1 97.06 349 GLU B N 1
ATOM 5590 C CA . GLU B 1 349 ? -14.016 -6.082 -20.547 1 97.06 349 GLU B CA 1
ATOM 5591 C C . GLU B 1 349 ? -14.727 -6.285 -19.219 1 97.06 349 GLU B C 1
ATOM 5593 O O . GLU B 1 349 ? -14.164 -6.855 -18.281 1 97.06 349 GLU B O 1
ATOM 5598 N N . ARG B 1 350 ? -15.93 -5.809 -19.203 1 95.69 350 ARG B N 1
ATOM 5599 C CA . ARG B 1 350 ? -16.719 -5.949 -17.969 1 95.69 350 ARG B CA 1
ATOM 5600 C C . ARG B 1 350 ? -17.188 -7.387 -17.797 1 95.69 350 ARG B C 1
ATOM 5602 O O . ARG B 1 350 ? -17.719 -7.992 -18.719 1 95.69 350 ARG B O 1
ATOM 5609 N N . MET B 1 351 ? -16.906 -7.91 -16.641 1 95.5 351 MET B N 1
ATOM 5610 C CA . MET B 1 351 ? -17.375 -9.242 -16.25 1 95.5 351 MET B CA 1
ATOM 5611 C C . MET B 1 351 ? -18.391 -9.156 -15.125 1 95.5 351 MET B C 1
ATOM 5613 O O . MET B 1 351 ? -18.078 -8.695 -14.023 1 95.5 351 MET B O 1
ATOM 5617 N N . GLU B 1 352 ? -19.578 -9.641 -15.367 1 94 352 GLU B N 1
ATOM 5618 C CA . GLU B 1 352 ? -20.609 -9.617 -14.344 1 94 352 GLU B CA 1
ATOM 5619 C C . GLU B 1 352 ? -20.609 -10.898 -13.516 1 94 352 GLU B C 1
ATOM 5621 O O . GLU B 1 352 ? -20.344 -11.977 -14.039 1 94 352 GLU B O 1
ATOM 5626 N N . GLY B 1 353 ? -20.859 -10.68 -12.227 1 94.69 353 GLY B N 1
ATOM 5627 C CA . GLY B 1 353 ? -20.969 -11.828 -11.344 1 94.69 353 GLY B CA 1
ATOM 5628 C C . GLY B 1 353 ? -19.75 -12.016 -10.453 1 94.69 353 GLY B C 1
ATOM 5629 O O . GLY B 1 353 ? -18.797 -11.242 -10.539 1 94.69 353 GLY B O 1
ATOM 5630 N N . ARG B 1 354 ? -19.844 -13.031 -9.562 1 96.5 354 ARG B N 1
ATOM 5631 C CA . ARG B 1 354 ? -18.766 -13.367 -8.633 1 96.5 354 ARG B CA 1
ATOM 5632 C C . ARG B 1 354 ? -18.062 -14.664 -9.031 1 96.5 354 ARG B C 1
ATOM 5634 O O . ARG B 1 354 ? -18.719 -15.609 -9.469 1 96.5 354 ARG B O 1
ATOM 5641 N N . ASP B 1 355 ? -16.75 -14.641 -8.93 1 97.88 355 ASP B N 1
ATOM 5642 C CA . ASP B 1 355 ? -15.945 -15.828 -9.156 1 97.88 355 ASP B CA 1
ATOM 5643 C C . ASP B 1 355 ? -16.219 -16.422 -10.531 1 97.88 355 ASP B C 1
ATOM 5645 O O . ASP B 1 355 ? -16.406 -17.641 -10.664 1 97.88 355 ASP B O 1
ATOM 5649 N N . VAL B 1 356 ? -16.219 -15.594 -11.562 1 97.56 356 VAL B N 1
ATOM 5650 C CA . VAL B 1 356 ? -16.719 -15.977 -12.875 1 97.56 356 VAL B CA 1
ATOM 5651 C C . VAL B 1 356 ? -15.727 -16.891 -13.57 1 97.56 356 VAL B C 1
ATOM 5653 O O . VAL B 1 356 ? -16.062 -17.578 -14.539 1 97.56 356 VAL B O 1
ATOM 5656 N N . PHE B 1 357 ? -14.531 -17.016 -13.016 1 97.44 357 PHE B N 1
ATOM 5657 C CA . PHE B 1 357 ? -13.539 -17.844 -13.672 1 97.44 357 PHE B CA 1
ATOM 5658 C C . PHE B 1 357 ? -13.125 -19 -12.773 1 97.44 357 PHE B C 1
ATOM 5660 O O . PHE B 1 357 ? -12.086 -19.625 -12.984 1 97.44 357 PHE B O 1
ATOM 5667 N N . ARG B 1 358 ? -13.883 -19.281 -11.758 1 97.5 358 ARG B N 1
ATOM 5668 C CA . ARG B 1 358 ? -13.477 -20.297 -10.781 1 97.5 358 ARG B CA 1
ATOM 5669 C C . ARG B 1 358 ? -14.383 -21.531 -10.859 1 97.5 358 ARG B C 1
ATOM 5671 O O . ARG B 1 358 ? -15.5 -21.438 -11.359 1 97.5 358 ARG B O 1
ATOM 5678 N N . GLY B 1 359 ? -13.844 -22.656 -10.414 1 97.81 359 GLY B N 1
ATOM 5679 C CA . GLY B 1 359 ? -14.578 -23.922 -10.461 1 97.81 359 GLY B CA 1
ATOM 5680 C C . GLY B 1 359 ? -15.07 -24.359 -9.094 1 97.81 359 GLY B C 1
ATOM 5681 O O . GLY B 1 359 ? -15.594 -23.562 -8.32 1 97.81 359 GLY B O 1
ATOM 5682 N N . GLU B 1 360 ? -14.844 -25.609 -8.828 1 97.25 360 GLU B N 1
ATOM 5683 C CA . GLU B 1 360 ? -15.32 -26.234 -7.594 1 97.25 360 GLU B CA 1
ATOM 5684 C C . GLU B 1 360 ? -14.539 -25.734 -6.383 1 97.25 360 GLU B C 1
ATOM 5686 O O . GLU B 1 360 ? -13.305 -25.828 -6.352 1 97.25 360 GLU B O 1
ATOM 5691 N N . LYS B 1 361 ? -15.266 -25.312 -5.418 1 97 361 LYS B N 1
ATOM 5692 C CA . LYS B 1 361 ? -14.633 -24.828 -4.191 1 97 361 LYS B CA 1
ATOM 5693 C C . LYS B 1 361 ? -13.844 -25.938 -3.506 1 97 361 LYS B C 1
ATOM 5695 O O . LYS B 1 361 ? -14.328 -27.062 -3.383 1 97 361 LYS B O 1
ATOM 5700 N N . PRO B 1 362 ? -12.617 -25.578 -3.076 1 96.88 362 PRO B N 1
ATOM 5701 C CA . PRO B 1 362 ? -11.836 -26.594 -2.371 1 96.88 362 PRO B CA 1
ATOM 5702 C C . PRO B 1 362 ? -12.305 -26.812 -0.936 1 96.88 362 PRO B C 1
ATOM 5704 O O . PRO B 1 362 ? -12.984 -25.953 -0.369 1 96.88 362 PRO B O 1
ATOM 5707 N N . GLN B 1 363 ? -11.906 -27.984 -0.453 1 90.75 363 GLN B N 1
ATOM 5708 C CA . GLN B 1 363 ? -12.039 -28.203 0.983 1 90.75 363 GLN B CA 1
ATOM 5709 C C . GLN B 1 363 ? -10.859 -27.609 1.742 1 90.75 363 GLN B C 1
ATOM 5711 O O . GLN B 1 363 ? -9.727 -28.078 1.597 1 90.75 363 GLN B O 1
ATOM 5716 N N . VAL B 1 364 ? -11.078 -26.594 2.426 1 90 364 VAL B N 1
ATOM 5717 C CA . VAL B 1 364 ? -10.016 -25.922 3.172 1 90 364 VAL B CA 1
ATOM 5718 C C . VAL B 1 364 ? -10.078 -26.328 4.641 1 90 364 VAL B C 1
ATOM 5720 O O . VAL B 1 364 ? -11.141 -26.297 5.262 1 90 364 VAL B O 1
ATOM 5723 N N . PRO B 1 365 ? -8.945 -26.734 5.156 1 83.81 365 PRO B N 1
ATOM 5724 C CA . PRO B 1 365 ? -8.922 -27.094 6.574 1 83.81 365 PRO B CA 1
ATOM 5725 C C . PRO B 1 365 ? -9.336 -25.953 7.488 1 83.81 365 PRO B C 1
ATOM 5727 O O . PRO B 1 365 ? -9.016 -24.781 7.211 1 83.81 365 PRO B O 1
ATOM 5730 N N . SER B 1 366 ? -10.305 -26.141 8.336 1 75.25 366 SER B N 1
ATOM 5731 C CA . SER B 1 366 ? -10.773 -25.109 9.25 1 75.25 366 SER B CA 1
ATOM 5732 C C . SER B 1 366 ? -10.141 -25.25 10.633 1 75.25 366 SER B C 1
ATOM 5734 O O . SER B 1 366 ? -9.703 -26.344 11 1 75.25 366 SER B O 1
ATOM 5736 N N . GLY B 1 367 ? -9.633 -24.109 11.297 1 59.88 367 GLY B N 1
ATOM 5737 C CA . GLY B 1 367 ? -9.188 -24.188 12.68 1 59.88 367 GLY B CA 1
ATOM 5738 C C . GLY B 1 367 ? -10.242 -24.75 13.617 1 59.88 367 GLY B C 1
ATOM 5739 O O . GLY B 1 367 ? -11.438 -24.562 13.398 1 59.88 367 GLY B O 1
ATOM 5740 N N . GLY B 1 368 ? -10.055 -25.938 14.188 1 43.88 368 GLY B N 1
ATOM 5741 C CA . GLY B 1 368 ? -10.945 -26.438 15.227 1 43.88 368 GLY B CA 1
ATOM 5742 C C . GLY B 1 368 ? -11.398 -25.344 16.188 1 43.88 368 GLY B C 1
ATOM 5743 O O . GLY B 1 368 ? -10.664 -24.391 16.453 1 43.88 368 GLY B O 1
ATOM 5744 N N . SER B 1 369 ? -12.672 -24.969 16.219 1 36.66 369 SER B N 1
ATOM 5745 C CA . SER B 1 369 ? -13.195 -24.281 17.391 1 36.66 369 SER B CA 1
ATOM 5746 C C . SER B 1 369 ? -12.578 -24.844 18.672 1 36.66 369 SER B C 1
ATOM 5748 O O . SER B 1 369 ? -12.844 -25.984 19.062 1 36.66 369 SER B O 1
ATOM 5750 N N . GLN B 1 370 ? -11.305 -24.906 19.016 1 26.34 370 GLN B N 1
ATOM 5751 C CA . GLN B 1 370 ? -11.188 -25.062 20.469 1 26.34 370 GLN B CA 1
ATOM 5752 C C . GLN B 1 370 ? -11.641 -23.812 21.203 1 26.34 370 GLN B C 1
ATOM 5754 O O . GLN B 1 370 ? -11.352 -22.688 20.766 1 26.34 370 GLN B O 1
#

Organism: Deinococcus geothermalis (strain DSM 11300 / CIP 105573 / AG-3a) (NCBI:txid319795)

Sequence (740 aa):
MPQKPEIPLPESESRRVGYAIVGIGELSSEELIPAARTSEHAYVAALVTGDPEKGKAFAHAYDLTEGDVYTYERFEALKDREDVEAVYIVLPNSLHREYTERAAKMGKHVLCEKPLSVNAADAQAMVDACRAAGVLLMTAYRCQYTPQHWAAREAVQGGKIGPVKLLDAIHGQVEQDPEAWRLKRDLAGGGPLPDVGIYCLNTIRFMLGQEPEWVLATLHQPQDDPRFREVEESMSFLLGFPGGVVANCLTSYGTQKTATLRVLGEQGTVLMDPAYTYQGLRLTLSDQHGDVQPRLPDEDQFGLEFDHFAQCIRAGKTPWTPGEEGVQDHRIMDALYQSARSGQVVRLERMEGRDVFRGEKPQVPSGGSQMPQKPEIPLPESESRRVGYAIVGIGELSSEELIPAARTSEHAYVAALVTGDPEKGKAFAHAYDLTEGDVYTYERFEALKDREDVEAVYIVLPNSLHREYTERAAKMGKHVLCEKPLSVNAADAQAMVDACRAAGVLLMTAYRCQYTPQHWAAREAVQGGKIGPVKLLDAIHGQVEQDPEAWRLKRDLAGGGPLPDVGIYCLNTIRFMLGQEPEWVLATLHQPQDDPRFREVEESMSFLLGFPGGVVANCLTSYGTQKTATLRVLGEQGTVLMDPAYTYQGLRLTLSDQHGDVQPRLPDEDQFGLEFDHFAQCIRAGKTPWTPGEEGVQDHRIMDALYQSARSGQVVRLERMEGRDVFRGEKPQVPSGGSQ

pLDDT: mean 93.64, std 12.94, range [24.08, 98.94]

Secondary structure (DSSP, 8-state):
----------S---PPEEEEEE--SHHIIIIIHHHHHT-SSEEEEEEE-S-HHHHHHHHHHTT--GGGEE-GGGGGGGGG-TT--EEEE-S-GGGHHHHHHHHHHTT-EEEEESSSSSSHHHHHHHHHHHHHHT--EEEE-GGGGSHHHHHHHHHHHTTTT-SEEEEEEEEEEE---TT-GGG-HHHHSSSSIIIIIHHHHHHHHHHHT---SEEEEEEE--SS-GGGSSS-SEEEEEEE-GGG-EEEEEEESEEEEEEEEEEEESSEEEEESSSS-SS---EEEEETTEEE--------HHHHHHHHHHHHHHHT---SSBHHHHHHHHHHHHHHHHHHHHTB-EE-----SSSTT--SPP-PPP----/----------S---PPEEEEEE--SHHIIIIIHHHHHT-SSEEEEEEE-S-HHHHHHHHHHTT--GGGEE-GGGGGGGGG-TT--EEEE-S-GGGHHHHHHHHHHTT-EEEEESSSSSSHHHHHHHHHHHHHHT--EEEE-GGGGSHHHHHHHHHHHTTTT-SEEEEEEEEEEE---TT-GGG-HHHHSSSSIIIIIHHHHHHHHHHHT---SEEEEEEE--SS-GGGSSS-SEEEEEEE-GGG-EEEEEEESEEEEEEEEEEEESSEEEEESSSS-SS---EEEEETTEEE--------HHHHHHHHHHHHHHHT---SSBHHHHHHHHHHHHHHHHHHHHTB-EE-----SSSTT--SPP-PPP----

Foldseek 3Di:
DPPPPPPPPDPPQQDAQEEEEAEDDPCCQPAQQVLQLPFSRHHYQAYEYQDLVVRQVSQVVRVHHSVRYHYPVCLLVCLPVPSHQAYEYDFQQQCLLVVLLSCLVSNHAYEYEFLNHLFLVSLVSSVVSNVVSLHFFFYQLLLQFAQQLVVLLCCQVVQVQHDWAEKEWEFEEADDDLPDLQLPCSRHNAHFCRPGVLNVVLSVCVSVLFAFFKKAKAFAADPPDSSNPPHTFKMWMWTHTPPNYIYTYIYGNHDHGWAKMKIHGPFWIWIWGRRDDQWDIWIWIQGPVGIDTDDGDTDRSSSSVSNQVSVCRVVVWHAFRGSQVSSSSNVVVVNRVVNNVVVDMDGDDGDDDGSVRGIDRGDHDGPPPD/DPPPPPPPDDPPLQDAQEEEEAEDDPCCQPAQQVLQLPFSRHHYQAYEYQDLVVRQVSLVVRVHHSVRYHYPVCLLVCLPVPSHQAYEYDFQQQCLLVVLLSCLVSNHAYEYEFLNHLFLVSLVSSVVSNVVSLHFFFYQLLLQFAQQLVVLLCCQVVQVQHDWAEKEWEFEEADDDLPDLQLPCSRHNAHFCRPGVLNVVLSVCVSVLFAFFKKAKAFAADPPDSSNPPHTFKMWMWTHTPPNYIYTYIYGNHDHGWAKMKIHGPFWIWIWGRRDDQWDIWIWIQGPVGIDTDDGDTDRSSSSVSNQVSVCRVVVWHAFRGSQVSSSSNVVVVNRVVNNVVVDMDGDDGDDDGSVRGIDRGDHDGPPPD

Radius of gyration: 30.46 Å; Cα contacts (8 Å, |Δi|>4): 1724; chains: 2; bounding box: 78×107×67 Å

Solvent-accessible surface area (backbone atoms only — not comparable to full-atom values): 37114 Å² total; per-residue (Å²): 128,82,74,68,75,79,69,71,76,67,88,63,87,69,74,53,37,18,24,27,40,34,35,77,48,70,61,32,68,71,43,45,53,58,26,27,70,72,33,84,31,26,36,78,55,32,40,28,25,93,44,62,67,60,40,38,56,49,21,62,74,63,84,41,49,65,86,30,46,33,40,72,89,46,50,72,64,50,57,77,36,84,61,42,47,28,35,35,42,52,61,62,25,55,48,36,38,59,54,46,41,54,36,14,75,50,61,25,25,39,40,31,39,65,42,48,27,50,40,34,68,50,22,44,50,32,43,52,37,20,57,74,50,72,33,57,44,30,34,54,59,45,64,83,51,32,37,63,47,51,53,50,25,45,37,53,68,68,44,70,16,34,66,68,42,40,33,41,24,36,24,27,29,65,67,81,60,52,79,40,60,59,38,32,35,83,36,29,48,32,31,28,49,53,67,44,23,39,56,44,55,52,48,50,33,59,41,69,26,43,55,50,38,32,30,33,27,44,67,30,55,55,87,85,42,77,48,26,76,61,18,40,35,33,38,43,38,36,39,32,33,79,92,60,24,38,32,45,36,40,19,20,32,53,17,33,76,42,35,36,38,36,41,33,6,44,49,7,35,40,36,23,69,35,56,72,56,84,63,77,65,33,53,38,42,35,40,95,87,43,79,44,66,75,77,58,66,88,62,61,36,58,27,45,48,44,34,46,47,32,51,20,64,75,67,72,46,57,34,39,42,17,35,60,37,34,23,50,51,27,50,52,49,53,40,30,54,50,7,36,73,69,45,32,67,32,77,44,78,79,63,84,66,65,50,79,48,47,45,47,80,72,90,55,73,71,50,73,87,121,127,81,75,68,73,81,68,70,74,69,84,65,85,72,74,51,37,18,25,27,39,34,35,77,46,69,61,34,66,70,43,46,53,57,24,27,69,72,34,84,29,25,35,76,55,32,39,27,24,92,44,62,69,61,39,36,54,49,20,60,74,63,86,42,48,67,88,33,47,34,39,71,90,48,50,72,61,50,56,77,35,85,62,42,47,27,36,35,43,52,61,61,27,54,48,37,38,61,54,45,41,54,36,14,75,51,61,24,24,37,41,32,40,64,42,48,27,49,40,33,70,50,22,44,50,33,42,52,38,19,57,76,49,72,33,57,44,31,35,54,57,45,64,83,51,32,38,62,48,52,53,50,26,45,37,53,68,68,45,69,17,35,67,70,42,40,35,42,25,35,24,28,29,64,67,82,61,53,79,39,60,58,38,32,35,83,36,30,47,31,31,28,49,52,66,45,24,39,56,45,56,52,48,51,33,59,42,68,26,44,56,51,39,30,29,33,26,43,65,31,56,55,87,85,40,76,48,24,74,62,18,40,35,33,39,42,37,36,39,31,31,80,92,60,24,39,33,45,37,39,20,20,34,52,17,34,74,41,35,35,37,36,41,34,6,43,49,8,36,42,37,22,69,34,54,71,57,84,63,76,65,32,52,38,41,35,40,96,87,42,79,43,65,75,77,59,68,89,62,61,37,57,28,46,49,44,33,46,47,32,51,20,63,75,66,72,45,58,35,40,42,16,36,60,38,36,23,51,51,27,48,51,50,53,41,30,54,50,6,35,74,69,45,32,68,32,78,46,74,81,64,81,68,64,48,80,48,47,46,48,79,72,90,54,72,70,50,74,86,121

InterPro domains:
  IPR000683 Gfo/Idh/MocA-like oxidoreductase, N-terminal [PF01408] (18-140)
  IPR008354 Glucose-fructose oxidoreductase, bacterial [PR01775] (15-28)
  IPR008354 Glucose-fructose oxidoreductase, bacterial [PR01775] (69-85)
  IPR008354 Glucose-fructose oxidoreductase, bacterial [PR01775] (131-145)
  IPR008354 Glucose-fructose oxidoreductase, bacterial [PR01775] (221-237)
  IPR008354 Glucose-fructose oxidoreductase, bacterial [PR01775] (264-279)
  IPR008354 Glucose-fructose oxidoreductase, bacterial [PR01775] (315-331)
  IPR036291 NAD(P)-binding domain superfamily [SSF51735] (9-169)
  IPR050984 Gfo/Idh/MocA domain-containing protein [PTHR22604] (11-341)
  IPR055170 GFO/IDH/MocA-like oxidoreductase domain [PF22725] (151-270)

Nearest PDB structures (foldseek):
  5a02-assembly1_B  TM=9.785E-01  e=6.068E-46  Caulobacter vibrioides CB15
  1rye-assembly1_B  TM=9.404E-01  e=1.363E-44  Zymomonas mobilis
  1rye-assembly1_D  TM=9.430E-01  e=3.255E-43  Zymomonas mobilis
  6z3b-assembly1_B  TM=8.418E-01  e=1.426E-26  Mediterraneibacter gnavus
  1zh8-assembly1_B  TM=8.865E-01  e=1.085E-24  Thermotoga maritima MSB8